Protein AF-0000000072236341 (afdb_homodimer)

Solvent-accessible surface area (backbone atoms only — not comparable to full-atom values): 30887 Å² total; per-residue (Å²): 135,83,79,75,77,76,74,76,76,75,78,76,75,73,70,77,78,76,74,76,72,68,84,63,83,74,66,78,81,62,62,102,47,48,46,74,42,46,31,63,42,63,33,53,44,39,70,60,30,56,38,59,38,39,36,31,70,76,65,67,45,66,78,63,79,70,94,68,71,64,33,56,58,50,54,51,49,36,50,51,56,62,46,38,55,35,46,34,72,78,59,36,79,82,37,74,91,78,29,30,30,29,46,69,62,53,93,81,54,59,44,71,46,31,23,38,73,40,77,35,80,94,69,73,31,30,40,28,42,40,47,70,47,65,48,37,23,49,25,78,86,68,33,26,29,41,38,39,78,43,72,39,74,67,66,79,69,46,39,74,61,46,42,56,24,51,50,42,50,45,49,18,34,58,38,46,26,84,84,56,57,82,66,67,42,55,66,79,44,36,32,34,42,33,38,29,76,73,42,51,46,71,51,41,82,40,71,82,47,103,52,79,42,33,31,34,38,31,26,45,43,45,79,42,73,39,83,89,54,64,67,62,50,54,53,48,51,48,52,52,49,56,58,64,67,44,94,62,68,65,75,87,54,93,81,51,84,33,50,64,63,43,42,40,42,73,71,62,56,103,137,82,84,75,77,75,79,72,79,74,76,76,74,74,68,76,80,72,74,75,73,66,85,62,82,75,67,78,81,61,63,102,46,48,46,74,41,47,32,63,44,64,32,54,42,40,70,61,30,57,38,59,38,39,36,31,71,77,65,68,47,66,78,63,78,72,94,66,72,64,33,56,57,51,53,51,48,35,50,51,56,61,46,38,55,36,46,34,75,77,61,38,82,85,37,73,88,78,25,29,32,29,48,69,63,53,94,81,54,60,44,70,44,30,23,39,74,40,77,37,79,94,69,74,32,30,40,25,41,40,47,68,47,64,49,36,23,49,26,77,86,70,32,27,28,41,36,39,79,43,73,38,74,66,65,78,69,47,41,72,59,46,41,57,25,52,51,43,49,46,47,15,33,58,39,45,26,85,84,56,56,82,68,67,42,55,67,79,40,37,32,34,42,35,37,29,77,73,42,51,49,72,50,40,81,43,69,79,49,105,52,80,42,34,30,32,37,32,26,44,41,45,77,43,73,40,82,89,50,64,69,62,49,54,53,46,50,47,52,52,49,58,59,62,67,44,92,60,68,63,77,88,54,94,80,50,84,32,50,63,62,44,42,39,42,73,71,64,55,100

Nearest PDB structures (foldseek):
  4ic1-assembly1_D  TM=5.953E-01  e=6.067E-07  Saccharolobus solfataricus P2
  6ppr-assembly1_A  TM=4.881E-01  e=1.709E-05  Mycolicibacterium smegmatis
  7lwa-assembly1_A  TM=4.726E-01  e=1.436E-03  Homo sapiens
  6dkn-assembly2_B  TM=4.130E-01  e=5.821E-02  Arabidopsis thaliana
  5k4d-assembly2_B  TM=3.750E-01  e=3.582E-02  Nasonia vitripennis

pLDDT: mean 82.99, std 21.02, range [19.8, 98.12]

InterPro domains:
  IPR011335 Restriction endonuclease type II-like [SSF52980] (123-180)
  IPR011604 PD-(D/E)XK endonuclease-like domain superfamily [G3DSA:3.90.320.10] (22-265)

Secondary structure (DSSP, 8-state):
-------------------------------TTEEEE-HHHHHHHHHH-HHHHHHHHHH--PPP-----HHHHHHHHHHHHHHTT-BGGGT-TT-GGG-EEEPPP-TT--EEEEBPPEEETTTTEEEEEEEEE-EEEEETTS-EEEEEEEE-SSGGGHHHHHHHHHHHHHHHHHSB-GGG-S----EEEEEEEEEEEEEEEEEGGGGGTTPPEEEEEEEEEEEEE----HHHHHHHHHHHHHHHTSSSPPPPPTT---HHHHHHHHTT--/-------------------------------TTEEEE-HHHHHHHHHH-HHHHHHHHHH--PPP-PPPPTHHHHHHHHHHHHHTT-BGGGT-TT-GGG-EEEPPP-TT--EEEEBPPEEETTTTEEEEEEEEE-EEEEETTS-EEEEEEEE-SSGGGHHHHHHHHHHHHHHHHHSB-GGG-S----EEEEEEEEEEEEEEEEEGGGGGTTPPEEEEEEEEEEEEE----HHHHHHHHHHHHHHHTSSSPPPPPTT---HHHHHHHHTT--

Sequence (540 aa):
MEKSHHSGEGTSTQQPNSTLSVGTNNRMIYSDNTFSIAPSDLTFLWEECPRCFYLKVHRKSYRPRLPFPSVFGAIDQQMKQFFSGKRTDEFWQHFPNNGGRFATLPRSSAIWIESRPLKMAKYDAWIVLRGKIDSYLQMDDGTLGLVDFKTSQIGNRLAPIYSRQLHAYAWSLENPLETTGPLIGIVSNMGLITFHPQSFQVDASSFLSQKPLEASFGGRLEYLPIPREDDRFLDFLEQVVGLLKQEQAPVIDYQTQCPFCQYLIQQGKVMEKSHHSGEGTSTQQPNSTLSVGTNNRMIYSDNTFSIAPSDLTFLWEECPRCFYLKVHRKSYRPRLPFPSVFGAIDQQMKQFFSGKRTDEFWQHFPNNGGRFATLPRSSAIWIESRPLKMAKYDAWIVLRGKIDSYLQMDDGTLGLVDFKTSQIGNRLAPIYSRQLHAYAWSLENPLETTGPLIGIVSNMGLITFHPQSFQVDASSFLSQKPLEASFGGRLEYLPIPREDDRFLDFLEQVVGLLKQEQAPVIDYQTQCPFCQYLIQQGKV

Structure (mmCIF, N/CA/C/O backbone):
data_AF-0000000072236341-model_v1
#
loop_
_entity.id
_entity.type
_entity.pdbx_description
1 polymer 'PD-(D/E)XK endonuclease-like domain-containing protein'
#
loop_
_atom_site.group_PDB
_atom_site.id
_atom_site.type_symbol
_atom_site.label_atom_id
_atom_site.label_alt_id
_atom_site.label_comp_id
_atom_site.label_asym_id
_atom_site.label_entity_id
_atom_site.label_seq_id
_atom_site.pdbx_PDB_ins_code
_atom_site.Cartn_x
_atom_site.Cartn_y
_atom_site.Cartn_z
_atom_site.occupancy
_atom_site.B_iso_or_equiv
_atom_site.auth_seq_id
_atom_site.auth_comp_id
_atom_site.auth_asym_id
_atom_site.auth_atom_id
_atom_site.pdbx_PDB_model_num
ATOM 1 N N . MET A 1 1 ? -21.891 -8.539 -89.75 1 24.34 1 MET A N 1
ATOM 2 C CA . MET A 1 1 ? -20.797 -8.586 -88.812 1 24.34 1 MET A CA 1
ATOM 3 C C . MET A 1 1 ? -21.312 -8.336 -87.375 1 24.34 1 MET A C 1
ATOM 5 O O . MET A 1 1 ? -21.984 -7.32 -87.125 1 24.34 1 MET A O 1
ATOM 9 N N . GLU A 1 2 ? -21.578 -9.43 -86.562 1 19.8 2 GLU A N 1
ATOM 10 C CA . GLU A 1 2 ? -22.359 -9.812 -85.375 1 19.8 2 GLU A CA 1
ATOM 11 C C . GLU A 1 2 ? -21.766 -9.203 -84.125 1 19.8 2 GLU A C 1
ATOM 13 O O . GLU A 1 2 ? -20.641 -9.539 -83.75 1 19.8 2 GLU A O 1
ATOM 18 N N . LYS A 1 3 ? -21.953 -7.852 -84 1 28.02 3 LYS A N 1
ATOM 19 C CA . LYS A 1 3 ? -21.406 -7.047 -82.875 1 28.02 3 LYS A CA 1
ATOM 20 C C . LYS A 1 3 ? -21.766 -7.637 -81.562 1 28.02 3 LYS A C 1
ATOM 22 O O . LYS A 1 3 ? -22.938 -7.719 -81.188 1 28.02 3 LYS A O 1
ATOM 27 N N . SER A 1 4 ? -21 -8.727 -81.125 1 23.44 4 SER A N 1
ATOM 28 C CA . SER A 1 4 ? -21.172 -9.484 -79.875 1 23.44 4 SER A CA 1
ATOM 29 C C . SER A 1 4 ? -21.172 -8.562 -78.625 1 23.44 4 SER A C 1
ATOM 31 O O . SER A 1 4 ? -20.328 -7.656 -78.562 1 23.44 4 SER A O 1
ATOM 33 N N . HIS A 1 5 ? -22.312 -8.258 -78.125 1 28.08 5 HIS A N 1
ATOM 34 C CA . HIS A 1 5 ? -22.719 -7.539 -76.938 1 28.08 5 HIS A CA 1
ATOM 35 C C . HIS A 1 5 ? -22.078 -8.133 -75.688 1 28.08 5 HIS A C 1
ATOM 37 O O . HIS A 1 5 ? -22.391 -9.258 -75.312 1 28.08 5 HIS A O 1
ATOM 43 N N . HIS A 1 6 ? -20.734 -8.055 -75.562 1 27.53 6 HIS A N 1
ATOM 44 C CA . HIS A 1 6 ? -20.094 -8.594 -74.375 1 27.53 6 HIS A CA 1
ATOM 45 C C . HIS A 1 6 ? -20.656 -7.953 -73.125 1 27.53 6 HIS A C 1
ATOM 47 O O . HIS A 1 6 ? -20.656 -6.727 -73 1 27.53 6 HIS A O 1
ATOM 53 N N . SER A 1 7 ? -21.797 -8.445 -72.688 1 28.27 7 SER A N 1
ATOM 54 C CA . SER A 1 7 ? -22.453 -8.109 -71.375 1 28.27 7 SER A CA 1
ATOM 55 C C . SER A 1 7 ? -21.469 -8.164 -70.25 1 28.27 7 SER A C 1
ATOM 57 O O . SER A 1 7 ? -20.844 -9.203 -70 1 28.27 7 SER A O 1
ATOM 59 N N . GLY A 1 8 ? -20.625 -7.137 -70.125 1 27.5 8 GLY A N 1
ATOM 60 C CA . GLY A 1 8 ? -19.672 -6.988 -69 1 27.5 8 GLY A CA 1
ATOM 61 C C . GLY A 1 8 ? -20.297 -7.191 -67.625 1 27.5 8 GLY A C 1
ATOM 62 O O . GLY A 1 8 ? -21.219 -6.469 -67.25 1 27.5 8 GLY A O 1
ATOM 63 N N . GLU A 1 9 ? -20.516 -8.508 -67.25 1 29.11 9 GLU A N 1
ATOM 64 C CA . GLU A 1 9 ? -20.984 -8.875 -65.938 1 29.11 9 GLU A CA 1
ATOM 65 C C . GLU A 1 9 ? -20.219 -8.133 -64.875 1 29.11 9 GLU A C 1
ATOM 67 O O . GLU A 1 9 ? -18.984 -8.172 -64.812 1 29.11 9 GLU A O 1
ATOM 72 N N . GLY A 1 10 ? -20.688 -6.918 -64.5 1 28.11 10 GLY A N 1
ATOM 73 C CA . GLY A 1 10 ? -20.219 -6.109 -63.375 1 28.11 10 GLY A CA 1
ATOM 74 C C . GLY A 1 10 ? -20.078 -6.895 -62.094 1 28.11 10 GLY A C 1
ATOM 75 O O . GLY A 1 10 ? -21.047 -7.453 -61.594 1 28.11 10 GLY A O 1
ATOM 76 N N . THR A 1 11 ? -18.922 -7.676 -61.938 1 29.39 11 THR A N 1
ATOM 77 C CA . THR A 1 11 ? -18.625 -8.398 -60.688 1 29.39 11 THR A CA 1
ATOM 78 C C . THR A 1 11 ? -18.734 -7.48 -59.469 1 29.39 11 THR A C 1
ATOM 80 O O . THR A 1 11 ? -18.031 -6.473 -59.406 1 29.39 11 THR A O 1
ATOM 83 N N . SER A 1 12 ? -19.984 -7.234 -58.969 1 28.02 12 SER A N 1
ATOM 84 C CA . SER A 1 12 ? -20.219 -6.547 -57.719 1 28.02 12 SER A CA 1
ATOM 85 C C . SER A 1 12 ? -19.312 -7.094 -56.625 1 28.02 12 SER A C 1
ATOM 87 O O . SER A 1 12 ? -19.359 -8.289 -56.312 1 28.02 12 SER A O 1
ATOM 89 N N . THR A 1 13 ? -18.062 -6.562 -56.531 1 27.72 13 THR A N 1
ATOM 90 C CA . THR A 1 13 ? -17.172 -6.883 -55.438 1 27.72 13 THR A CA 1
ATOM 91 C C . THR A 1 13 ? -17.859 -6.648 -54.094 1 27.72 13 THR A C 1
ATOM 93 O O . THR A 1 13 ? -18.188 -5.512 -53.75 1 27.72 13 THR A O 1
ATOM 96 N N . GLN A 1 14 ? -18.781 -7.57 -53.688 1 26.2 14 GLN A N 1
ATOM 97 C CA . GLN A 1 14 ? -19.328 -7.512 -52.344 1 26.2 14 GLN A CA 1
ATOM 98 C C . GLN A 1 14 ? -18.219 -7.316 -51.312 1 26.2 14 GLN A C 1
ATOM 100 O O . GLN A 1 14 ? -17.234 -8.078 -51.281 1 26.2 14 GLN A O 1
ATOM 105 N N . GLN A 1 15 ? -17.938 -6.023 -50.969 1 26.81 15 GLN A N 1
ATOM 106 C CA . GLN A 1 15 ? -17 -5.742 -49.906 1 26.81 15 GLN A CA 1
ATOM 107 C C . GLN A 1 15 ? -17.344 -6.539 -48.656 1 26.81 15 GLN A C 1
ATOM 109 O O . GLN A 1 15 ? -18.5 -6.574 -48.219 1 26.81 15 GLN A O 1
ATOM 114 N N . PRO A 1 16 ? -16.5 -7.602 -48.344 1 28.3 16 PRO A N 1
ATOM 115 C CA . PRO A 1 16 ? -16.828 -8.344 -47.125 1 28.3 16 PRO A CA 1
ATOM 116 C C . PRO A 1 16 ? -17.062 -7.434 -45.906 1 28.3 16 PRO A C 1
ATOM 118 O O . PRO A 1 16 ? -16.516 -6.332 -45.844 1 28.3 16 PRO A O 1
ATOM 121 N N . ASN A 1 17 ? -18.344 -7.336 -45.5 1 26.34 17 ASN A N 1
ATOM 122 C CA . ASN A 1 17 ? -18.719 -6.73 -44.219 1 26.34 17 ASN A CA 1
ATOM 123 C C . ASN A 1 17 ? -17.734 -7.098 -43.094 1 26.34 17 ASN A C 1
ATOM 125 O O . ASN A 1 17 ? -17.578 -8.273 -42.75 1 26.34 17 ASN A O 1
ATOM 129 N N . SER A 1 18 ? -16.594 -6.379 -43.062 1 26.17 18 SER A N 1
ATOM 130 C CA . SER A 1 18 ? -15.656 -6.539 -41.969 1 26.17 18 SER A CA 1
ATOM 131 C C . SER A 1 18 ? -16.375 -6.418 -40.625 1 26.17 18 SER A C 1
ATOM 133 O O . SER A 1 18 ? -16.953 -5.371 -40.312 1 26.17 18 SER A O 1
ATOM 135 N N . THR A 1 19 ? -17 -7.555 -40.219 1 27.48 19 THR A N 1
ATOM 136 C CA . THR A 1 19 ? -17.5 -7.656 -38.844 1 27.48 19 THR A CA 1
ATOM 137 C C . THR A 1 19 ? -16.5 -7.062 -37.875 1 27.48 19 THR A C 1
ATOM 139 O O . THR A 1 19 ? -15.328 -7.441 -37.875 1 27.48 19 THR A O 1
ATOM 142 N N . LEU A 1 20 ? -16.656 -5.867 -37.5 1 27.25 20 LEU A N 1
ATOM 143 C CA . LEU A 1 20 ? -15.953 -5.211 -36.406 1 27.25 20 LEU A CA 1
ATOM 144 C C . LEU A 1 20 ? -15.914 -6.113 -35.156 1 27.25 20 LEU A C 1
ATOM 146 O O . LEU A 1 20 ? -16.953 -6.43 -34.594 1 27.25 20 LEU A O 1
ATOM 150 N N . SER A 1 21 ? -15.016 -7.082 -35.188 1 25.78 21 SER A N 1
ATOM 151 C CA . SER A 1 21 ? -14.789 -7.84 -33.969 1 25.78 21 SER A CA 1
ATOM 152 C C . SER A 1 21 ? -14.531 -6.914 -32.781 1 25.78 21 SER A C 1
ATOM 154 O O . SER A 1 21 ? -13.523 -6.207 -32.75 1 25.78 21 SER A O 1
ATOM 156 N N . VAL A 1 22 ? -15.531 -6.203 -32.375 1 29.36 22 VAL A N 1
ATOM 157 C CA . VAL A 1 22 ? -15.367 -5.621 -31.047 1 29.36 22 VAL A CA 1
ATOM 158 C C . VAL A 1 22 ? -14.641 -6.605 -30.141 1 29.36 22 VAL A C 1
ATOM 160 O O . VAL A 1 22 ? -15.023 -7.773 -30.031 1 29.36 22 VAL A O 1
ATOM 163 N N . GLY A 1 23 ? -13.406 -6.465 -29.844 1 31.19 23 GLY A N 1
ATOM 164 C CA . GLY A 1 23 ? -12.516 -7.227 -28.984 1 31.19 23 GLY A CA 1
ATOM 165 C C . GLY A 1 23 ? -13.203 -7.746 -27.734 1 31.19 23 GLY A C 1
ATOM 166 O O . GLY A 1 23 ? -13.336 -7.023 -26.75 1 31.19 23 GLY A O 1
ATOM 167 N N . THR A 1 24 ? -14.367 -8.461 -27.766 1 33.31 24 THR A N 1
ATOM 168 C CA . THR A 1 24 ? -15.055 -9.172 -26.688 1 33.31 24 THR A CA 1
ATOM 169 C C . THR A 1 24 ? -14.062 -9.977 -25.859 1 33.31 24 THR A C 1
ATOM 171 O O . THR A 1 24 ? -13.203 -10.664 -26.391 1 33.31 24 THR A O 1
ATOM 174 N N . ASN A 1 25 ? -13.648 -9.484 -24.688 1 36.94 25 ASN A N 1
ATOM 175 C CA . ASN A 1 25 ? -12.984 -10.367 -23.734 1 36.94 25 ASN A CA 1
ATOM 176 C C . ASN A 1 25 ? -13.555 -11.781 -23.781 1 36.94 25 ASN A C 1
ATOM 178 O O . ASN A 1 25 ? -14.719 -11.992 -23.422 1 36.94 25 ASN A O 1
ATOM 182 N N . ASN A 1 26 ? -13.453 -12.484 -24.844 1 36.59 26 ASN A N 1
ATOM 183 C CA . ASN A 1 26 ? -13.852 -13.867 -25.062 1 36.59 26 ASN A CA 1
ATOM 184 C C . ASN A 1 26 ? -13.633 -14.719 -23.812 1 36.59 26 ASN A C 1
ATOM 186 O O . ASN A 1 26 ? -12.594 -15.352 -23.656 1 36.59 26 ASN A O 1
ATOM 190 N N . ARG A 1 27 ? -14 -14.219 -22.625 1 45.09 27 ARG A N 1
ATOM 191 C CA . ARG A 1 27 ? -14 -15.172 -21.516 1 45.09 27 ARG A CA 1
ATOM 192 C C . ARG A 1 27 ? -14.742 -16.453 -21.891 1 45.09 27 ARG A C 1
ATOM 194 O O . ARG A 1 27 ? -15.859 -16.391 -22.406 1 45.09 27 ARG A O 1
ATOM 201 N N . MET A 1 28 ? -14 -17.531 -22.094 1 47.41 28 MET A N 1
ATOM 202 C CA . MET A 1 28 ? -14.609 -18.844 -22.359 1 47.41 28 MET A CA 1
ATOM 203 C C . MET A 1 28 ? -15.727 -19.125 -21.359 1 47.41 28 MET A C 1
ATOM 205 O O . MET A 1 28 ? -15.555 -18.922 -20.156 1 47.41 28 MET A O 1
ATOM 209 N N . ILE A 1 29 ? -16.906 -19.031 -21.766 1 48.12 29 ILE A N 1
ATOM 210 C CA . ILE A 1 29 ? -18.062 -19.453 -20.969 1 48.12 29 ILE A CA 1
ATOM 211 C C . ILE A 1 29 ? -17.938 -20.938 -20.641 1 48.12 29 ILE A C 1
ATOM 213 O O . ILE A 1 29 ? -17.875 -21.781 -21.547 1 48.12 29 ILE A O 1
ATOM 217 N N . TYR A 1 30 ? -17.297 -21.125 -19.531 1 56.59 30 TYR A N 1
ATOM 218 C CA . TYR A 1 30 ? -17.219 -22.5 -19.062 1 56.59 30 TYR A CA 1
ATOM 219 C C . TYR A 1 30 ? -18.594 -22.984 -18.594 1 56.59 30 TYR A C 1
ATOM 221 O O . TYR A 1 30 ? -19.469 -22.172 -18.312 1 56.59 30 TYR A O 1
ATOM 229 N N . SER A 1 31 ? -18.828 -24.328 -18.703 1 62.31 31 SER A N 1
ATOM 230 C CA . SER A 1 31 ? -20.031 -25 -18.203 1 62.31 31 SER A CA 1
ATOM 231 C C . SER A 1 31 ? -20.328 -24.609 -16.766 1 62.31 31 SER A C 1
ATOM 233 O O . SER A 1 31 ? -19.469 -24.047 -16.078 1 62.31 31 SER A O 1
ATOM 235 N N . ASP A 1 32 ? -21.594 -24.688 -16.281 1 68.69 32 ASP A N 1
ATOM 236 C CA . ASP A 1 32 ? -22.156 -24.359 -14.977 1 68.69 32 ASP A CA 1
ATOM 237 C C . ASP A 1 32 ? -21.328 -24.953 -13.852 1 68.69 32 ASP A C 1
ATOM 239 O O . ASP A 1 32 ? -21.406 -24.516 -12.703 1 68.69 32 ASP A O 1
ATOM 243 N N . ASN A 1 33 ? -20.281 -25.797 -14.227 1 87.69 33 ASN A N 1
ATOM 244 C CA . ASN A 1 33 ? -19.531 -26.438 -13.148 1 87.69 33 ASN A CA 1
ATOM 245 C C . ASN A 1 33 ? -18.047 -26.094 -13.227 1 87.69 33 ASN A C 1
ATOM 247 O O . ASN A 1 33 ? -17.188 -26.875 -12.797 1 87.69 33 ASN A O 1
ATOM 251 N N . THR A 1 34 ? -17.719 -24.953 -13.828 1 94.25 34 THR A N 1
ATOM 252 C CA . THR A 1 34 ? -16.328 -24.531 -13.898 1 94.25 34 THR A CA 1
ATOM 253 C C . THR A 1 34 ? -16.125 -23.219 -13.141 1 94.25 34 THR A C 1
ATOM 255 O O . THR A 1 34 ? -16.844 -22.25 -13.359 1 94.25 34 THR A O 1
ATOM 258 N N . PHE A 1 35 ? -15.195 -23.219 -12.227 1 96.44 35 PHE A N 1
ATOM 259 C CA . PHE A 1 35 ? -14.867 -22.016 -11.453 1 96.44 35 PHE A CA 1
ATOM 260 C C . PHE A 1 35 ? -13.578 -21.391 -11.961 1 96.44 35 PHE A C 1
ATOM 262 O O . PHE A 1 35 ? -12.555 -22.062 -12.07 1 96.44 35 PHE A O 1
ATOM 269 N N . SER A 1 36 ? -13.578 -20.141 -12.305 1 95.75 36 SER A N 1
ATOM 270 C CA . SER A 1 36 ? -12.383 -19.375 -12.648 1 95.75 36 SER A CA 1
ATOM 271 C C . SER A 1 36 ? -11.82 -18.656 -11.438 1 95.75 36 SER A C 1
ATOM 273 O O . SER A 1 36 ? -12.516 -17.859 -10.797 1 95.75 36 SER A O 1
ATOM 275 N N . ILE A 1 37 ? -10.602 -18.938 -11.148 1 97.38 37 ILE A N 1
ATOM 276 C CA . ILE A 1 37 ? -10.039 -18.406 -9.906 1 97.38 37 ILE A CA 1
ATOM 277 C C . ILE A 1 37 ? -8.719 -17.703 -10.195 1 97.38 37 ILE A C 1
ATOM 279 O O . ILE A 1 37 ? -7.887 -18.219 -10.953 1 97.38 37 ILE A O 1
ATOM 283 N N . ALA A 1 38 ? -8.562 -16.516 -9.633 1 97.5 38 ALA A N 1
ATOM 284 C CA . ALA A 1 38 ? -7.277 -15.82 -9.672 1 97.5 38 ALA A CA 1
ATOM 285 C C . ALA A 1 38 ? -6.297 -16.422 -8.664 1 97.5 38 ALA A C 1
ATOM 287 O O . ALA A 1 38 ? -6.637 -16.609 -7.5 1 97.5 38 ALA A O 1
ATOM 288 N N . PRO A 1 39 ? -5.082 -16.656 -9.094 1 97.62 39 PRO A N 1
ATOM 289 C CA . PRO A 1 39 ? -4.086 -17.266 -8.203 1 97.62 39 PRO A CA 1
ATOM 290 C C . PRO A 1 39 ? -3.887 -16.469 -6.914 1 97.62 39 PRO A C 1
ATOM 292 O O . PRO A 1 39 ? -3.766 -17.047 -5.832 1 97.62 39 PRO A O 1
ATOM 295 N N . SER A 1 40 ? -3.887 -15.156 -6.977 1 96.31 40 SER A N 1
ATOM 296 C CA . SER A 1 40 ? -3.703 -14.336 -5.781 1 96.31 40 SER A CA 1
ATOM 297 C C . SER A 1 40 ? -4.84 -14.547 -4.789 1 96.31 40 SER A C 1
ATOM 299 O O . SER A 1 40 ? -4.645 -14.438 -3.578 1 96.31 40 SER A O 1
ATOM 301 N N . ASP A 1 41 ? -6.055 -14.844 -5.242 1 97.19 41 ASP A N 1
ATOM 302 C CA . ASP A 1 41 ? -7.207 -15.062 -4.375 1 97.19 41 ASP A CA 1
ATOM 303 C C . ASP A 1 41 ? -7.023 -16.328 -3.523 1 97.19 41 ASP A C 1
ATOM 305 O O . ASP A 1 41 ? -7.508 -16.391 -2.393 1 97.19 41 ASP A O 1
ATOM 309 N N . LEU A 1 42 ? -6.332 -17.328 -4.07 1 97.56 42 LEU A N 1
ATOM 310 C CA . LEU A 1 42 ? -6.062 -18.562 -3.344 1 97.56 42 LEU A CA 1
ATOM 311 C C . LEU A 1 42 ? -5.137 -18.312 -2.16 1 97.56 42 LEU A C 1
ATOM 313 O O . LEU A 1 42 ? -5.156 -19.062 -1.18 1 97.56 42 LEU A O 1
ATOM 317 N N . THR A 1 43 ? -4.383 -17.234 -2.281 1 94.62 43 THR A N 1
ATOM 318 C CA . THR A 1 43 ? -3.406 -16.891 -1.252 1 94.62 43 THR A CA 1
ATOM 319 C C . THR A 1 43 ? -4.012 -15.93 -0.23 1 94.62 43 THR A C 1
ATOM 321 O O . THR A 1 43 ? -4.074 -16.25 0.96 1 94.62 43 THR A O 1
ATOM 324 N N . PHE A 1 44 ? -4.598 -14.875 -0.668 1 92.75 44 PHE A N 1
ATOM 325 C CA . PHE A 1 44 ? -4.914 -13.789 0.257 1 92.75 44 PHE A CA 1
ATOM 326 C C . PHE A 1 44 ? -6.383 -13.844 0.672 1 92.75 44 PHE A C 1
ATOM 328 O O . PHE A 1 44 ? -6.695 -13.891 1.863 1 92.75 44 PHE A O 1
ATOM 335 N N . LEU A 1 45 ? -7.262 -13.906 -0.281 1 95.38 45 LEU A N 1
ATOM 336 C CA . LEU A 1 45 ? -8.688 -13.852 0.038 1 95.38 45 LEU A CA 1
ATOM 337 C C . LEU A 1 45 ? -9.133 -15.133 0.742 1 95.38 45 LEU A C 1
ATOM 339 O O . LEU A 1 45 ? -9.812 -15.07 1.771 1 95.38 45 LEU A O 1
ATOM 343 N N . TRP A 1 46 ? -8.734 -16.312 0.206 1 96.31 46 TRP A N 1
ATOM 344 C CA . TRP A 1 46 ? -9.094 -17.594 0.795 1 96.31 46 TRP A CA 1
ATOM 345 C C . TRP A 1 46 ? -8.617 -17.688 2.24 1 96.31 46 TRP A C 1
ATOM 347 O O . TRP A 1 46 ? -9.375 -18.062 3.131 1 96.31 46 TRP A O 1
ATOM 357 N N . GLU A 1 47 ? -7.363 -17.281 2.469 1 93.88 47 GLU A N 1
ATOM 358 C CA . GLU A 1 47 ? -6.777 -17.406 3.799 1 93.88 47 GLU A CA 1
ATOM 359 C C . GLU A 1 47 ? -7.492 -16.5 4.801 1 93.88 47 GLU A C 1
ATOM 361 O O . GLU A 1 47 ? -7.707 -16.891 5.949 1 93.88 47 GLU A O 1
ATOM 366 N N . GLU A 1 48 ? -7.898 -15.375 4.363 1 94.19 48 GLU A N 1
ATOM 367 C CA . GLU A 1 48 ? -8.492 -14.398 5.273 1 94.19 48 GLU A CA 1
ATOM 368 C C . GLU A 1 48 ? -9.961 -14.719 5.539 1 94.19 48 GLU A C 1
ATOM 370 O O . GLU A 1 48 ? -10.43 -14.625 6.676 1 94.19 48 GLU A O 1
ATOM 375 N N . CYS A 1 49 ? -10.695 -15.117 4.469 1 96.69 49 CYS A N 1
ATOM 376 C CA . CYS A 1 49 ? -12.125 -15.312 4.676 1 96.69 49 CYS A CA 1
ATOM 377 C C . CYS A 1 49 ? -12.727 -16.172 3.566 1 96.69 49 CYS A C 1
ATOM 379 O O . CYS A 1 49 ? -13.094 -15.648 2.508 1 96.69 49 CYS A O 1
ATOM 381 N N . PRO A 1 50 ? -13.023 -17.406 3.844 1 97 50 PRO A N 1
ATOM 382 C CA . PRO A 1 50 ? -13.641 -18.297 2.855 1 97 50 PRO A CA 1
ATOM 383 C C . PRO A 1 50 ? -15.008 -17.812 2.396 1 97 50 PRO A C 1
ATOM 385 O O . PRO A 1 50 ? -15.398 -18.047 1.251 1 97 50 PRO A O 1
ATOM 388 N N . ARG A 1 51 ? -15.703 -17.109 3.27 1 96.69 51 ARG A N 1
ATOM 389 C CA . ARG A 1 51 ? -17 -16.578 2.875 1 96.69 51 ARG A CA 1
ATOM 390 C C . ARG A 1 51 ? -16.859 -15.523 1.788 1 96.69 51 ARG A C 1
ATOM 392 O O . ARG A 1 51 ? -17.531 -15.586 0.76 1 96.69 51 ARG A O 1
ATOM 399 N N . CYS A 1 52 ? -16.016 -14.562 2.055 1 96.31 52 CYS A N 1
ATOM 400 C CA . CYS A 1 52 ? -15.797 -13.508 1.065 1 96.31 52 CYS A CA 1
ATOM 401 C C . CYS A 1 52 ? -15.289 -14.094 -0.247 1 96.31 52 CYS A C 1
ATOM 403 O O . CYS A 1 52 ? -15.633 -13.602 -1.324 1 96.31 52 CYS A O 1
ATOM 405 N N . PHE A 1 53 ? -14.461 -15.156 -0.138 1 97.75 53 PHE A N 1
ATOM 406 C CA . PHE A 1 53 ? -13.984 -15.867 -1.318 1 97.75 53 PHE A CA 1
ATOM 407 C C . PHE A 1 53 ? -15.141 -16.469 -2.105 1 97.75 53 PHE A C 1
ATOM 409 O O . PHE A 1 53 ? -15.25 -16.25 -3.316 1 97.75 53 PHE A O 1
ATOM 416 N N . TYR A 1 54 ? -16 -17.109 -1.443 1 97.19 54 TYR A N 1
ATOM 417 C CA . TYR A 1 54 ? -17.188 -17.703 -2.039 1 97.19 54 TYR A CA 1
ATOM 418 C C . TYR A 1 54 ? -18.031 -16.641 -2.752 1 97.19 54 TYR A C 1
ATOM 420 O O . TYR A 1 54 ? -18.422 -16.828 -3.902 1 97.19 54 TYR A O 1
ATOM 428 N N . LEU A 1 55 ? -18.25 -15.539 -2.082 1 95.75 55 LEU A N 1
ATOM 429 C CA . LEU A 1 55 ? -19.094 -14.477 -2.617 1 95.75 55 LEU A CA 1
ATOM 430 C C . LEU A 1 55 ? -18.469 -13.852 -3.857 1 95.75 55 LEU A C 1
ATOM 432 O O . LEU A 1 55 ? -19.172 -13.5 -4.805 1 95.75 55 LEU A O 1
ATOM 436 N N . LYS A 1 56 ? -17.172 -13.688 -3.855 1 95.94 56 LYS A N 1
ATOM 437 C CA . LYS A 1 56 ? -16.5 -13.133 -5.023 1 95.94 56 LYS A CA 1
ATOM 438 C C . LYS A 1 56 ? -16.672 -14.039 -6.242 1 95.94 56 LYS A C 1
ATOM 440 O O . LYS A 1 56 ? -17 -13.562 -7.332 1 95.94 56 LYS A O 1
ATOM 445 N N . VAL A 1 57 ? -16.469 -15.297 -6.023 1 95.94 57 VAL A N 1
ATOM 446 C CA . VAL A 1 57 ? -16.469 -16.25 -7.133 1 95.94 57 VAL A CA 1
ATOM 447 C C . VAL A 1 57 ? -17.906 -16.422 -7.652 1 95.94 57 VAL A C 1
ATOM 449 O O . VAL A 1 57 ? -18.125 -16.422 -8.867 1 95.94 57 VAL A O 1
ATOM 452 N N . HIS A 1 58 ? -18.938 -16.469 -6.758 1 94.44 58 HIS A N 1
ATOM 453 C CA . HIS A 1 58 ? -20.297 -16.797 -7.156 1 94.44 58 HIS A CA 1
ATOM 454 C C . HIS A 1 58 ? -21.078 -15.547 -7.535 1 94.44 58 HIS A C 1
ATOM 456 O O . HIS A 1 58 ? -21.891 -15.57 -8.461 1 94.44 58 HIS A O 1
ATOM 462 N N . ARG A 1 59 ? -20.797 -14.422 -6.797 1 91.94 59 ARG A N 1
ATOM 463 C CA . ARG A 1 59 ? -21.688 -13.273 -6.934 1 91.94 59 ARG A CA 1
ATOM 464 C C . ARG A 1 59 ? -20.922 -12.062 -7.461 1 91.94 59 ARG A C 1
ATOM 466 O O . ARG A 1 59 ? -21.5 -10.969 -7.582 1 91.94 59 ARG A O 1
ATOM 473 N N . LYS A 1 60 ? -19.656 -12.219 -7.691 1 91.75 60 LYS A N 1
ATOM 474 C CA . LYS A 1 60 ? -18.828 -11.102 -8.117 1 91.75 60 LYS A CA 1
ATOM 475 C C . LYS A 1 60 ? -18.922 -9.938 -7.125 1 91.75 60 LYS A C 1
ATOM 477 O O . LYS A 1 60 ? -18.984 -8.773 -7.531 1 91.75 60 LYS A O 1
ATOM 482 N N . SER A 1 61 ? -19.141 -10.406 -5.863 1 90.94 61 SER A N 1
ATOM 483 C CA . SER A 1 61 ? -19.109 -9.422 -4.785 1 90.94 61 SER A CA 1
ATOM 484 C C . SER A 1 61 ? -17.688 -9.164 -4.301 1 90.94 61 SER A C 1
ATOM 486 O O . SER A 1 61 ? -17.125 -9.977 -3.568 1 90.94 61 SER A O 1
ATOM 488 N N . TYR A 1 62 ? -17.203 -8.07 -4.664 1 92.69 62 TYR A N 1
ATOM 489 C CA . TYR A 1 62 ? -15.812 -7.746 -4.359 1 92.69 62 TYR A CA 1
ATOM 490 C C . TYR A 1 62 ? -15.719 -6.902 -3.092 1 92.69 62 TYR A C 1
ATOM 492 O O . TYR A 1 62 ? -16.547 -6.02 -2.861 1 92.69 62 TYR A O 1
ATOM 500 N N . ARG A 1 63 ? -14.742 -7.266 -2.26 1 93.12 63 ARG A N 1
ATOM 501 C CA . ARG A 1 63 ? -14.383 -6.348 -1.185 1 93.12 63 ARG A CA 1
ATOM 502 C C . ARG A 1 63 ? -13.961 -4.992 -1.742 1 93.12 63 ARG A C 1
ATOM 504 O O . ARG A 1 63 ? -13.383 -4.914 -2.83 1 93.12 63 ARG A O 1
ATOM 511 N N . PRO A 1 64 ? -14.297 -3.92 -0.94 1 91.81 64 PRO A N 1
ATOM 512 C CA . PRO A 1 64 ? -13.828 -2.604 -1.382 1 91.81 64 PRO A CA 1
ATOM 513 C C . PRO A 1 64 ? -12.305 -2.529 -1.513 1 91.81 64 PRO A C 1
ATOM 515 O O . PRO A 1 64 ? -11.586 -3.104 -0.692 1 91.81 64 PRO A O 1
ATOM 518 N N . ARG A 1 65 ? -11.93 -1.894 -2.6 1 81.94 65 ARG A N 1
ATOM 519 C CA . ARG A 1 65 ? -10.5 -1.676 -2.814 1 81.94 65 ARG A CA 1
ATOM 520 C C . ARG A 1 65 ? -10.07 -0.32 -2.268 1 81.94 65 ARG A C 1
ATOM 522 O O . ARG A 1 65 ? -10.711 0.698 -2.537 1 81.94 65 ARG A O 1
ATOM 529 N N . LEU A 1 66 ? -9.219 -0.341 -1.275 1 77.62 66 LEU A N 1
ATOM 530 C CA . LEU A 1 66 ? -8.664 0.917 -0.789 1 77.62 66 LEU A CA 1
ATOM 531 C C . LEU A 1 66 ? -7.582 1.434 -1.731 1 77.62 66 LEU A C 1
ATOM 533 O O . LEU A 1 66 ? -6.922 0.648 -2.414 1 77.62 66 LEU A O 1
ATOM 537 N N . PRO A 1 67 ? -7.539 2.779 -1.82 1 74.94 67 PRO A N 1
ATOM 538 C CA . PRO A 1 67 ? -6.449 3.32 -2.639 1 74.94 67 PRO A CA 1
ATOM 539 C C . PRO A 1 67 ? -5.086 2.758 -2.252 1 74.94 67 PRO A C 1
ATOM 541 O O . PRO A 1 67 ? -4.801 2.578 -1.065 1 74.94 67 PRO A O 1
ATOM 544 N N . PHE A 1 68 ? -4.402 2.176 -3.23 1 78.5 68 PHE A N 1
ATOM 545 C CA . PHE A 1 68 ? -3.041 1.67 -3.092 1 78.5 68 PHE A CA 1
ATOM 546 C C . PHE A 1 68 ? -2.047 2.594 -3.787 1 78.5 68 PHE A C 1
ATOM 548 O O . PHE A 1 68 ? -2.271 3.012 -4.926 1 78.5 68 PHE A O 1
ATOM 555 N N . PRO A 1 69 ? -1.003 3 -3.018 1 81.38 69 PRO A N 1
ATOM 556 C CA . PRO A 1 69 ? -0.065 3.945 -3.627 1 81.38 69 PRO A CA 1
ATOM 557 C C . PRO A 1 69 ? 0.523 3.43 -4.938 1 81.38 69 PRO A C 1
ATOM 559 O O . PRO A 1 69 ? 1.074 2.328 -4.984 1 81.38 69 PRO A O 1
ATOM 562 N N . SER A 1 70 ? 0.434 4.195 -5.969 1 84.81 70 SER A N 1
ATOM 563 C CA . SER A 1 70 ? 0.864 3.803 -7.309 1 84.81 70 SER A CA 1
ATOM 564 C C . SER A 1 70 ? 2.371 3.572 -7.359 1 84.81 70 SER A C 1
ATOM 566 O O . SER A 1 70 ? 2.871 2.898 -8.266 1 84.81 70 SER A O 1
ATOM 568 N N . VAL A 1 71 ? 3.049 4.098 -6.422 1 88.56 71 VAL A N 1
ATOM 569 C CA . VAL A 1 71 ? 4.504 3.982 -6.406 1 88.56 71 VAL A CA 1
ATOM 570 C C . VAL A 1 71 ? 4.906 2.514 -6.309 1 88.56 71 VAL A C 1
ATOM 572 O O . VAL A 1 71 ? 5.961 2.117 -6.812 1 88.56 71 VAL A O 1
ATOM 575 N N . PHE A 1 72 ? 4.098 1.71 -5.742 1 84.88 72 PHE A N 1
ATOM 576 C CA . PHE A 1 72 ? 4.414 0.291 -5.645 1 84.88 72 PHE A CA 1
ATOM 577 C C . PHE A 1 72 ? 4.406 -0.363 -7.02 1 84.88 72 PHE A C 1
ATOM 579 O O . PHE A 1 72 ? 5.242 -1.226 -7.309 1 84.88 72 PHE A O 1
ATOM 586 N N . GLY A 1 73 ? 3.426 0.062 -7.754 1 86.88 73 GLY A N 1
ATOM 587 C CA . GLY A 1 73 ? 3.426 -0.4 -9.133 1 86.88 73 GLY A CA 1
ATOM 588 C C . GLY A 1 73 ? 4.66 0.023 -9.906 1 86.88 73 GLY A C 1
ATOM 589 O O . GLY A 1 73 ? 5.207 -0.756 -10.688 1 86.88 73 GLY A O 1
ATOM 590 N N . ALA A 1 74 ? 5.109 1.209 -9.602 1 87.94 74 ALA A N 1
ATOM 591 C CA . ALA A 1 74 ? 6.301 1.72 -10.273 1 87.94 74 ALA A CA 1
ATOM 592 C C . ALA A 1 74 ? 7.547 0.95 -9.852 1 87.94 74 ALA A C 1
ATOM 594 O O . ALA A 1 74 ? 8.383 0.603 -10.688 1 87.94 74 ALA A O 1
ATOM 595 N N . ILE A 1 75 ? 7.629 0.743 -8.57 1 90.25 75 ILE A N 1
ATOM 596 C CA . ILE A 1 75 ? 8.742 -0.023 -8.031 1 90.25 75 ILE A CA 1
ATOM 597 C C . ILE A 1 75 ? 8.75 -1.427 -8.625 1 90.25 75 ILE A C 1
ATOM 599 O O . ILE A 1 75 ? 9.789 -1.909 -9.086 1 90.25 75 ILE A O 1
ATOM 603 N N . ASP A 1 76 ? 7.637 -1.99 -8.664 1 91.88 76 ASP A N 1
ATOM 604 C CA . ASP A 1 76 ? 7.484 -3.32 -9.25 1 91.88 76 ASP A CA 1
ATOM 605 C C . ASP A 1 76 ? 7.887 -3.32 -10.719 1 91.88 76 ASP A C 1
ATOM 607 O O . ASP A 1 76 ? 8.641 -4.188 -11.164 1 91.88 76 ASP A O 1
ATOM 611 N N . GLN A 1 77 ? 7.445 -2.408 -11.43 1 92.19 77 GLN A N 1
ATOM 612 C CA . GLN A 1 77 ? 7.734 -2.309 -12.859 1 92.19 77 GLN A CA 1
ATOM 613 C C . GLN A 1 77 ? 9.227 -2.127 -13.102 1 92.19 77 GLN A C 1
ATOM 615 O O . GLN A 1 77 ? 9.789 -2.723 -14.023 1 92.19 77 GLN A O 1
ATOM 620 N N . GLN A 1 78 ? 9.852 -1.328 -12.336 1 92.69 78 GLN A N 1
ATOM 621 C CA . GLN A 1 78 ? 11.273 -1.08 -12.5 1 92.69 78 GLN A CA 1
ATOM 622 C C . GLN A 1 78 ? 12.086 -2.348 -12.25 1 92.69 78 GLN A C 1
ATOM 624 O O . GLN A 1 78 ? 13.047 -2.631 -12.969 1 92.69 78 GLN A O 1
ATOM 629 N N . MET A 1 79 ? 11.688 -3.039 -11.273 1 94.12 79 MET A N 1
ATOM 630 C CA . MET A 1 79 ? 12.367 -4.301 -11.008 1 94.12 79 MET A CA 1
ATOM 631 C C . MET A 1 79 ? 12.195 -5.27 -12.172 1 94.12 79 MET A C 1
ATOM 633 O O . MET A 1 79 ? 13.172 -5.848 -12.656 1 94.12 79 MET A O 1
ATOM 637 N N . LYS A 1 80 ? 10.984 -5.438 -12.609 1 95.19 80 LYS A N 1
ATOM 638 C CA . LYS A 1 80 ? 10.695 -6.324 -13.734 1 95.19 80 LYS A CA 1
ATOM 639 C C . LYS A 1 80 ? 11.516 -5.938 -14.961 1 95.19 80 LYS A C 1
ATOM 641 O O . LYS A 1 80 ? 12.102 -6.801 -15.617 1 95.19 80 LYS A O 1
ATOM 646 N N . GLN A 1 81 ? 11.586 -4.695 -15.195 1 93.19 81 GLN A N 1
ATOM 647 C CA . GLN A 1 81 ? 12.281 -4.203 -16.375 1 93.19 81 GLN A CA 1
ATOM 648 C C . GLN A 1 81 ? 13.781 -4.465 -16.281 1 93.19 81 GLN A C 1
ATOM 650 O O . GLN A 1 81 ? 14.43 -4.781 -17.281 1 93.19 81 GLN A O 1
ATOM 655 N N . PHE A 1 82 ? 14.312 -4.328 -15.172 1 94.56 82 PHE A N 1
ATOM 656 C CA . PHE A 1 82 ? 15.734 -4.602 -14.992 1 94.56 82 PHE A CA 1
ATOM 657 C C . PHE A 1 82 ? 16.062 -6.027 -15.414 1 94.56 82 PHE A C 1
ATOM 659 O O . PHE A 1 82 ? 17.062 -6.266 -16.094 1 94.56 82 PHE A O 1
ATOM 666 N N . PHE A 1 83 ? 15.281 -6.945 -15.008 1 94.62 83 PHE A N 1
ATOM 667 C CA . PHE A 1 83 ? 15.578 -8.359 -15.203 1 94.62 83 PHE A CA 1
ATOM 668 C C . PHE A 1 83 ? 15.172 -8.805 -16.609 1 94.62 83 PHE A C 1
ATOM 670 O O . PHE A 1 83 ? 15.641 -9.836 -17.094 1 94.62 83 PHE A O 1
ATOM 677 N N . SER A 1 84 ? 14.375 -8.086 -17.25 1 95.69 84 SER A N 1
ATOM 678 C CA . SER A 1 84 ? 13.812 -8.461 -18.547 1 95.69 84 SER A CA 1
ATOM 679 C C . SER A 1 84 ? 14.922 -8.734 -19.562 1 95.69 84 SER A C 1
ATOM 681 O O . SER A 1 84 ? 15.734 -7.859 -19.859 1 95.69 84 SER A O 1
ATOM 683 N N . GLY A 1 85 ? 14.945 -9.984 -20.047 1 95.25 85 GLY A N 1
ATOM 684 C CA . GLY A 1 85 ? 15.852 -10.391 -21.125 1 95.25 85 GLY A CA 1
ATOM 685 C C . GLY A 1 85 ? 17.25 -10.68 -20.641 1 95.25 85 GLY A C 1
ATOM 686 O O . GLY A 1 85 ? 18.109 -11.117 -21.406 1 95.25 85 GLY A O 1
ATOM 687 N N . LYS A 1 86 ? 17.578 -10.547 -19.406 1 94.56 86 LYS A N 1
ATOM 688 C CA . LYS A 1 86 ? 18.938 -10.719 -18.891 1 94.56 86 LYS A CA 1
ATOM 689 C C . LYS A 1 86 ? 19.172 -12.172 -18.484 1 94.56 86 LYS A C 1
ATOM 691 O O . LYS A 1 86 ? 18.234 -12.883 -18.125 1 94.56 86 LYS A O 1
ATOM 696 N N . ARG A 1 87 ? 20.453 -12.516 -18.547 1 94.88 87 ARG A N 1
ATOM 697 C CA . ARG A 1 87 ? 20.875 -13.789 -17.969 1 94.88 87 ARG A CA 1
ATOM 698 C C . ARG A 1 87 ? 21.312 -13.617 -16.516 1 94.88 87 ARG A C 1
ATOM 700 O O . ARG A 1 87 ? 21.891 -12.594 -16.156 1 94.88 87 ARG A O 1
ATOM 707 N N . THR A 1 88 ? 20.984 -14.617 -15.719 1 91.81 88 THR A N 1
ATOM 708 C CA . THR A 1 88 ? 21.328 -14.547 -14.305 1 91.81 88 THR A CA 1
ATOM 709 C C . THR A 1 88 ? 22.844 -14.391 -14.125 1 91.81 88 THR A C 1
ATOM 711 O O . THR A 1 88 ? 23.297 -13.688 -13.219 1 91.81 88 THR A O 1
ATOM 714 N N . ASP A 1 89 ? 23.641 -14.969 -14.93 1 88.56 89 ASP A N 1
ATOM 715 C CA . ASP A 1 89 ? 25.094 -14.953 -14.75 1 88.56 89 ASP A CA 1
ATOM 716 C C . ASP A 1 89 ? 25.672 -13.562 -15.039 1 88.56 89 ASP A C 1
ATOM 718 O O . ASP A 1 89 ? 26.828 -13.289 -14.734 1 88.56 89 ASP A O 1
ATOM 722 N N . GLU A 1 90 ? 24.859 -12.672 -15.594 1 88.25 90 GLU A N 1
ATOM 723 C CA . GLU A 1 90 ? 25.281 -11.305 -15.852 1 88.25 90 GLU A CA 1
ATOM 724 C C . GLU A 1 90 ? 25.406 -10.5 -14.562 1 88.25 90 GLU A C 1
ATOM 726 O O . GLU A 1 90 ? 26.172 -9.531 -14.492 1 88.25 90 GLU A O 1
ATOM 731 N N . PHE A 1 91 ? 24.703 -10.93 -13.531 1 85.31 91 PHE A N 1
ATOM 732 C CA . PHE A 1 91 ? 24.688 -10.094 -12.344 1 85.31 91 PHE A CA 1
ATOM 733 C C . PHE A 1 91 ? 24.516 -10.93 -11.086 1 85.31 91 PHE A C 1
ATOM 735 O O . PHE A 1 91 ? 24.672 -10.438 -9.969 1 85.31 91 PHE A O 1
ATOM 742 N N . TRP A 1 92 ? 24.188 -12.18 -11.273 1 86.56 92 TRP A N 1
ATOM 743 C CA . TRP A 1 92 ? 23.953 -13.094 -10.164 1 86.56 92 TRP A CA 1
ATOM 744 C C . TRP A 1 92 ? 24.719 -14.391 -10.352 1 86.56 92 TRP A C 1
ATOM 746 O O . TRP A 1 92 ? 24.156 -15.391 -10.797 1 86.56 92 TRP A O 1
ATOM 756 N N . GLN A 1 93 ? 25.906 -14.531 -10.016 1 76.19 93 GLN A N 1
ATOM 757 C CA . GLN A 1 93 ? 26.797 -15.633 -10.336 1 76.19 93 GLN A CA 1
ATOM 758 C C . GLN A 1 93 ? 26.297 -16.953 -9.742 1 76.19 93 GLN A C 1
ATOM 760 O O . GLN A 1 93 ? 26.391 -18 -10.367 1 76.19 93 GLN A O 1
ATOM 765 N N . HIS A 1 94 ? 25.781 -16.938 -8.547 1 78 94 HIS A N 1
ATOM 766 C CA . HIS A 1 94 ? 25.328 -18.172 -7.922 1 78 94 HIS A CA 1
ATOM 767 C C . HIS A 1 94 ? 23.812 -18.156 -7.719 1 78 94 HIS A C 1
ATOM 769 O O . HIS A 1 94 ? 23.328 -18.359 -6.602 1 78 94 HIS A O 1
ATOM 775 N N . PHE A 1 95 ? 23.219 -17.938 -8.961 1 82.06 95 PHE A N 1
ATOM 776 C CA . PHE A 1 95 ? 21.766 -18.047 -8.867 1 82.06 95 PHE A CA 1
ATOM 777 C C . PHE A 1 95 ? 21.344 -19.484 -8.586 1 82.06 95 PHE A C 1
ATOM 779 O O . PHE A 1 95 ? 21.938 -20.422 -9.125 1 82.06 95 PHE A O 1
ATOM 786 N N . PRO A 1 96 ? 20.406 -19.594 -7.816 1 73.12 96 PRO A N 1
ATOM 787 C CA . PRO A 1 96 ? 19.969 -20.969 -7.512 1 73.12 96 PRO A CA 1
ATOM 788 C C . PRO A 1 96 ? 19.609 -21.766 -8.766 1 73.12 96 PRO A C 1
ATOM 790 O O . PRO A 1 96 ? 19.094 -21.188 -9.734 1 73.12 96 PRO A O 1
ATOM 793 N N . ASN A 1 97 ? 19.938 -23.094 -8.758 1 73.81 97 ASN A N 1
ATOM 794 C CA . ASN A 1 97 ? 19.672 -24.078 -9.812 1 73.81 97 ASN A CA 1
ATOM 795 C C . ASN A 1 97 ? 20.281 -23.641 -11.141 1 73.81 97 ASN A C 1
ATOM 797 O O . ASN A 1 97 ? 19.672 -23.828 -12.195 1 73.81 97 ASN A O 1
ATOM 801 N N . ASN A 1 98 ? 21.344 -23 -11.195 1 77 98 ASN A N 1
ATOM 802 C CA . ASN A 1 98 ? 22.219 -22.688 -12.312 1 77 98 ASN A CA 1
ATOM 803 C C . ASN A 1 98 ? 21.672 -21.547 -13.156 1 77 98 ASN A C 1
ATOM 805 O O . ASN A 1 98 ? 22.312 -21.094 -14.109 1 77 98 ASN A O 1
ATOM 809 N N . GLY A 1 99 ? 20.531 -21.141 -12.914 1 88 99 GLY A N 1
ATOM 810 C CA . GLY A 1 99 ? 19.984 -19.922 -13.492 1 88 99 GLY A CA 1
ATOM 811 C C . GLY A 1 99 ? 19.609 -20.078 -14.953 1 88 99 GLY A C 1
ATOM 812 O O . GLY A 1 99 ? 19.219 -21.156 -15.391 1 88 99 GLY A O 1
ATOM 813 N N . GLY A 1 100 ? 19.469 -19.094 -15.664 1 93.75 100 GLY A N 1
ATOM 814 C CA . GLY A 1 100 ? 19.047 -18.969 -17.047 1 93.75 100 GLY A CA 1
ATOM 815 C C . GLY A 1 100 ? 18.781 -17.547 -17.469 1 93.75 100 GLY A C 1
ATOM 816 O O . GLY A 1 100 ? 19.484 -16.625 -17.047 1 93.75 100 GLY A O 1
ATOM 817 N N . ARG A 1 101 ? 17.875 -17.453 -18.453 1 95.56 101 ARG A N 1
ATOM 818 C CA . ARG A 1 101 ? 17.547 -16.141 -18.984 1 95.56 101 ARG A CA 1
ATOM 819 C C . ARG A 1 101 ? 16.125 -15.742 -18.641 1 95.56 101 ARG A C 1
ATOM 821 O O . ARG A 1 101 ? 15.188 -16.516 -18.859 1 95.56 101 ARG A O 1
ATOM 828 N N . PHE A 1 102 ? 16.031 -14.539 -18.078 1 95.06 102 PHE A N 1
ATOM 829 C CA . PHE A 1 102 ? 14.695 -14.016 -17.812 1 95.06 102 PHE A CA 1
ATOM 830 C C . PHE A 1 102 ? 13.938 -13.75 -19.109 1 95.06 102 PHE A C 1
ATOM 832 O O . PHE A 1 102 ? 14.531 -13.305 -20.094 1 95.06 102 PHE A O 1
ATOM 839 N N . ALA A 1 103 ? 12.648 -13.992 -19.031 1 91.88 103 ALA A N 1
ATOM 840 C CA . ALA A 1 103 ? 11.781 -13.672 -20.156 1 91.88 103 ALA A CA 1
ATOM 841 C C . ALA A 1 103 ? 11.875 -12.195 -20.531 1 91.88 103 ALA A C 1
ATOM 843 O O . ALA A 1 103 ? 11.961 -11.336 -19.641 1 91.88 103 ALA A O 1
ATOM 844 N N . THR A 1 104 ? 11.852 -11.945 -21.828 1 89.19 104 THR A N 1
ATOM 845 C CA . THR A 1 104 ? 11.719 -10.562 -22.281 1 89.19 104 THR A CA 1
ATOM 846 C C . THR A 1 104 ? 10.273 -10.086 -22.156 1 89.19 104 THR A C 1
ATOM 848 O O . THR A 1 104 ? 9.367 -10.672 -22.75 1 89.19 104 THR A O 1
ATOM 851 N N . LEU A 1 105 ? 10.102 -9.086 -21.391 1 86.56 105 LEU A N 1
ATOM 852 C CA . LEU A 1 105 ? 8.758 -8.609 -21.078 1 86.56 105 LEU A CA 1
ATOM 853 C C . LEU A 1 105 ? 8.242 -7.699 -22.188 1 86.56 105 LEU A C 1
ATOM 855 O O . LEU A 1 105 ? 9.008 -6.922 -22.766 1 86.56 105 LEU A O 1
ATOM 859 N N . PRO A 1 106 ? 6.957 -7.887 -22.391 1 79.94 106 PRO A N 1
ATOM 860 C CA . PRO A 1 106 ? 6.336 -6.914 -23.297 1 79.94 106 PRO A CA 1
ATOM 861 C C . PRO A 1 106 ? 6.242 -5.516 -22.688 1 79.94 106 PRO A C 1
ATOM 863 O O . PRO A 1 106 ? 6.656 -5.309 -21.547 1 79.94 106 PRO A O 1
ATOM 866 N N . ARG A 1 107 ? 5.773 -4.656 -23.453 1 71.5 107 ARG A N 1
ATOM 867 C CA . ARG A 1 107 ? 5.637 -3.275 -23.016 1 71.5 107 ARG A CA 1
ATOM 868 C C . ARG A 1 107 ? 4.738 -3.186 -21.781 1 71.5 107 ARG A C 1
ATOM 870 O O . ARG A 1 107 ? 4.984 -2.375 -20.891 1 71.5 107 ARG A O 1
ATOM 877 N N . SER A 1 108 ? 3.746 -4.043 -21.766 1 71.69 108 SER A N 1
ATOM 878 C CA . SER A 1 108 ? 2.787 -4.043 -20.656 1 71.69 108 SER A CA 1
ATOM 879 C C . SER A 1 108 ? 3.4 -4.633 -19.391 1 71.69 108 SER A C 1
ATOM 881 O O . SER A 1 108 ? 2.838 -4.496 -18.312 1 71.69 108 SER A O 1
ATOM 883 N N . SER A 1 109 ? 4.461 -5.203 -19.562 1 71 109 SER A N 1
ATOM 884 C CA . SER A 1 109 ? 5.184 -5.879 -18.484 1 71 109 SER A CA 1
ATOM 885 C C . SER A 1 109 ? 4.32 -6.949 -17.828 1 71 109 SER A C 1
ATOM 887 O O . SER A 1 109 ? 4.496 -7.258 -16.641 1 71 109 SER A O 1
ATOM 889 N N . ALA A 1 110 ? 3.359 -7.355 -18.531 1 76.5 110 ALA A N 1
ATOM 890 C CA . ALA A 1 110 ? 2.451 -8.359 -18 1 76.5 110 ALA A CA 1
ATOM 891 C C . ALA A 1 110 ? 2.436 -9.617 -18.859 1 76.5 110 ALA A C 1
ATOM 893 O O . ALA A 1 110 ? 2.414 -9.523 -20.094 1 76.5 110 ALA A O 1
ATOM 894 N N . ILE A 1 111 ? 2.598 -10.734 -18.219 1 87.06 111 ILE A N 1
ATOM 895 C CA . ILE A 1 111 ? 2.449 -12.023 -18.875 1 87.06 111 ILE A CA 1
ATOM 896 C C . ILE A 1 111 ? 1.199 -12.734 -18.359 1 87.06 111 ILE A C 1
ATOM 898 O O . ILE A 1 111 ? 1.187 -13.242 -17.234 1 87.06 111 ILE A O 1
ATOM 902 N N . TRP A 1 112 ? 0.193 -12.789 -19.234 1 90.44 112 TRP A N 1
ATOM 903 C CA . TRP A 1 112 ? -1.057 -13.43 -18.844 1 90.44 112 TRP A CA 1
ATOM 904 C C . TRP A 1 112 ? -0.994 -14.938 -19.094 1 90.44 112 TRP A C 1
ATOM 906 O O . TRP A 1 112 ? -0.546 -15.367 -20.156 1 90.44 112 TRP A O 1
ATOM 916 N N . ILE A 1 113 ? -1.421 -15.688 -18.078 1 91.12 113 ILE A N 1
ATOM 917 C CA . ILE A 1 113 ? -1.467 -17.141 -18.234 1 91.12 113 ILE A CA 1
ATOM 918 C C . ILE A 1 113 ? -2.83 -17.656 -17.781 1 91.12 113 ILE A C 1
ATOM 920 O O . ILE A 1 113 ? -3.475 -17.062 -16.922 1 91.12 113 ILE A O 1
ATOM 924 N N . GLU A 1 114 ? -3.246 -18.734 -18.438 1 93.31 114 GLU A N 1
ATOM 925 C CA . GLU A 1 114 ? -4.504 -19.406 -18.125 1 93.31 114 GLU A CA 1
ATOM 926 C C . GLU A 1 114 ? -4.371 -20.922 -18.281 1 93.31 114 GLU A C 1
ATOM 928 O O . GLU A 1 114 ? -3.818 -21.406 -19.266 1 93.31 114 GLU A O 1
ATOM 933 N N . SER A 1 115 ? -4.848 -21.578 -17.266 1 94.31 115 SER A N 1
ATOM 934 C CA . SER A 1 115 ? -4.766 -23.031 -17.328 1 94.31 115 SER A CA 1
ATOM 935 C C . SER A 1 115 ? -5.926 -23.625 -18.125 1 94.31 115 SER A C 1
ATOM 937 O O . SER A 1 115 ? -6.969 -22.984 -18.266 1 94.31 115 SER A O 1
ATOM 939 N N . ARG A 1 116 ? -5.672 -24.828 -18.641 1 92.44 116 ARG A N 1
ATOM 940 C CA . ARG A 1 116 ? -6.82 -25.625 -19.047 1 92.44 116 ARG A CA 1
ATOM 941 C C . ARG A 1 116 ? -7.652 -26.031 -17.828 1 92.44 116 ARG A C 1
ATOM 943 O O . ARG A 1 116 ? -7.148 -26.047 -16.703 1 92.44 116 ARG A O 1
ATOM 950 N N . PRO A 1 117 ? -8.906 -26.312 -18.078 1 93.62 117 PRO A N 1
ATOM 951 C CA . PRO A 1 117 ? -9.719 -26.734 -16.922 1 93.62 117 PRO A CA 1
ATOM 952 C C . PRO A 1 117 ? -9.156 -27.984 -16.25 1 93.62 117 PRO A C 1
ATOM 954 O O . PRO A 1 117 ? -8.781 -28.953 -16.922 1 93.62 117 PRO A O 1
ATOM 957 N N . LEU A 1 118 ? -9.016 -27.875 -14.992 1 92.5 118 LEU A N 1
ATOM 958 C CA . LEU A 1 118 ? -8.602 -28.984 -14.156 1 92.5 118 LEU A CA 1
ATOM 959 C C . LEU A 1 118 ? -9.812 -29.672 -13.516 1 92.5 118 LEU A C 1
ATOM 961 O O . LEU A 1 118 ? -10.594 -29.016 -12.812 1 92.5 118 LEU A O 1
ATOM 965 N N . LYS A 1 119 ? -9.906 -30.859 -13.773 1 92.19 119 LYS A N 1
ATOM 966 C CA . LYS A 1 119 ? -11.031 -31.609 -13.195 1 92.19 119 LYS A CA 1
ATOM 967 C C . LYS A 1 119 ? -10.773 -31.938 -11.727 1 92.19 119 LYS A C 1
ATOM 969 O O . LYS A 1 119 ? -9.695 -32.406 -11.375 1 92.19 119 LYS A O 1
ATOM 974 N N . MET A 1 120 ? -11.703 -31.562 -10.914 1 91.94 120 MET A N 1
ATOM 975 C CA . MET A 1 120 ? -11.703 -31.969 -9.516 1 91.94 120 MET A CA 1
ATOM 976 C C . MET A 1 120 ? -12.594 -33.188 -9.305 1 91.94 120 MET A C 1
ATOM 978 O O . MET A 1 120 ? -13.82 -33.062 -9.219 1 91.94 120 MET A O 1
ATOM 982 N N . ALA A 1 121 ? -12.016 -34.25 -9.148 1 87.12 121 ALA A N 1
ATOM 983 C CA . ALA A 1 121 ? -12.703 -35.531 -9.234 1 87.12 121 ALA A CA 1
ATOM 984 C C . ALA A 1 121 ? -13.758 -35.688 -8.133 1 87.12 121 ALA A C 1
ATOM 986 O O . ALA A 1 121 ? -14.859 -36.156 -8.375 1 87.12 121 ALA A O 1
ATOM 987 N N . LYS A 1 122 ? -13.477 -35.219 -6.988 1 90.75 122 LYS A N 1
ATOM 988 C CA . LYS A 1 122 ? -14.359 -35.406 -5.836 1 90.75 122 LYS A CA 1
ATOM 989 C C . LYS A 1 122 ? -15.68 -34.656 -6.039 1 90.75 122 LYS A C 1
ATOM 991 O O . LYS A 1 122 ? -16.703 -35.031 -5.453 1 90.75 122 LYS A O 1
ATOM 996 N N . TYR A 1 123 ? -15.773 -33.625 -6.855 1 90.12 123 TYR A N 1
ATOM 997 C CA . TYR A 1 123 ? -16.953 -32.75 -6.914 1 90.12 123 TYR A CA 1
ATOM 998 C C . TYR A 1 123 ? -17.484 -32.656 -8.336 1 90.12 123 TYR A C 1
ATOM 1000 O O . TYR A 1 123 ? -18.5 -32 -8.586 1 90.12 123 TYR A O 1
ATOM 1008 N N . ASP A 1 124 ? -17 -33.344 -9.211 1 89.94 124 ASP A N 1
ATOM 1009 C CA . ASP A 1 124 ? -17.406 -33.219 -10.609 1 89.94 124 ASP A CA 1
ATOM 1010 C C . ASP A 1 124 ? -17.438 -31.766 -11.047 1 89.94 124 ASP A C 1
ATOM 1012 O O . ASP A 1 124 ? -18.453 -31.281 -11.547 1 89.94 124 ASP A O 1
ATOM 1016 N N . ALA A 1 125 ? -16.531 -31.047 -10.805 1 95.06 125 ALA A N 1
ATOM 1017 C CA . ALA A 1 125 ? -16.359 -29.641 -11.148 1 95.06 125 ALA A CA 1
ATOM 1018 C C . ALA A 1 125 ? -14.961 -29.391 -11.711 1 95.06 125 ALA A C 1
ATOM 1020 O O . ALA A 1 125 ? -14.094 -30.266 -11.664 1 95.06 125 ALA A O 1
ATOM 1021 N N . TRP A 1 126 ? -14.852 -28.266 -12.312 1 95.12 126 TRP A N 1
ATOM 1022 C CA . TRP A 1 126 ? -13.578 -27.875 -12.914 1 95.12 126 TRP A CA 1
ATOM 1023 C C . TRP A 1 126 ? -13.109 -26.531 -12.375 1 95.12 126 TRP A C 1
ATOM 1025 O O . TRP A 1 126 ? -13.93 -25.703 -11.977 1 95.12 126 TRP A O 1
ATOM 1035 N N . ILE A 1 127 ? -11.82 -26.406 -12.383 1 96.19 127 ILE A N 1
ATOM 1036 C CA . ILE A 1 127 ? -11.234 -25.125 -11.992 1 96.19 127 ILE A CA 1
ATOM 1037 C C . ILE A 1 127 ? -10.32 -24.609 -13.102 1 96.19 127 ILE A C 1
ATOM 1039 O O . ILE A 1 127 ? -9.578 -25.391 -13.711 1 96.19 127 ILE A O 1
ATOM 1043 N N . VAL A 1 128 ? -10.438 -23.391 -13.406 1 96.25 128 VAL A N 1
ATOM 1044 C CA . VAL A 1 128 ? -9.523 -22.688 -14.305 1 96.25 128 VAL A CA 1
ATOM 1045 C C . VAL A 1 128 ? -8.766 -21.609 -13.523 1 96.25 128 VAL A C 1
ATOM 1047 O O . VAL A 1 128 ? -9.367 -20.844 -12.781 1 96.25 128 VAL A O 1
ATOM 1050 N N . LEU A 1 129 ? -7.492 -21.656 -13.68 1 96.5 129 LEU A N 1
ATOM 1051 C CA . LEU A 1 129 ? -6.625 -20.656 -13.047 1 96.5 129 LEU A CA 1
ATOM 1052 C C . LEU A 1 129 ? -6.133 -19.641 -14.07 1 96.5 129 LEU A C 1
ATOM 1054 O O . LEU A 1 129 ? -5.602 -20.016 -15.117 1 96.5 129 LEU A O 1
ATOM 1058 N N . ARG A 1 130 ? -6.363 -18.375 -13.781 1 94.56 130 ARG A N 1
ATOM 1059 C CA . ARG A 1 130 ? -5.973 -17.297 -14.68 1 94.56 130 ARG A CA 1
ATOM 1060 C C . ARG A 1 130 ? -5.355 -16.141 -13.914 1 94.56 130 ARG A C 1
ATOM 1062 O O . ARG A 1 130 ? -5.871 -15.734 -12.867 1 94.56 130 ARG A O 1
ATOM 1069 N N . GLY A 1 131 ? -4.262 -15.664 -14.438 1 94.19 131 GLY A N 1
ATOM 1070 C CA . GLY A 1 131 ? -3.625 -14.523 -13.797 1 94.19 131 GLY A CA 1
ATOM 1071 C C . GLY A 1 131 ? -2.41 -14.016 -14.555 1 94.19 131 GLY A C 1
ATOM 1072 O O . GLY A 1 131 ? -2.141 -14.461 -15.672 1 94.19 131 GLY A O 1
ATOM 1073 N N . LYS A 1 132 ? -1.796 -13.039 -14.023 1 93.5 132 LYS A N 1
ATOM 1074 C CA . LYS A 1 132 ? -0.599 -12.422 -14.586 1 93.5 132 LYS A CA 1
ATOM 1075 C C . LYS A 1 132 ? 0.633 -12.742 -13.742 1 93.5 132 LYS A C 1
ATOM 1077 O O . LYS A 1 132 ? 0.644 -12.5 -12.539 1 93.5 132 LYS A O 1
ATOM 1082 N N . ILE A 1 133 ? 1.621 -13.344 -14.406 1 94.31 133 ILE A N 1
ATOM 1083 C CA . ILE A 1 133 ? 2.855 -13.594 -13.672 1 94.31 133 ILE A CA 1
ATOM 1084 C C . ILE A 1 133 ? 3.826 -12.43 -13.891 1 94.31 133 ILE A C 1
ATOM 1086 O O . ILE A 1 133 ? 3.723 -11.703 -14.883 1 94.31 133 ILE A O 1
ATOM 1090 N N . ASP A 1 134 ? 4.738 -12.266 -12.977 1 95.12 134 ASP A N 1
ATOM 1091 C CA . ASP A 1 134 ? 5.73 -11.203 -13.102 1 95.12 134 ASP A CA 1
ATOM 1092 C C . ASP A 1 134 ? 6.773 -11.547 -14.156 1 95.12 134 ASP A C 1
ATOM 1094 O O . ASP A 1 134 ? 7.105 -10.711 -15.008 1 95.12 134 ASP A O 1
ATOM 1098 N N . SER A 1 135 ? 7.383 -12.742 -14 1 94.62 135 SER A N 1
ATOM 1099 C CA . SER A 1 135 ? 8.414 -13.172 -14.93 1 94.62 135 SER A CA 1
ATOM 1100 C C . SER A 1 135 ? 8.703 -14.664 -14.789 1 94.62 135 SER A C 1
ATOM 1102 O O . SER A 1 135 ? 8.102 -15.336 -13.938 1 94.62 135 SER A O 1
ATOM 1104 N N . TYR A 1 136 ? 9.461 -15.195 -15.719 1 94.19 136 TYR A N 1
ATOM 1105 C CA . TYR A 1 136 ? 10.023 -16.531 -15.648 1 94.19 136 TYR A CA 1
ATOM 1106 C C . TYR A 1 136 ? 11.406 -16.578 -16.297 1 94.19 136 TYR A C 1
ATOM 1108 O O . TYR A 1 136 ? 11.773 -15.68 -17.047 1 94.19 136 TYR A O 1
ATOM 1116 N N . LEU A 1 137 ? 12.148 -17.578 -15.867 1 94.12 137 LEU A N 1
ATOM 1117 C CA . LEU A 1 137 ? 13.453 -17.859 -16.453 1 94.12 137 LEU A CA 1
ATOM 1118 C C . LEU A 1 137 ? 13.375 -19.047 -17.406 1 94.12 137 LEU A C 1
ATOM 1120 O O . LEU A 1 137 ? 12.75 -20.062 -17.094 1 94.12 137 LEU A O 1
ATOM 1124 N N . GLN A 1 138 ? 13.953 -18.828 -18.578 1 93.81 138 GLN A N 1
ATOM 1125 C CA . GLN A 1 138 ? 14.359 -20 -19.344 1 93.81 138 GLN A CA 1
ATOM 1126 C C . GLN A 1 138 ? 15.664 -20.594 -18.812 1 93.81 138 GLN A C 1
ATOM 1128 O O . GLN A 1 138 ? 16.75 -20.078 -19.094 1 93.81 138 GLN A O 1
ATOM 1133 N N . MET A 1 139 ? 15.445 -21.672 -18.156 1 92.38 139 MET A N 1
ATOM 1134 C CA . MET A 1 139 ? 16.609 -22.281 -17.5 1 92.38 139 MET A CA 1
ATOM 1135 C C . MET A 1 139 ? 17.531 -22.922 -18.516 1 92.38 139 MET A C 1
ATOM 1137 O O . MET A 1 139 ? 17.078 -23.359 -19.578 1 92.38 139 MET A O 1
ATOM 1141 N N . ASP A 1 140 ? 18.812 -23.047 -18.109 1 91.88 140 ASP A N 1
ATOM 1142 C CA . ASP A 1 140 ? 19.797 -23.625 -19.016 1 91.88 140 ASP A CA 1
ATOM 1143 C C . ASP A 1 140 ? 19.5 -25.109 -19.266 1 91.88 140 ASP A C 1
ATOM 1145 O O . ASP A 1 140 ? 19.922 -25.672 -20.281 1 91.88 140 ASP A O 1
ATOM 1149 N N . ASP A 1 141 ? 18.797 -25.734 -18.422 1 90.19 141 ASP A N 1
ATOM 1150 C CA . ASP A 1 141 ? 18.469 -27.156 -18.578 1 90.19 141 ASP A CA 1
ATOM 1151 C C . ASP A 1 141 ? 17.188 -27.328 -19.391 1 90.19 141 ASP A C 1
ATOM 1153 O O . ASP A 1 141 ? 16.672 -28.453 -19.531 1 90.19 141 ASP A O 1
ATOM 1157 N N . GLY A 1 142 ? 16.594 -26.266 -19.875 1 90.62 142 GLY A N 1
ATOM 1158 C CA . GLY A 1 142 ? 15.438 -26.328 -20.75 1 90.62 142 GLY A CA 1
ATOM 1159 C C . GLY A 1 142 ? 14.125 -26.172 -20.016 1 90.62 142 GLY A C 1
ATOM 1160 O O . GLY A 1 142 ? 13.07 -26.047 -20.641 1 90.62 142 GLY A O 1
ATOM 1161 N N . THR A 1 143 ? 14.156 -26.125 -18.734 1 93.38 143 THR A N 1
ATOM 1162 C CA . THR A 1 143 ? 12.938 -25.969 -17.953 1 93.38 143 THR A CA 1
ATOM 1163 C C . THR A 1 143 ? 12.648 -24.5 -17.688 1 93.38 143 THR A C 1
ATOM 1165 O O . THR A 1 143 ? 13.328 -23.625 -18.234 1 93.38 143 THR A O 1
ATOM 1168 N N . LEU A 1 144 ? 11.594 -24.266 -16.938 1 93.88 144 LEU A N 1
ATOM 1169 C CA . LEU A 1 144 ? 11.227 -22.891 -16.578 1 93.88 144 LEU A CA 1
ATOM 1170 C C . LEU A 1 144 ? 11.461 -22.656 -15.086 1 93.88 144 LEU A C 1
ATOM 1172 O O . LEU A 1 144 ? 11.234 -23.547 -14.266 1 93.88 144 LEU A O 1
ATOM 1176 N N . GLY A 1 145 ? 11.922 -21.453 -14.82 1 95 145 GLY A N 1
ATOM 1177 C CA . GLY A 1 145 ? 11.938 -20.938 -13.461 1 95 145 GLY A CA 1
ATOM 1178 C C . GLY A 1 145 ? 10.953 -19.812 -13.242 1 95 145 GLY A C 1
ATOM 1179 O O . GLY A 1 145 ? 11.117 -18.719 -13.805 1 95 145 GLY A O 1
ATOM 1180 N N . LEU A 1 146 ? 9.984 -20.062 -12.43 1 95.44 146 LEU A N 1
ATOM 1181 C CA . LEU A 1 146 ? 8.969 -19.062 -12.148 1 95.44 146 LEU A CA 1
ATOM 1182 C C . LEU A 1 146 ? 9.453 -18.094 -11.07 1 95.44 146 LEU A C 1
ATOM 1184 O O . LEU A 1 146 ? 9.977 -18.516 -10.039 1 95.44 146 LEU A O 1
ATOM 1188 N N . VAL A 1 147 ? 9.266 -16.766 -11.344 1 95.12 147 VAL A N 1
ATOM 1189 C CA . VAL A 1 147 ? 9.758 -15.781 -10.391 1 95.12 147 VAL A CA 1
ATOM 1190 C C . VAL A 1 147 ? 8.695 -14.703 -10.18 1 95.12 147 VAL A C 1
ATOM 1192 O O . VAL A 1 147 ? 8.055 -14.25 -11.125 1 95.12 147 VAL A O 1
ATOM 1195 N N . ASP A 1 148 ? 8.484 -14.344 -8.977 1 96 148 ASP A N 1
ATOM 1196 C CA . ASP A 1 148 ? 7.707 -13.18 -8.562 1 96 148 ASP A CA 1
ATOM 1197 C C . ASP A 1 148 ? 8.578 -12.172 -7.816 1 96 148 ASP A C 1
ATOM 1199 O O . ASP A 1 148 ? 9.406 -12.555 -6.984 1 96 148 ASP A O 1
ATOM 1203 N N . PHE A 1 149 ? 8.344 -10.914 -8.07 1 95.25 149 PHE A N 1
ATOM 1204 C CA . PHE A 1 149 ? 9.148 -9.867 -7.449 1 95.25 149 PHE A CA 1
ATOM 1205 C C . PHE A 1 149 ? 8.414 -9.273 -6.254 1 95.25 149 PHE A C 1
ATOM 1207 O O . PHE A 1 149 ? 7.219 -8.984 -6.328 1 95.25 149 PHE A O 1
ATOM 1214 N N . LYS A 1 150 ? 9.18 -9.156 -5.156 1 94.94 150 LYS A N 1
ATOM 1215 C CA . LYS A 1 150 ? 8.625 -8.555 -3.943 1 94.94 150 LYS A CA 1
ATOM 1216 C C . LYS A 1 150 ? 9.586 -7.523 -3.355 1 94.94 150 LYS A C 1
ATOM 1218 O O . LYS A 1 150 ? 10.805 -7.711 -3.385 1 94.94 150 LYS A O 1
ATOM 1223 N N . THR A 1 151 ? 9.047 -6.445 -2.875 1 92.81 151 THR A N 1
ATOM 1224 C CA . THR A 1 151 ? 9.719 -5.52 -1.971 1 92.81 151 THR A CA 1
ATOM 1225 C C . THR A 1 151 ? 9.18 -5.656 -0.551 1 92.81 151 THR A C 1
ATOM 1227 O O . THR A 1 151 ? 7.992 -5.414 -0.306 1 92.81 151 THR A O 1
ATOM 1230 N N . SER A 1 152 ? 10.07 -6.141 0.33 1 90.56 152 SER A N 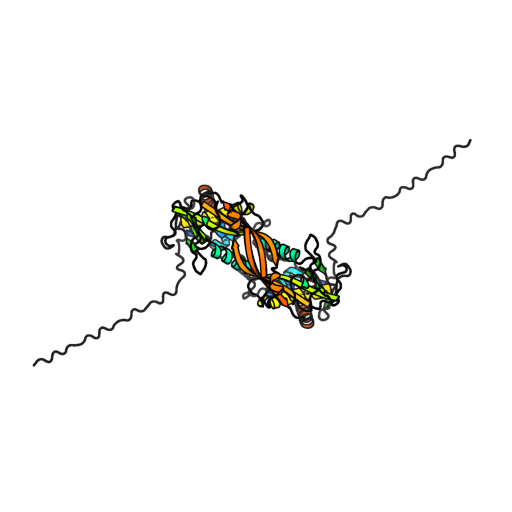1
ATOM 1231 C CA . SER A 1 152 ? 9.539 -6.516 1.634 1 90.56 152 SER A CA 1
ATOM 1232 C C . SER A 1 152 ? 10.602 -6.422 2.719 1 90.56 152 SER A C 1
ATOM 1234 O O . SER A 1 152 ? 11.797 -6.402 2.422 1 90.56 152 SER A O 1
ATOM 1236 N N . GLN A 1 153 ? 10.023 -6.32 3.982 1 85.88 153 GLN A N 1
ATOM 1237 C CA . GLN A 1 153 ? 10.898 -6.309 5.148 1 85.88 153 GLN A CA 1
ATOM 1238 C C . GLN A 1 153 ? 10.891 -7.66 5.855 1 85.88 153 GLN A C 1
ATOM 1240 O O . GLN A 1 153 ? 11.703 -7.902 6.754 1 85.88 153 GLN A O 1
ATOM 1245 N N . ILE A 1 154 ? 10.07 -8.57 5.562 1 77.56 154 ILE A N 1
ATOM 1246 C CA . ILE A 1 154 ? 9.859 -9.734 6.41 1 77.56 154 ILE A CA 1
ATOM 1247 C C . ILE A 1 154 ? 10.672 -10.914 5.883 1 77.56 154 ILE A C 1
ATOM 1249 O O . ILE A 1 154 ? 10.695 -11.984 6.488 1 77.56 154 ILE A O 1
ATOM 1253 N N . GLY A 1 155 ? 11.438 -10.812 4.914 1 78.38 155 GLY A N 1
ATOM 1254 C CA . GLY A 1 155 ? 12.422 -11.781 4.445 1 78.38 155 GLY A CA 1
ATOM 1255 C C . GLY A 1 155 ? 11.82 -13.141 4.145 1 78.38 155 GLY A C 1
ATOM 1256 O O . GLY A 1 155 ? 10.852 -13.242 3.391 1 78.38 155 GLY A O 1
ATOM 1257 N N . ASN A 1 156 ? 12.242 -14.133 4.945 1 77.44 156 ASN A N 1
ATOM 1258 C CA . ASN A 1 156 ? 11.961 -15.539 4.691 1 77.44 156 ASN A CA 1
ATOM 1259 C C . ASN A 1 156 ? 10.508 -15.891 5.004 1 77.44 156 ASN A C 1
ATOM 1261 O O . ASN A 1 156 ? 10 -16.906 4.539 1 77.44 156 ASN A O 1
ATOM 1265 N N . ARG A 1 157 ? 9.797 -15.102 5.664 1 85 157 ARG A N 1
ATOM 1266 C CA . ARG A 1 157 ? 8.414 -15.375 6.027 1 85 157 ARG A CA 1
ATOM 1267 C C . ARG A 1 157 ? 7.484 -15.164 4.836 1 85 157 ARG A C 1
ATOM 1269 O O . ARG A 1 157 ? 6.312 -15.547 4.879 1 85 157 ARG A O 1
ATOM 1276 N N . LEU A 1 158 ? 8.07 -14.75 3.768 1 87.31 158 LEU A N 1
ATOM 1277 C CA . LEU A 1 158 ? 7.273 -14.438 2.586 1 87.31 158 LEU A CA 1
ATOM 1278 C C . LEU A 1 158 ? 6.934 -15.703 1.802 1 87.31 158 LEU A C 1
ATOM 1280 O O . LEU A 1 158 ? 5.836 -15.82 1.255 1 87.31 158 LEU A O 1
ATOM 1284 N N . ALA A 1 159 ? 7.871 -16.594 1.814 1 87.94 159 ALA A N 1
ATOM 1285 C CA . ALA A 1 159 ? 7.773 -17.734 0.907 1 87.94 159 ALA A CA 1
ATOM 1286 C C . ALA A 1 159 ? 6.5 -18.531 1.168 1 87.94 159 ALA A C 1
ATOM 1288 O O . ALA A 1 159 ? 5.711 -18.781 0.252 1 87.94 159 ALA A O 1
ATOM 1289 N N . PRO A 1 160 ? 6.238 -18.891 2.414 1 89.06 160 PRO A N 1
ATOM 1290 C CA . PRO A 1 160 ? 5.016 -19.656 2.662 1 89.06 160 PRO A CA 1
ATOM 1291 C C . PRO A 1 160 ? 3.75 -18.891 2.279 1 89.06 160 PRO A C 1
ATOM 1293 O O . PRO A 1 160 ? 2.764 -19.484 1.849 1 89.06 160 PRO A O 1
ATOM 1296 N N . ILE A 1 161 ? 3.768 -17.625 2.383 1 89.94 161 ILE A N 1
ATOM 1297 C CA . ILE A 1 161 ? 2.609 -16.781 2.102 1 89.94 161 ILE A CA 1
ATOM 1298 C C . ILE A 1 161 ? 2.248 -16.891 0.622 1 89.94 161 ILE A C 1
ATOM 1300 O O . ILE A 1 161 ? 1.069 -16.969 0.268 1 89.94 161 ILE A O 1
ATOM 1304 N N . TYR A 1 162 ? 3.25 -17.016 -0.214 1 95.88 162 TYR A N 1
ATOM 1305 C CA . TYR A 1 162 ? 3.002 -16.906 -1.647 1 95.88 162 TYR A CA 1
ATOM 1306 C C . TYR A 1 162 ? 3.043 -18.281 -2.311 1 95.88 162 TYR A C 1
ATOM 1308 O O . TYR A 1 162 ? 2.965 -18.391 -3.535 1 95.88 162 TYR A O 1
ATOM 1316 N N . SER A 1 163 ? 3.115 -19.344 -1.568 1 97.31 163 SER A N 1
ATOM 1317 C CA . SER A 1 163 ? 3.254 -20.688 -2.094 1 97.31 163 SER A CA 1
ATOM 1318 C C . SER A 1 163 ? 2.066 -21.062 -2.977 1 97.31 163 SER A C 1
ATOM 1320 O O . SER A 1 163 ? 2.246 -21.531 -4.105 1 97.31 163 SER A O 1
ATOM 1322 N N . ARG A 1 164 ? 0.871 -20.859 -2.555 1 97.62 164 ARG A N 1
ATOM 1323 C CA . ARG A 1 164 ? -0.322 -21.25 -3.299 1 97.62 164 ARG A CA 1
ATOM 1324 C C . ARG A 1 164 ? -0.413 -20.5 -4.625 1 97.62 164 ARG A C 1
ATOM 1326 O O . ARG A 1 164 ? -0.762 -21.078 -5.652 1 97.62 164 ARG A O 1
ATOM 1333 N N . GLN A 1 165 ? -0.098 -19.234 -4.559 1 97.94 165 GLN A N 1
ATOM 1334 C CA . GLN A 1 165 ? -0.138 -18.438 -5.773 1 97.94 165 GLN A CA 1
ATOM 1335 C C . GLN A 1 165 ? 0.85 -18.953 -6.816 1 97.94 165 GLN A C 1
ATOM 1337 O O . GLN A 1 165 ? 0.488 -19.156 -7.977 1 97.94 165 GLN A O 1
ATOM 1342 N N . LEU A 1 166 ? 2.057 -19.234 -6.363 1 98 166 LEU A N 1
ATOM 1343 C CA . LEU A 1 166 ? 3.076 -19.672 -7.305 1 98 166 LEU A CA 1
ATOM 1344 C C . LEU A 1 166 ? 2.775 -21.078 -7.805 1 98 166 LEU A C 1
ATOM 1346 O O . LEU A 1 166 ? 3.072 -21.422 -8.953 1 98 166 LEU A O 1
ATOM 1350 N N . HIS A 1 167 ? 2.205 -21.953 -6.957 1 98.06 167 HIS A N 1
ATOM 1351 C CA . HIS A 1 167 ? 1.785 -23.266 -7.422 1 98.06 167 HIS A CA 1
ATOM 1352 C C . HIS A 1 167 ? 0.707 -23.156 -8.492 1 98.06 167 HIS A C 1
ATOM 1354 O O . HIS A 1 167 ? 0.72 -23.906 -9.477 1 98.06 167 HIS A O 1
ATOM 1360 N N . ALA A 1 168 ? -0.209 -22.219 -8.312 1 97.94 168 ALA A N 1
ATOM 1361 C CA . ALA A 1 168 ? -1.257 -21.984 -9.305 1 97.94 168 ALA A CA 1
ATOM 1362 C C . ALA A 1 168 ? -0.663 -21.547 -10.633 1 97.94 168 ALA A C 1
ATOM 1364 O O . ALA A 1 168 ? -1.075 -22.016 -11.695 1 97.94 168 ALA A O 1
ATOM 1365 N N . TYR A 1 169 ? 0.293 -20.672 -10.594 1 96.62 169 TYR A N 1
ATOM 1366 C CA . TYR A 1 169 ? 0.96 -20.203 -11.805 1 96.62 169 TYR A CA 1
ATOM 1367 C C . TYR A 1 169 ? 1.721 -21.344 -12.477 1 96.62 169 TYR A C 1
ATOM 1369 O O . TYR A 1 169 ? 1.657 -21.516 -13.695 1 96.62 169 TYR A O 1
ATOM 1377 N N . ALA A 1 170 ? 2.434 -22.062 -11.633 1 96.44 170 ALA A N 1
ATOM 1378 C CA . ALA A 1 170 ? 3.184 -23.203 -12.172 1 96.44 170 ALA A CA 1
ATOM 1379 C C . ALA A 1 170 ? 2.26 -24.172 -12.898 1 96.44 170 ALA A C 1
ATOM 1381 O O . ALA A 1 170 ? 2.562 -24.625 -14.008 1 96.44 170 ALA A O 1
ATOM 1382 N N . TRP A 1 171 ? 1.172 -24.469 -12.266 1 95.19 171 TRP A N 1
ATOM 1383 C CA . TRP A 1 171 ? 0.194 -25.359 -12.891 1 95.19 171 TRP A CA 1
ATOM 1384 C C . TRP A 1 171 ? -0.279 -24.781 -14.227 1 95.19 171 TRP A C 1
ATOM 1386 O O . TRP A 1 171 ? -0.367 -25.516 -15.219 1 95.19 171 TRP A O 1
ATOM 1396 N N . SER A 1 172 ? -0.581 -23.547 -14.242 1 94.44 172 SER A N 1
ATOM 1397 C CA . SER A 1 172 ? -1.078 -22.906 -15.453 1 94.44 172 SER A CA 1
ATOM 1398 C C . SER A 1 172 ? -0.034 -22.938 -16.562 1 94.44 172 SER A C 1
ATOM 1400 O O . SER A 1 172 ? -0.374 -23.109 -17.734 1 94.44 172 SER A O 1
ATOM 1402 N N . LEU A 1 173 ? 1.188 -22.781 -16.219 1 93.12 173 LEU A N 1
ATOM 1403 C CA . LEU A 1 173 ? 2.275 -22.812 -17.188 1 93.12 173 LEU A CA 1
ATOM 1404 C C . LEU A 1 173 ? 2.467 -24.219 -17.75 1 93.12 173 LEU A C 1
ATOM 1406 O O . LEU A 1 173 ? 2.762 -24.391 -18.922 1 93.12 173 LEU A O 1
ATOM 1410 N N . GLU A 1 174 ? 2.268 -25.156 -16.922 1 93.88 174 GLU A N 1
ATOM 1411 C CA . GLU A 1 174 ? 2.496 -26.547 -17.297 1 93.88 174 GLU A CA 1
ATOM 1412 C C . GLU A 1 174 ? 1.278 -27.125 -18.016 1 93.88 174 GLU A C 1
ATOM 1414 O O . GLU A 1 174 ? 1.391 -28.125 -18.734 1 93.88 174 GLU A O 1
ATOM 1419 N N . ASN A 1 175 ? 0.112 -26.562 -17.75 1 91.81 175 ASN A N 1
ATOM 1420 C CA . ASN A 1 175 ? -1.146 -26.984 -18.359 1 91.81 175 ASN A CA 1
ATOM 1421 C C . ASN A 1 175 ? -1.907 -25.812 -18.969 1 91.81 175 ASN A C 1
ATOM 1423 O O . ASN A 1 175 ? -3.047 -25.547 -18.578 1 91.81 175 ASN A O 1
ATOM 1427 N N . PRO A 1 176 ? -1.317 -25.203 -19.984 1 91.5 176 PRO A N 1
ATOM 1428 C CA . PRO A 1 176 ? -1.911 -23.984 -20.531 1 91.5 176 PRO A CA 1
ATOM 1429 C C . PRO A 1 176 ? -3.137 -24.266 -21.406 1 91.5 176 PRO A C 1
ATOM 1431 O O . PRO A 1 176 ? -3.244 -25.344 -22 1 91.5 176 PRO A O 1
ATOM 1434 N N . LEU A 1 177 ? -3.938 -23.234 -21.312 1 87.12 177 LEU A N 1
ATOM 1435 C CA . LEU A 1 177 ? -4.984 -23.234 -22.328 1 87.12 177 LEU A CA 1
ATOM 1436 C C . LEU A 1 177 ? -4.395 -23.078 -23.734 1 87.12 177 LEU A C 1
ATOM 1438 O O . LEU A 1 177 ? -3.432 -22.328 -23.922 1 87.12 177 LEU A O 1
ATOM 1442 N N . GLU A 1 178 ? -4.738 -23.906 -24.609 1 72.88 178 GLU A N 1
ATOM 1443 C CA . GLU A 1 178 ? -4.168 -23.984 -25.953 1 72.88 178 GLU A CA 1
ATOM 1444 C C . GLU A 1 178 ? -3.969 -22.609 -26.547 1 72.88 178 GLU A C 1
ATOM 1446 O O . GLU A 1 178 ? -3.006 -22.375 -27.281 1 72.88 178 GLU A O 1
ATOM 1451 N N . THR A 1 179 ? -4.766 -21.641 -26.125 1 62.19 179 THR A N 1
ATOM 1452 C CA . THR A 1 179 ? -4.684 -20.312 -26.734 1 62.19 179 THR A CA 1
ATOM 1453 C C . THR A 1 179 ? -3.598 -19.469 -26.062 1 62.19 179 THR A C 1
ATOM 1455 O O . THR A 1 179 ? -3.246 -18.406 -26.562 1 62.19 179 THR A O 1
ATOM 1458 N N . THR A 1 180 ? -2.994 -19.844 -24.906 1 59.91 180 THR A N 1
ATOM 1459 C CA . THR A 1 180 ? -2.113 -19 -24.094 1 59.91 180 THR A CA 1
ATOM 1460 C C . THR A 1 180 ? -0.708 -18.969 -24.703 1 59.91 180 THR A C 1
ATOM 1462 O O . THR A 1 180 ? 0.07 -18.062 -24.406 1 59.91 180 THR A O 1
ATOM 1465 N N . GLY A 1 181 ? -0.539 -19.406 -25.875 1 56.81 181 GLY A N 1
ATOM 1466 C CA . GLY A 1 181 ? 0.755 -19.297 -26.531 1 56.81 181 GLY A CA 1
ATOM 1467 C C . GLY A 1 181 ? 1.771 -20.297 -26.016 1 56.81 181 GLY A C 1
ATOM 1468 O O . GLY A 1 181 ? 1.438 -21.156 -25.203 1 56.81 181 GLY A O 1
ATOM 1469 N N . PRO A 1 182 ? 3.068 -20.078 -26.453 1 55.28 182 PRO A N 1
ATOM 1470 C CA . PRO A 1 182 ? 4.16 -21.047 -26.422 1 55.28 182 PRO A CA 1
ATOM 1471 C C . PRO A 1 182 ? 4.727 -21.234 -25.016 1 55.28 182 PRO A C 1
ATOM 1473 O O . PRO A 1 182 ? 5.719 -21.953 -24.844 1 55.28 182 PRO A O 1
ATOM 1476 N N . LEU A 1 183 ? 4.098 -20.5 -24.047 1 61.31 183 LEU A N 1
ATOM 1477 C CA . LEU A 1 183 ? 4.836 -20.703 -22.812 1 61.31 183 LEU A CA 1
ATOM 1478 C C . LEU A 1 183 ? 4.543 -22.094 -22.219 1 61.31 183 LEU A C 1
ATOM 1480 O O . LEU A 1 183 ? 3.643 -22.234 -21.391 1 61.31 183 LEU A O 1
ATOM 1484 N N . ILE A 1 184 ? 4.914 -23.125 -22.984 1 65.12 184 ILE A N 1
ATOM 1485 C CA . ILE A 1 184 ? 4.746 -24.469 -22.422 1 65.12 184 ILE A CA 1
ATOM 1486 C C . ILE A 1 184 ? 6.098 -25 -21.953 1 65.12 184 ILE A C 1
ATOM 1488 O O . ILE A 1 184 ? 7.086 -24.938 -22.688 1 65.12 184 ILE A O 1
ATOM 1492 N N . GLY A 1 185 ? 6.129 -25.219 -20.625 1 83.75 185 GLY A N 1
ATOM 1493 C CA . GLY A 1 185 ? 7.324 -25.859 -20.125 1 83.75 185 GLY A CA 1
ATOM 1494 C C . GLY A 1 185 ? 7.168 -26.359 -18.688 1 83.75 185 GLY A C 1
ATOM 1495 O O . GLY A 1 185 ? 6.195 -26.016 -18.016 1 83.75 185 GLY A O 1
ATOM 1496 N N . ILE A 1 186 ? 8.094 -27.266 -18.391 1 92.5 186 ILE A N 1
ATOM 1497 C CA . ILE A 1 186 ? 8.148 -27.781 -17.031 1 92.5 186 ILE A CA 1
ATOM 1498 C C . ILE A 1 186 ? 8.766 -26.75 -16.109 1 92.5 186 ILE A C 1
ATOM 1500 O O . ILE A 1 186 ? 9.852 -26.234 -16.375 1 92.5 186 ILE A O 1
ATOM 1504 N N . VAL A 1 187 ? 8.023 -26.438 -15.062 1 95.56 187 VAL A N 1
ATOM 1505 C CA . VAL A 1 187 ? 8.555 -25.516 -14.055 1 95.56 187 VAL A CA 1
ATOM 1506 C C . VAL A 1 187 ? 9.398 -26.297 -13.039 1 95.56 187 VAL A C 1
ATOM 1508 O O . VAL A 1 187 ? 8.852 -27.016 -12.203 1 95.56 187 VAL A O 1
ATOM 1511 N N . SER A 1 188 ? 10.656 -26.156 -13.094 1 93.38 188 SER A N 1
ATOM 1512 C CA . SER A 1 188 ? 11.555 -26.922 -12.234 1 93.38 188 SER A CA 1
ATOM 1513 C C . SER A 1 188 ? 11.859 -26.188 -10.945 1 93.38 188 SER A C 1
ATOM 1515 O O . SER A 1 188 ? 12.305 -26.781 -9.961 1 93.38 188 SER A O 1
ATOM 1517 N N . ASN A 1 189 ? 11.656 -24.859 -11.008 1 92.81 189 ASN A N 1
ATOM 1518 C CA . ASN A 1 189 ? 11.898 -24.016 -9.836 1 92.81 189 ASN A CA 1
ATOM 1519 C C . ASN A 1 189 ? 10.961 -22.812 -9.805 1 92.81 189 ASN A C 1
ATOM 1521 O O . ASN A 1 189 ? 10.516 -22.344 -10.852 1 92.81 189 ASN A O 1
ATOM 1525 N N . MET A 1 190 ? 10.672 -22.438 -8.594 1 95.94 190 MET A N 1
ATOM 1526 C CA . MET A 1 190 ? 9.867 -21.234 -8.398 1 95.94 190 MET A CA 1
ATOM 1527 C C . MET A 1 190 ? 10.266 -20.516 -7.113 1 95.94 190 MET A C 1
ATOM 1529 O O . MET A 1 190 ? 10.742 -21.141 -6.168 1 95.94 190 MET A O 1
ATOM 1533 N N . GLY A 1 191 ? 10.164 -19.219 -7.148 1 96 191 GLY A N 1
ATOM 1534 C CA . GLY A 1 191 ? 10.555 -18.453 -5.969 1 96 191 GLY A CA 1
ATOM 1535 C C . GLY A 1 191 ? 10.305 -16.969 -6.113 1 96 191 GLY A C 1
ATOM 1536 O O . GLY A 1 191 ? 9.695 -16.531 -7.094 1 96 191 GLY A O 1
ATOM 1537 N N . LEU A 1 192 ? 10.68 -16.281 -5.078 1 96.19 192 LEU A N 1
ATOM 1538 C CA . LEU A 1 192 ? 10.562 -14.828 -5.012 1 96.19 192 LEU A CA 1
ATOM 1539 C C . LEU A 1 192 ? 11.938 -14.164 -5.113 1 96.19 192 LEU A C 1
ATOM 1541 O O . LEU A 1 192 ? 12.906 -14.633 -4.508 1 96.19 192 LEU A O 1
ATOM 1545 N N . ILE A 1 193 ? 12.016 -13.211 -5.945 1 94.69 193 ILE A N 1
ATOM 1546 C CA . ILE A 1 193 ? 13.125 -12.258 -5.836 1 94.69 193 ILE A CA 1
ATOM 1547 C C . ILE A 1 193 ? 12.695 -11.07 -4.98 1 94.69 193 ILE A C 1
ATOM 1549 O O . ILE A 1 193 ? 11.82 -10.297 -5.371 1 94.69 193 ILE A O 1
ATOM 1553 N N . THR A 1 194 ? 13.352 -10.938 -3.836 1 94.62 194 THR A N 1
ATOM 1554 C CA . THR A 1 194 ? 12.891 -9.969 -2.85 1 94.62 194 THR A CA 1
ATOM 1555 C C . THR A 1 194 ? 13.938 -8.875 -2.631 1 94.62 194 THR A C 1
ATOM 1557 O O . THR A 1 194 ? 15.117 -9.172 -2.428 1 94.62 194 THR A O 1
ATOM 1560 N N . PHE A 1 195 ? 13.469 -7.668 -2.748 1 94.62 195 PHE A N 1
ATOM 1561 C CA . PHE A 1 195 ? 14.281 -6.512 -2.381 1 94.62 195 PHE A CA 1
ATOM 1562 C C . PHE A 1 195 ? 13.938 -6.039 -0.973 1 94.62 195 PHE A C 1
ATOM 1564 O O . PHE A 1 195 ? 12.773 -5.812 -0.656 1 94.62 195 PHE A O 1
ATOM 1571 N N . HIS A 1 196 ? 14.977 -5.922 -0.105 1 93.75 196 HIS A N 1
ATOM 1572 C CA . HIS A 1 196 ? 14.836 -5.449 1.268 1 93.75 196 HIS A CA 1
ATOM 1573 C C . HIS A 1 196 ? 15.523 -4.098 1.46 1 93.75 196 HIS A C 1
ATOM 1575 O O . HIS A 1 196 ? 16.719 -4.043 1.73 1 93.75 196 HIS A O 1
ATOM 1581 N N . PRO A 1 197 ? 14.703 -3.055 1.364 1 92.75 197 PRO A N 1
ATOM 1582 C CA . PRO A 1 197 ? 15.344 -1.752 1.563 1 92.75 197 PRO A CA 1
ATOM 1583 C C . PRO A 1 197 ? 15.938 -1.595 2.961 1 92.75 197 PRO A C 1
ATOM 1585 O O . PRO A 1 197 ? 15.281 -1.913 3.955 1 92.75 197 PRO A O 1
ATOM 1588 N N . GLN A 1 198 ? 17.156 -1.052 3.029 1 92.31 198 GLN A N 1
ATOM 1589 C CA . GLN A 1 198 ? 17.859 -0.977 4.309 1 92.31 198 GLN A CA 1
ATOM 1590 C C . GLN A 1 198 ? 18.469 0.404 4.52 1 92.31 198 GLN A C 1
ATOM 1592 O O . GLN A 1 198 ? 18.875 0.743 5.633 1 92.31 198 GLN A O 1
ATOM 1597 N N . SER A 1 199 ? 18.516 1.207 3.51 1 93.81 199 SER A N 1
ATOM 1598 C CA . SER A 1 199 ? 19.156 2.514 3.641 1 93.81 199 SER A CA 1
ATOM 1599 C C . SER A 1 199 ? 18.547 3.521 2.666 1 93.81 199 SER A C 1
ATOM 1601 O O . SER A 1 199 ? 18.016 3.143 1.619 1 93.81 199 SER A O 1
ATOM 1603 N N . PHE A 1 200 ? 18.594 4.746 3.098 1 95.94 200 PHE A N 1
ATOM 1604 C CA . PHE A 1 200 ? 18.25 5.891 2.258 1 95.94 200 PHE A CA 1
ATOM 1605 C C . PHE A 1 200 ? 19.406 6.879 2.203 1 95.94 200 PHE A C 1
ATOM 1607 O O . PHE A 1 200 ? 19.984 7.215 3.232 1 95.94 200 PHE A O 1
ATOM 1614 N N . GLN A 1 201 ? 19.766 7.293 0.976 1 94.56 201 GLN A N 1
ATOM 1615 C CA . GLN A 1 201 ? 20.875 8.227 0.807 1 94.56 201 GLN A CA 1
ATOM 1616 C C . GLN A 1 201 ? 20.531 9.32 -0.189 1 94.56 201 GLN A C 1
ATOM 1618 O O . GLN A 1 201 ? 19.828 9.078 -1.176 1 94.56 201 GLN A O 1
ATOM 1623 N N . VAL A 1 202 ? 20.953 10.484 0.122 1 93.88 202 VAL A N 1
ATOM 1624 C CA . VAL A 1 202 ? 20.812 11.609 -0.794 1 93.88 202 VAL A CA 1
ATOM 1625 C C . VAL A 1 202 ? 22.156 11.922 -1.445 1 93.88 202 VAL A C 1
ATOM 1627 O O . VAL A 1 202 ? 23.188 12 -0.763 1 93.88 202 VAL A O 1
ATOM 1630 N N . ASP A 1 203 ? 22.109 11.953 -2.771 1 87 203 ASP A N 1
ATOM 1631 C CA . ASP A 1 203 ? 23.312 12.32 -3.512 1 87 203 ASP A CA 1
ATOM 1632 C C . ASP A 1 203 ? 23.516 13.836 -3.529 1 87 203 ASP A C 1
ATOM 1634 O O . ASP A 1 203 ? 22.875 14.539 -4.316 1 87 203 ASP A O 1
ATOM 1638 N N . ALA A 1 204 ? 24.406 14.328 -2.68 1 73.81 204 ALA A N 1
ATOM 1639 C CA . ALA A 1 204 ? 24.641 15.758 -2.51 1 73.81 204 ALA A CA 1
ATOM 1640 C C . ALA A 1 204 ? 25.562 16.297 -3.596 1 73.81 204 ALA A C 1
ATOM 1642 O O . ALA A 1 204 ? 25.812 17.5 -3.676 1 73.81 204 ALA A O 1
ATOM 1643 N N . SER A 1 205 ? 26.25 15.383 -4.234 1 64.75 205 SER A N 1
ATOM 1644 C CA . SER A 1 205 ? 27.219 15.859 -5.219 1 64.75 205 SER A CA 1
ATOM 1645 C C . SER A 1 205 ? 26.562 16.797 -6.227 1 64.75 205 SER A C 1
ATOM 1647 O O . SER A 1 205 ? 27.25 17.516 -6.953 1 64.75 205 SER A O 1
ATOM 1649 N N . SER A 1 206 ? 25.219 16.797 -6.188 1 54.72 206 SER A N 1
ATOM 1650 C CA . SER A 1 206 ? 24.562 17.641 -7.172 1 54.72 206 SER A CA 1
ATOM 1651 C C . SER A 1 206 ? 24.656 19.109 -6.785 1 54.72 206 SER A C 1
ATOM 1653 O O . SER A 1 206 ? 24.062 19.969 -7.445 1 54.72 206 SER A O 1
ATOM 1655 N N . PHE A 1 207 ? 25.375 19.438 -5.68 1 52.31 207 PHE A N 1
ATOM 1656 C CA . PHE A 1 207 ? 25.484 20.812 -5.227 1 52.31 207 PHE A CA 1
ATOM 1657 C C . PHE A 1 207 ? 25.906 21.734 -6.367 1 52.31 207 PHE A C 1
ATOM 1659 O O . PHE A 1 207 ? 25.562 22.906 -6.383 1 52.31 207 PHE A O 1
ATOM 1666 N N . LEU A 1 208 ? 26.75 21.172 -7.059 1 50.97 208 LEU A N 1
ATOM 1667 C CA . LEU A 1 208 ? 27.406 22.141 -7.938 1 50.97 208 LEU A CA 1
ATOM 1668 C C . LEU A 1 208 ? 26.484 22.531 -9.094 1 50.97 208 LEU A C 1
ATOM 1670 O O . LEU A 1 208 ? 26.672 23.578 -9.711 1 50.97 208 LEU A O 1
ATOM 1674 N N . SER A 1 209 ? 25.594 21.609 -9.617 1 52.59 209 SER A N 1
ATOM 1675 C CA . SER A 1 209 ? 24.875 21.906 -10.852 1 52.59 209 SER A CA 1
ATOM 1676 C C . SER A 1 209 ? 23.375 22 -10.609 1 52.59 209 SER A C 1
ATOM 1678 O O . SER A 1 209 ? 22.875 21.469 -9.617 1 52.59 209 SER A O 1
ATOM 1680 N N . GLN A 1 210 ? 22.688 23.156 -11.016 1 58.03 210 GLN A N 1
ATOM 1681 C CA . GLN A 1 210 ? 21.25 23.406 -11.164 1 58.03 210 GLN A CA 1
ATOM 1682 C C . GLN A 1 210 ? 20.484 22.094 -11.383 1 58.03 210 GLN A C 1
ATOM 1684 O O . GLN A 1 210 ? 19.484 22.078 -12.102 1 58.03 210 GLN A O 1
ATOM 1689 N N . LYS A 1 211 ? 21.062 20.938 -10.945 1 65.69 211 LYS A N 1
ATOM 1690 C CA . LYS A 1 211 ? 20.422 19.656 -11.195 1 65.69 211 LYS A CA 1
ATOM 1691 C C . LYS A 1 211 ? 19.484 19.266 -10.055 1 65.69 211 LYS A C 1
ATOM 1693 O O . LYS A 1 211 ? 19.703 19.656 -8.906 1 65.69 211 LYS A O 1
ATOM 1698 N N . PRO A 1 212 ? 18.453 18.578 -10.438 1 78 212 PRO A N 1
ATOM 1699 C CA . PRO A 1 212 ? 17.531 18.078 -9.414 1 78 212 PRO A CA 1
ATOM 1700 C C . PRO A 1 212 ? 18.203 17.141 -8.414 1 78 212 PRO A C 1
ATOM 1702 O O . PRO A 1 212 ? 19.109 16.391 -8.773 1 78 212 PRO A O 1
ATOM 1705 N N . LEU A 1 213 ? 17.938 17.312 -7.152 1 89.69 213 LEU A N 1
ATOM 1706 C CA . LEU A 1 213 ? 18.469 16.469 -6.094 1 89.69 213 LEU A CA 1
ATOM 1707 C C . LEU A 1 213 ? 18.047 15.008 -6.289 1 89.69 213 LEU A C 1
ATOM 1709 O O . LEU A 1 213 ? 16.891 14.742 -6.605 1 89.69 213 LEU A O 1
ATOM 1713 N N . GLU A 1 214 ? 19 14.055 -6.18 1 93.25 214 GLU A N 1
ATOM 1714 C CA . GLU A 1 214 ? 18.734 12.625 -6.336 1 93.25 214 GLU A CA 1
ATOM 1715 C C . GLU A 1 214 ? 18.953 11.875 -5.023 1 93.25 214 GLU A C 1
ATOM 1717 O O . GLU A 1 214 ? 19.719 12.312 -4.172 1 93.25 214 GLU A O 1
ATOM 1722 N N . ALA A 1 215 ? 18.203 10.867 -4.875 1 95.5 215 ALA A N 1
ATOM 1723 C CA . ALA A 1 215 ? 18.312 9.992 -3.715 1 95.5 215 ALA A CA 1
ATOM 1724 C C . ALA A 1 215 ? 18.125 8.531 -4.113 1 95.5 215 ALA A C 1
ATOM 1726 O O . ALA A 1 215 ? 17.812 8.227 -5.266 1 95.5 215 ALA A O 1
ATOM 1727 N N . SER A 1 216 ? 18.453 7.605 -3.189 1 95.94 216 SER A N 1
ATOM 1728 C CA . SER A 1 216 ? 18.297 6.184 -3.482 1 95.94 216 SER A CA 1
ATOM 1729 C C . SER A 1 216 ? 17.984 5.391 -2.219 1 95.94 216 SER A C 1
ATOM 1731 O O . SER A 1 216 ? 18.453 5.727 -1.132 1 95.94 216 SER A O 1
ATOM 1733 N N . PHE A 1 217 ? 17.141 4.434 -2.396 1 95.56 217 PHE A N 1
ATOM 1734 C CA . PHE A 1 217 ? 17 3.367 -1.411 1 95.56 217 PHE A CA 1
ATOM 1735 C C . PHE A 1 217 ? 17.875 2.172 -1.78 1 95.56 217 PHE A C 1
ATOM 1737 O O . PHE A 1 217 ? 17.766 1.628 -2.881 1 95.56 217 PHE A O 1
ATOM 1744 N N . GLY A 1 218 ? 18.781 1.786 -0.866 1 95.19 218 GLY A N 1
ATOM 1745 C CA . GLY A 1 218 ? 19.609 0.608 -1.053 1 95.19 218 GLY A CA 1
ATOM 1746 C C . GLY A 1 218 ? 19.266 -0.519 -0.096 1 95.19 218 GLY A C 1
ATOM 1747 O O . GLY A 1 218 ? 18.75 -0.279 0.997 1 95.19 218 GLY A O 1
ATOM 1748 N N . GLY A 1 219 ? 19.531 -1.708 -0.547 1 94.38 219 GLY A N 1
ATOM 1749 C CA . GLY A 1 219 ? 19.281 -2.85 0.316 1 94.38 219 GLY A CA 1
ATOM 1750 C C . GLY A 1 219 ? 19.703 -4.168 -0.292 1 94.38 219 GLY A C 1
ATOM 1751 O O . GLY A 1 219 ? 20.422 -4.191 -1.296 1 94.38 219 GLY A O 1
ATOM 1752 N N . ARG A 1 220 ? 19.266 -5.172 0.391 1 92.56 220 ARG A N 1
ATOM 1753 C CA . ARG A 1 220 ? 19.656 -6.52 -0.018 1 92.56 220 ARG A CA 1
ATOM 1754 C C . ARG A 1 220 ? 18.672 -7.086 -1.037 1 92.56 220 ARG A C 1
ATOM 1756 O O . ARG A 1 220 ? 17.469 -6.84 -0.942 1 92.56 220 ARG A O 1
ATOM 1763 N N . LEU A 1 221 ? 19.203 -7.828 -2.01 1 93.06 221 LEU A N 1
ATOM 1764 C CA . LEU A 1 221 ? 18.438 -8.594 -2.982 1 93.06 221 LEU A CA 1
ATOM 1765 C C . LEU A 1 221 ? 18.656 -10.094 -2.793 1 93.06 221 LEU A C 1
ATOM 1767 O O . LEU A 1 221 ? 19.797 -10.562 -2.799 1 93.06 221 LEU A O 1
ATOM 1771 N N . GLU A 1 222 ? 17.5 -10.773 -2.65 1 91.44 222 GLU A N 1
ATOM 1772 C CA . GLU A 1 222 ? 17.609 -12.195 -2.348 1 91.44 222 GLU A CA 1
ATOM 1773 C C . GLU A 1 222 ? 16.609 -13.016 -3.15 1 91.44 222 GLU A C 1
ATOM 1775 O O . GLU A 1 222 ? 15.555 -12.508 -3.541 1 91.44 222 GLU A O 1
ATOM 1780 N N . TYR A 1 223 ? 17.047 -14.242 -3.438 1 92.88 223 TYR A N 1
ATOM 1781 C CA . TYR A 1 223 ? 16.125 -15.227 -3.982 1 92.88 223 TYR A CA 1
ATOM 1782 C C . TYR A 1 223 ? 15.609 -16.156 -2.889 1 92.88 223 TYR A C 1
ATOM 1784 O O . TYR A 1 223 ? 16.391 -16.766 -2.17 1 92.88 223 TYR A O 1
ATOM 1792 N N . LEU A 1 224 ? 14.32 -16.188 -2.725 1 93.5 224 LEU A N 1
ATOM 1793 C CA . LEU A 1 224 ? 13.656 -17.094 -1.783 1 93.5 224 LEU A CA 1
ATOM 1794 C C . LEU A 1 224 ? 12.961 -18.234 -2.518 1 93.5 224 LEU A C 1
ATOM 1796 O O . LEU A 1 224 ? 11.891 -18.031 -3.105 1 93.5 224 LEU A O 1
ATOM 1800 N N . PRO A 1 225 ? 13.547 -19.422 -2.459 1 94.25 225 PRO A N 1
ATOM 1801 C CA . PRO A 1 225 ? 12.914 -20.547 -3.158 1 94.25 225 PRO A CA 1
ATOM 1802 C C . PRO A 1 225 ? 11.625 -21.016 -2.49 1 94.25 225 PRO A C 1
ATOM 1804 O O . PRO A 1 225 ? 11.516 -20.969 -1.263 1 94.25 225 PRO A O 1
ATOM 1807 N N . ILE A 1 226 ? 10.711 -21.344 -3.273 1 96 226 ILE A N 1
ATOM 1808 C CA . ILE A 1 226 ? 9.484 -21.984 -2.812 1 96 226 ILE A CA 1
ATOM 1809 C C . ILE A 1 226 ? 9.438 -23.438 -3.316 1 96 226 ILE A C 1
ATOM 1811 O O . ILE A 1 226 ? 9.375 -23.672 -4.523 1 96 226 ILE A O 1
ATOM 1815 N N . PRO A 1 227 ? 9.43 -24.375 -2.385 1 95.38 227 PRO A N 1
ATOM 1816 C CA . PRO A 1 227 ? 9.43 -25.781 -2.805 1 95.38 227 PRO A CA 1
ATOM 1817 C C . PRO A 1 227 ? 8.141 -26.172 -3.52 1 95.38 227 PRO A C 1
ATOM 1819 O O . PRO A 1 227 ? 7.059 -25.719 -3.156 1 95.38 227 PRO A O 1
ATOM 1822 N N . ARG A 1 228 ? 8.359 -27.078 -4.492 1 95.5 228 ARG A N 1
ATOM 1823 C CA . ARG A 1 228 ? 7.207 -27.656 -5.184 1 95.5 228 ARG A CA 1
ATOM 1824 C C . ARG A 1 228 ? 6.484 -28.656 -4.297 1 95.5 228 ARG A C 1
ATOM 1826 O O . ARG A 1 228 ? 7.082 -29.625 -3.832 1 95.5 228 ARG A O 1
ATOM 1833 N N . GLU A 1 229 ? 5.305 -28.328 -3.984 1 96.75 229 GLU A N 1
ATOM 1834 C CA . GLU A 1 229 ? 4.418 -29.234 -3.246 1 96.75 229 GLU A CA 1
ATOM 1835 C C . GLU A 1 229 ? 3.107 -29.453 -3.994 1 96.75 229 GLU A C 1
ATOM 1837 O O . GLU A 1 229 ? 2.031 -29.156 -3.469 1 96.75 229 GLU A O 1
ATOM 1842 N N . ASP A 1 230 ? 3.23 -30.109 -5.098 1 96.06 230 ASP A N 1
ATOM 1843 C CA . ASP A 1 230 ? 2.137 -30.188 -6.062 1 96.06 230 ASP A CA 1
ATOM 1844 C C . ASP A 1 230 ? 0.958 -30.984 -5.5 1 96.06 230 ASP A C 1
ATOM 1846 O O . ASP A 1 230 ? -0.198 -30.578 -5.668 1 96.06 230 ASP A O 1
ATOM 1850 N N . ASP A 1 231 ? 1.226 -32.062 -4.852 1 96.5 231 ASP A N 1
ATOM 1851 C CA . ASP A 1 231 ? 0.143 -32.875 -4.309 1 96.5 231 ASP A CA 1
ATOM 1852 C C . ASP A 1 231 ? -0.645 -32.094 -3.252 1 96.5 231 ASP A C 1
ATOM 1854 O O . ASP A 1 231 ? -1.877 -32.156 -3.238 1 96.5 231 ASP A O 1
ATOM 1858 N N . ARG A 1 232 ? 0.075 -31.438 -2.408 1 96.81 232 ARG A N 1
ATOM 1859 C CA . ARG A 1 232 ? -0.574 -30.625 -1.379 1 96.81 232 ARG A CA 1
ATOM 1860 C C . ARG A 1 232 ? -1.42 -29.516 -2.002 1 96.81 232 ARG A C 1
ATOM 1862 O O . ARG A 1 232 ? -2.506 -29.203 -1.508 1 96.81 232 ARG A O 1
ATOM 1869 N N . PHE A 1 233 ? -0.942 -28.953 -3.047 1 97.31 233 PHE A N 1
ATOM 1870 C CA . PHE A 1 233 ? -1.667 -27.891 -3.73 1 97.31 233 PHE A CA 1
ATOM 1871 C C . PHE A 1 233 ? -2.947 -28.422 -4.359 1 97.31 233 PHE A C 1
ATOM 1873 O O . PHE A 1 233 ? -4 -27.781 -4.277 1 97.31 233 PHE A O 1
ATOM 1880 N N . LEU A 1 234 ? -2.883 -29.594 -4.996 1 95.81 234 LEU A N 1
ATOM 1881 C CA . LEU A 1 234 ? -4.066 -30.203 -5.605 1 95.81 234 LEU A CA 1
ATOM 1882 C C . LEU A 1 234 ? -5.105 -30.547 -4.543 1 95.81 234 LEU A C 1
ATOM 1884 O O . LEU A 1 234 ? -6.305 -30.359 -4.762 1 95.81 234 LEU A O 1
ATOM 1888 N N . ASP A 1 235 ? -4.645 -31 -3.402 1 96.44 235 ASP A N 1
ATOM 1889 C CA . ASP A 1 235 ? -5.551 -31.25 -2.285 1 96.44 235 ASP A CA 1
ATOM 1890 C C . ASP A 1 235 ? -6.242 -29.969 -1.841 1 96.44 235 ASP A C 1
ATOM 1892 O O . ASP A 1 235 ? -7.441 -29.969 -1.546 1 96.44 235 ASP A O 1
ATOM 1896 N N . PHE A 1 236 ? -5.465 -28.969 -1.821 1 97.5 236 PHE A N 1
ATOM 1897 C CA . PHE A 1 236 ? -6 -27.656 -1.453 1 97.5 236 PHE A CA 1
ATOM 1898 C C . PHE A 1 236 ? -7.066 -27.219 -2.443 1 97.5 236 PHE A C 1
ATOM 1900 O O . PHE A 1 236 ? -8.117 -26.703 -2.045 1 97.5 236 PHE A O 1
ATOM 1907 N N . LEU A 1 237 ? -6.832 -27.406 -3.723 1 97.44 237 LEU A N 1
ATOM 1908 C CA . LEU A 1 237 ? -7.812 -27.031 -4.73 1 97.44 237 LEU A CA 1
ATOM 1909 C C . LEU A 1 237 ? -9.109 -27.797 -4.547 1 97.44 237 LEU A C 1
ATOM 1911 O O . LEU A 1 237 ? -10.195 -27.266 -4.797 1 97.44 237 LEU A O 1
ATOM 1915 N N . GLU A 1 238 ? -8.984 -29 -4.102 1 96.75 238 GLU A N 1
ATOM 1916 C CA . GLU A 1 238 ? -10.188 -29.781 -3.814 1 96.75 238 GLU A CA 1
ATOM 1917 C C . GLU A 1 238 ? -11 -29.141 -2.689 1 96.75 238 GLU A C 1
ATOM 1919 O O . GLU A 1 238 ? -12.234 -29.109 -2.744 1 96.75 238 GLU A O 1
ATOM 1924 N N . GLN A 1 239 ? -10.289 -28.641 -1.705 1 96.94 239 GLN A N 1
ATOM 1925 C CA . GLN A 1 239 ? -10.969 -27.922 -0.625 1 96.94 239 GLN A CA 1
ATOM 1926 C C . GLN A 1 239 ? -11.664 -26.672 -1.143 1 96.94 239 GLN A C 1
ATOM 1928 O O . GLN A 1 239 ? -12.781 -26.359 -0.726 1 96.94 239 GLN A O 1
ATOM 1933 N N . VAL A 1 240 ? -10.984 -25.984 -1.999 1 97.88 240 VAL A N 1
ATOM 1934 C CA . VAL A 1 240 ? -11.539 -24.781 -2.59 1 97.88 240 VAL A CA 1
ATOM 1935 C C . VAL A 1 240 ? -12.844 -25.094 -3.318 1 97.88 240 VAL A C 1
ATOM 1937 O O . VAL A 1 240 ? -13.859 -24.438 -3.104 1 97.88 240 VAL A O 1
ATOM 1940 N N . VAL A 1 241 ? -12.812 -26.125 -4.148 1 96.94 241 VAL A N 1
ATOM 1941 C CA . VAL A 1 241 ? -13.984 -26.516 -4.918 1 96.94 241 VAL A CA 1
ATOM 1942 C C . VAL A 1 241 ? -15.078 -27.016 -3.977 1 96.94 241 VAL A C 1
ATOM 1944 O O . VAL A 1 241 ? -16.266 -26.766 -4.203 1 96.94 241 VAL A O 1
ATOM 1947 N N . GLY A 1 242 ? -14.68 -27.719 -2.951 1 96.56 242 GLY A N 1
ATOM 1948 C CA . GLY A 1 242 ? -15.648 -28.125 -1.944 1 96.56 242 GLY A CA 1
ATOM 1949 C C . GLY A 1 242 ? -16.438 -26.969 -1.36 1 96.56 242 GLY A C 1
ATOM 1950 O O . GLY A 1 242 ? -17.656 -27.078 -1.178 1 96.56 242 GLY A O 1
ATOM 1951 N N . LEU A 1 243 ? -15.758 -25.906 -1.062 1 97.31 243 LEU A N 1
ATOM 1952 C CA . LEU A 1 243 ? -16.438 -24.719 -0.57 1 97.31 243 LEU A CA 1
ATOM 1953 C C . LEU A 1 243 ? -17.359 -24.141 -1.631 1 97.31 243 LEU A C 1
ATOM 1955 O O . LEU A 1 243 ? -18.516 -23.828 -1.34 1 97.31 243 LEU A O 1
ATOM 1959 N N . LEU A 1 244 ? -16.891 -24.078 -2.916 1 96.81 244 LEU A N 1
ATOM 1960 C CA . LEU A 1 244 ? -17.609 -23.406 -3.988 1 96.81 244 LEU A CA 1
ATOM 1961 C C . LEU A 1 244 ? -18.828 -24.219 -4.43 1 96.81 244 LEU A C 1
ATOM 1963 O O . LEU A 1 244 ? -19.734 -23.688 -5.062 1 96.81 244 LEU A O 1
ATOM 1967 N N . LYS A 1 245 ? -18.812 -25.469 -4.105 1 96.12 245 LYS A N 1
ATOM 1968 C CA . LYS A 1 245 ? -19.938 -26.328 -4.492 1 96.12 245 LYS A CA 1
ATOM 1969 C C . LYS A 1 245 ? -21.062 -26.25 -3.48 1 96.12 245 LYS A C 1
ATOM 1971 O O . LYS A 1 245 ? -22.172 -26.75 -3.732 1 96.12 245 LYS A O 1
ATOM 1976 N N . GLN A 1 246 ? -20.828 -25.609 -2.377 1 95.38 246 GLN A N 1
ATOM 1977 C CA . GLN A 1 246 ? -21.922 -25.406 -1.427 1 95.3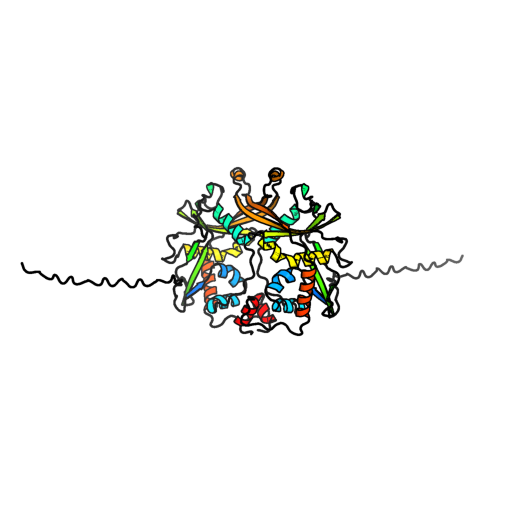8 246 GLN A CA 1
ATOM 1978 C C . GLN A 1 246 ? -23.031 -24.547 -2.029 1 95.38 246 GLN A C 1
ATOM 1980 O O . GLN A 1 246 ? -22.75 -23.656 -2.846 1 95.38 246 GLN A O 1
ATOM 1985 N N . GLU A 1 247 ? -24.188 -24.75 -1.562 1 94.88 247 GLU A N 1
ATOM 1986 C CA . GLU A 1 247 ? -25.344 -24.047 -2.113 1 94.88 247 GLU A CA 1
ATOM 1987 C C . GLU A 1 247 ? -25.375 -22.594 -1.661 1 94.88 247 GLU A C 1
ATOM 1989 O O . GLU A 1 247 ? -25.844 -21.719 -2.391 1 94.88 247 GLU A O 1
ATOM 1994 N N . GLN A 1 248 ? -24.891 -22.453 -0.441 1 95.5 248 GLN A N 1
ATOM 1995 C CA . GLN A 1 248 ? -24.906 -21.109 0.129 1 95.5 248 GLN A CA 1
ATOM 1996 C C . GLN A 1 248 ? -23.531 -20.734 0.672 1 95.5 248 GLN A C 1
ATOM 1998 O O . GLN A 1 248 ? -22.734 -21.609 1.007 1 95.5 248 GLN A O 1
ATOM 2003 N N . ALA A 1 249 ? -23.344 -19.391 0.73 1 95.38 249 ALA A N 1
ATOM 2004 C CA . ALA A 1 249 ? -22.109 -18.906 1.343 1 95.38 249 ALA A CA 1
ATOM 2005 C C . ALA A 1 249 ? -22.062 -19.25 2.828 1 95.38 249 ALA A C 1
ATOM 2007 O O . ALA A 1 249 ? -23.094 -19.297 3.494 1 95.38 249 ALA A O 1
ATOM 2008 N N . PRO A 1 250 ? -20.891 -19.469 3.359 1 95.5 250 PRO A N 1
ATOM 2009 C CA . PRO A 1 250 ? -20.797 -19.625 4.816 1 95.5 250 PRO A CA 1
ATOM 2010 C C . PRO A 1 250 ? -21.438 -18.453 5.562 1 95.5 250 PRO A C 1
ATOM 2012 O O . PRO A 1 250 ? -21.312 -17.297 5.125 1 95.5 250 PRO A O 1
ATOM 2015 N N . VAL A 1 251 ? -22.078 -18.75 6.617 1 94 251 VAL A N 1
ATOM 2016 C CA . VAL A 1 251 ? -22.719 -17.719 7.43 1 94 251 VAL A CA 1
ATOM 2017 C C . VAL A 1 251 ? -21.641 -16.922 8.172 1 94 251 VAL A C 1
ATOM 2019 O O . VAL A 1 251 ? -20.562 -17.438 8.469 1 94 251 VAL A O 1
ATOM 2022 N N . ILE A 1 252 ? -21.984 -15.648 8.344 1 93.25 252 ILE A N 1
ATOM 2023 C CA . ILE A 1 252 ? -21.047 -14.836 9.102 1 93.25 252 ILE A CA 1
ATOM 2024 C C . ILE A 1 252 ? -21.094 -15.234 10.578 1 93.25 252 ILE A C 1
ATOM 2026 O O . ILE A 1 252 ? -22.141 -15.172 11.219 1 93.25 252 ILE A O 1
ATOM 2030 N N . ASP A 1 253 ? -19.938 -15.633 10.984 1 90.75 253 ASP A N 1
ATOM 2031 C CA . ASP A 1 253 ? -19.734 -15.859 12.414 1 90.75 253 ASP A CA 1
ATOM 2032 C C . ASP A 1 253 ? -19.484 -14.539 13.148 1 90.75 253 ASP A C 1
ATOM 2034 O O . ASP A 1 253 ? -18.625 -13.758 12.758 1 90.75 253 ASP A O 1
ATOM 2038 N N . TYR A 1 254 ? -20.141 -14.367 14.273 1 90.12 254 TYR A N 1
ATOM 2039 C CA . TYR A 1 254 ? -20 -13.125 15.016 1 90.12 254 TYR A CA 1
ATOM 2040 C C . TYR A 1 254 ? -18.578 -12.969 15.547 1 90.12 254 TYR A C 1
ATOM 2042 O O . TYR A 1 254 ? -18.125 -11.859 15.836 1 90.12 254 TYR A O 1
ATOM 2050 N N . GLN A 1 255 ? -17.891 -14.039 15.594 1 92.81 255 GLN A N 1
ATOM 2051 C CA . GLN A 1 255 ? -16.516 -14 16.078 1 92.81 255 GLN A CA 1
ATOM 2052 C C . GLN A 1 255 ? -15.531 -13.961 14.922 1 92.81 255 GLN A C 1
ATOM 2054 O O . GLN A 1 255 ? -14.328 -14.18 15.117 1 92.81 255 GLN A O 1
ATOM 2059 N N . THR A 1 256 ? -16.078 -13.594 13.773 1 94.75 256 THR A N 1
ATOM 2060 C CA . THR A 1 256 ? -15.227 -13.578 12.594 1 94.75 256 THR A CA 1
ATOM 2061 C C . THR A 1 256 ? -14.047 -12.625 12.789 1 94.75 256 THR A C 1
ATOM 2063 O O . THR A 1 256 ? -14.18 -11.594 13.453 1 94.75 256 THR A O 1
ATOM 2066 N N . GLN A 1 257 ? -12.945 -12.992 12.18 1 93.5 257 GLN A N 1
ATOM 2067 C CA . GLN A 1 257 ? -11.773 -12.125 12.195 1 93.5 257 GLN A CA 1
ATOM 2068 C C . GLN A 1 257 ? -11.648 -11.352 10.883 1 93.5 257 GLN A C 1
ATOM 2070 O O . GLN A 1 257 ? -10.742 -10.531 10.727 1 93.5 257 GLN A O 1
ATOM 2075 N N . CYS A 1 258 ? -12.508 -11.656 9.93 1 95.19 258 CYS A N 1
ATOM 2076 C CA . CYS A 1 258 ? -12.523 -10.922 8.664 1 95.19 258 CYS A CA 1
ATOM 2077 C C . CYS A 1 258 ? -13.008 -9.492 8.875 1 95.19 258 CYS A C 1
ATOM 2079 O O . CYS A 1 258 ? -14.148 -9.273 9.289 1 95.19 258 CYS A O 1
ATOM 2081 N N . PRO A 1 259 ? -12.18 -8.523 8.531 1 93.62 259 PRO A N 1
ATOM 2082 C CA . PRO A 1 259 ? -12.578 -7.137 8.773 1 93.62 259 PRO A CA 1
ATOM 2083 C C . PRO A 1 259 ? -13.82 -6.73 7.977 1 93.62 259 PRO A C 1
ATOM 2085 O O . PRO A 1 259 ? -14.602 -5.891 8.43 1 93.62 259 PRO A O 1
ATOM 2088 N N . PHE A 1 260 ? -14.039 -7.359 6.902 1 93.75 260 PHE A N 1
ATOM 2089 C CA . PHE A 1 260 ? -15.172 -6.988 6.07 1 93.75 260 PHE A CA 1
ATOM 2090 C C . PHE A 1 260 ? -16.469 -7.598 6.605 1 93.75 260 PHE A C 1
ATOM 2092 O O . PHE A 1 260 ? -17.516 -6.945 6.605 1 93.75 260 PHE A O 1
ATOM 2099 N N . CYS A 1 261 ? -16.375 -8.812 7.062 1 94.31 261 CYS A N 1
ATOM 2100 C CA . CYS A 1 261 ? -17.547 -9.406 7.707 1 94.31 261 CYS A CA 1
ATOM 2101 C C . CYS A 1 261 ? -17.875 -8.703 9.016 1 94.31 261 CYS A C 1
ATOM 2103 O O . CYS A 1 261 ? -19.047 -8.492 9.336 1 94.31 261 CYS A O 1
ATOM 2105 N N . GLN A 1 262 ? -16.859 -8.297 9.758 1 92.62 262 GLN A N 1
ATOM 2106 C CA . GLN A 1 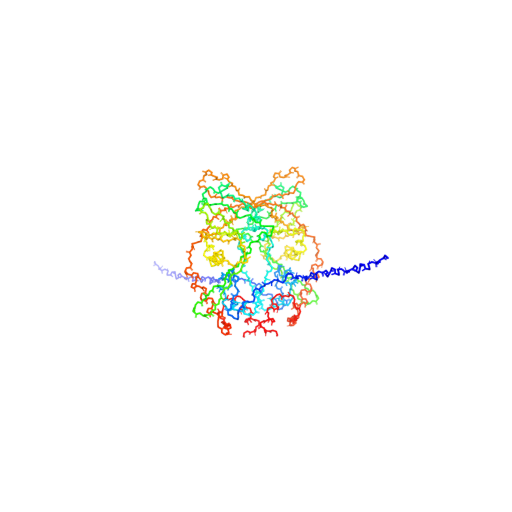262 ? -17.062 -7.516 10.969 1 92.62 262 GLN A CA 1
ATOM 2107 C C . GLN A 1 262 ? -17.75 -6.188 10.656 1 92.62 262 GLN A C 1
ATOM 2109 O O . GLN A 1 262 ? -18.625 -5.742 11.398 1 92.62 262 GLN A O 1
ATOM 2114 N N . TYR A 1 263 ? -17.25 -5.605 9.57 1 92.69 263 TYR A N 1
ATOM 2115 C CA . TYR A 1 263 ? -17.828 -4.336 9.141 1 92.69 263 TYR A CA 1
ATOM 2116 C C . TYR A 1 263 ? -19.312 -4.484 8.828 1 92.69 263 TYR A C 1
ATOM 2118 O O . TYR A 1 263 ? -20.109 -3.625 9.203 1 92.69 263 TYR A O 1
ATOM 2126 N N . LEU A 1 264 ? -19.703 -5.562 8.25 1 91.31 264 LEU A N 1
ATOM 2127 C CA . LEU A 1 264 ? -21.094 -5.828 7.941 1 91.31 264 LEU A CA 1
ATOM 2128 C C . LEU A 1 264 ? -21.906 -6.016 9.219 1 91.31 264 LEU A C 1
ATOM 2130 O O . LEU A 1 264 ? -23.031 -5.527 9.32 1 91.31 264 LEU A O 1
ATOM 2134 N N . ILE A 1 265 ? -21.328 -6.668 10.188 1 91 265 ILE A N 1
ATOM 2135 C CA . ILE A 1 265 ? -22 -6.855 11.469 1 91 265 ILE A CA 1
ATOM 2136 C C . ILE A 1 265 ? -22.219 -5.504 12.141 1 91 265 ILE A C 1
ATOM 2138 O O . ILE A 1 265 ? -23.328 -5.207 12.602 1 91 265 ILE A O 1
ATOM 2142 N N . GLN A 1 266 ? -21.141 -4.711 12.148 1 88.06 266 GLN A N 1
ATOM 2143 C CA . GLN A 1 266 ? -21.188 -3.418 12.82 1 88.06 266 GLN A CA 1
ATOM 2144 C C . GLN A 1 266 ? -22.234 -2.504 12.18 1 88.06 266 GLN A C 1
ATOM 2146 O O . GLN A 1 266 ? -22.859 -1.693 12.867 1 88.06 266 GLN A O 1
ATOM 2151 N N . GLN A 1 267 ? -22.422 -2.633 10.906 1 85.5 267 GLN A N 1
ATOM 2152 C CA . GLN A 1 267 ? -23.328 -1.756 10.18 1 85.5 267 GLN A CA 1
ATOM 2153 C C . GLN A 1 267 ? -24.766 -2.299 10.219 1 85.5 267 GLN A C 1
ATOM 2155 O O . GLN A 1 267 ? -25.672 -1.72 9.617 1 85.5 267 GLN A O 1
ATOM 2160 N N . GLY A 1 268 ? -25.047 -3.225 11.164 1 74.56 268 GLY A N 1
ATOM 2161 C CA . GLY A 1 268 ? -26.375 -3.742 11.438 1 74.56 268 GLY A CA 1
ATOM 2162 C C . GLY A 1 268 ? -26.812 -4.805 10.445 1 74.56 268 GLY A C 1
ATOM 2163 O O . GLY A 1 268 ? -28 -5.133 10.367 1 74.56 268 GLY A O 1
ATOM 2164 N N . LYS A 1 269 ? -26.031 -5.059 9.477 1 55.97 269 LYS A N 1
ATOM 2165 C CA . LYS A 1 269 ? -26.531 -6.023 8.5 1 55.97 269 LYS A CA 1
ATOM 2166 C C . LYS A 1 269 ? -26.531 -7.438 9.078 1 55.97 269 LYS A C 1
ATOM 2168 O O . LYS A 1 269 ? -27.109 -8.352 8.492 1 55.97 269 LYS A O 1
ATOM 2173 N N . VAL A 1 270 ? -25.688 -7.883 10.234 1 44.16 270 VAL A N 1
ATOM 2174 C CA . VAL A 1 270 ? -26 -9.289 10.461 1 44.16 270 VAL A CA 1
ATOM 2175 C C . VAL A 1 270 ? -27.156 -9.406 11.453 1 44.16 270 VAL A C 1
ATOM 2177 O O . VAL A 1 270 ? -27.328 -8.547 12.32 1 44.16 270 VAL A O 1
ATOM 2180 N N . MET B 1 1 ? 17.875 4.605 89.875 1 25.83 1 MET B N 1
ATOM 2181 C CA . MET B 1 1 ? 18.266 4.246 88.562 1 25.83 1 MET B CA 1
ATOM 2182 C C . MET B 1 1 ? 17.047 3.877 87.688 1 25.83 1 MET B C 1
ATOM 2184 O O . MET B 1 1 ? 16.578 2.734 87.75 1 25.83 1 MET B O 1
ATOM 2188 N N . GLU B 1 2 ? 16.031 4.758 87.688 1 20.97 2 GLU B N 1
ATOM 2189 C CA . GLU B 1 2 ? 14.648 4.703 87.188 1 20.97 2 GLU B CA 1
ATOM 2190 C C . GLU B 1 2 ? 14.594 4.582 85.688 1 20.97 2 GLU B C 1
ATOM 2192 O O . GLU B 1 2 ? 15.211 5.379 84.938 1 20.97 2 GLU B O 1
ATOM 2197 N N . LYS B 1 3 ? 14.336 3.283 85.188 1 27.28 3 LYS B N 1
ATOM 2198 C CA . LYS B 1 3 ? 14.242 2.73 83.812 1 27.28 3 LYS B CA 1
ATOM 2199 C C . LYS B 1 3 ? 13.141 3.422 83.062 1 27.28 3 LYS B C 1
ATOM 2201 O O . LYS B 1 3 ? 11.953 3.295 83.375 1 27.28 3 LYS B O 1
ATOM 2206 N N . SER B 1 4 ? 13.336 4.723 82.688 1 24.52 4 SER B N 1
ATOM 2207 C CA . SER B 1 4 ? 12.344 5.512 81.938 1 24.52 4 SER B CA 1
ATOM 2208 C C . SER B 1 4 ? 11.969 4.844 80.625 1 24.52 4 SER B C 1
ATOM 2210 O O . SER B 1 4 ? 12.844 4.508 79.812 1 24.52 4 SER B O 1
ATOM 2212 N N . HIS B 1 5 ? 10.938 4.039 80.688 1 29.45 5 HIS B N 1
ATOM 2213 C CA . HIS B 1 5 ? 10.297 3.334 79.562 1 29.45 5 HIS B CA 1
ATOM 2214 C C . HIS B 1 5 ? 9.852 4.305 78.5 1 29.45 5 HIS B C 1
ATOM 2216 O O . HIS B 1 5 ? 8.977 5.141 78.75 1 29.45 5 HIS B O 1
ATOM 2222 N N . HIS B 1 6 ? 10.773 4.879 77.75 1 27.8 6 HIS B N 1
ATOM 2223 C CA . HIS B 1 6 ? 10.445 5.742 76.625 1 27.8 6 HIS B CA 1
ATOM 2224 C C . HIS B 1 6 ? 9.57 5.012 75.562 1 27.8 6 HIS B C 1
ATOM 2226 O O . HIS B 1 6 ? 9.93 3.938 75.125 1 27.8 6 HIS B O 1
ATOM 2232 N N . SER B 1 7 ? 8.25 4.988 75.875 1 29.67 7 SER B N 1
ATOM 2233 C CA . SER B 1 7 ? 7.234 4.465 74.938 1 29.67 7 SER B CA 1
ATOM 2234 C C . SER B 1 7 ? 7.383 5.055 73.562 1 29.67 7 SER B C 1
ATOM 2236 O O . SER B 1 7 ? 7.312 6.273 73.375 1 29.67 7 SER B O 1
ATOM 2238 N N . GLY B 1 8 ? 8.336 4.57 72.75 1 27.19 8 GLY B N 1
ATOM 2239 C CA . GLY B 1 8 ? 8.594 4.945 71.375 1 27.19 8 GLY B CA 1
ATOM 2240 C C . GLY B 1 8 ? 7.363 4.855 70.5 1 27.19 8 GLY B C 1
ATOM 2241 O O . GLY B 1 8 ? 6.766 3.787 70.375 1 27.19 8 GLY B O 1
ATOM 2242 N N . GLU B 1 9 ? 6.488 5.918 70.625 1 29.7 9 GLU B N 1
ATOM 2243 C CA . GLU B 1 9 ? 5.34 6.031 69.75 1 29.7 9 GLU B CA 1
ATOM 2244 C C . GLU B 1 9 ? 5.742 5.746 68.25 1 29.7 9 GLU B C 1
ATOM 2246 O O . GLU B 1 9 ? 6.66 6.371 67.75 1 29.7 9 GLU B O 1
ATOM 2251 N N . GLY B 1 10 ? 5.695 4.469 67.875 1 28.11 10 GLY B N 1
ATOM 2252 C CA . GLY B 1 10 ? 5.898 3.975 66.5 1 28.11 10 GLY B CA 1
ATOM 2253 C C . GLY B 1 10 ? 5.059 4.703 65.5 1 28.11 10 GLY B C 1
ATOM 2254 O O . GLY B 1 10 ? 3.828 4.668 65.562 1 28.11 10 GLY B O 1
ATOM 2255 N N . THR B 1 11 ? 5.457 5.965 65.062 1 29.59 11 THR B N 1
ATOM 2256 C CA . THR B 1 11 ? 4.785 6.695 64 1 29.59 11 THR B CA 1
ATOM 2257 C C . THR B 1 11 ? 4.613 5.809 62.781 1 29.59 11 THR B C 1
ATOM 2259 O O . THR B 1 11 ? 5.598 5.293 62.219 1 29.59 11 THR B O 1
ATOM 2262 N N . SER B 1 12 ? 3.553 4.973 62.75 1 28.33 12 SER B N 1
ATOM 2263 C CA . SER B 1 12 ? 3.166 4.211 61.562 1 28.33 12 SER B CA 1
ATOM 2264 C C . SER B 1 12 ? 3.172 5.09 60.312 1 28.33 12 SER B C 1
ATOM 2266 O O . SER B 1 12 ? 2.467 6.098 60.25 1 28.33 12 SER B O 1
ATOM 2268 N N . THR B 1 13 ? 4.367 5.242 59.656 1 27.19 13 THR B N 1
ATOM 2269 C CA . THR B 1 13 ? 4.477 5.887 58.375 1 27.19 13 THR B CA 1
ATOM 2270 C C . THR B 1 13 ? 3.477 5.289 57.375 1 27.19 13 THR B C 1
ATOM 2272 O O . THR B 1 13 ? 3.592 4.117 57 1 27.19 13 THR B O 1
ATOM 2275 N N . GLN B 1 14 ? 2.16 5.641 57.531 1 25.81 14 GLN B N 1
ATOM 2276 C CA . GLN B 1 14 ? 1.224 5.258 56.469 1 25.81 14 GLN B CA 1
ATOM 2277 C C . GLN B 1 14 ? 1.809 5.523 55.094 1 25.81 14 GLN B C 1
ATOM 2279 O O . GLN B 1 14 ? 2.256 6.637 54.812 1 25.81 14 GLN B O 1
ATOM 2284 N N . GLN B 1 15 ? 2.465 4.457 54.531 1 26.94 15 GLN B N 1
ATOM 2285 C CA . GLN B 1 15 ? 2.955 4.551 53.156 1 26.94 15 GLN B CA 1
ATOM 2286 C C . GLN B 1 15 ? 1.879 5.102 52.219 1 26.94 15 GLN B C 1
ATOM 2288 O O . GLN B 1 15 ? 0.725 4.668 52.281 1 26.94 15 GLN B O 1
ATOM 2293 N N . PRO B 1 16 ? 2.098 6.379 51.719 1 28.56 16 PRO B N 1
ATOM 2294 C CA . PRO B 1 16 ? 1.081 6.879 50.781 1 28.56 16 PRO B CA 1
ATOM 2295 C C . PRO B 1 16 ? 0.714 5.859 49.719 1 28.56 16 PRO B C 1
ATOM 2297 O O . PRO B 1 16 ? 1.533 5.008 49.375 1 28.56 16 PRO B O 1
ATOM 2300 N N . ASN B 1 17 ? -0.516 5.316 49.812 1 26.98 17 ASN B N 1
ATOM 2301 C CA . ASN B 1 17 ? -1.111 4.52 48.75 1 26.98 17 ASN B CA 1
ATOM 2302 C C . ASN B 1 17 ? -0.744 5.066 47.375 1 26.98 17 ASN B C 1
ATOM 2304 O O . ASN B 1 17 ? -1.102 6.195 47.031 1 26.98 17 ASN B O 1
ATOM 2308 N N . SER B 1 18 ? 0.478 4.73 46.906 1 26.05 18 SER B N 1
ATOM 2309 C CA . SER B 1 18 ? 0.851 5.039 45.531 1 26.05 18 SER B CA 1
ATOM 2310 C C . SER B 1 18 ? -0.233 4.598 44.562 1 26.05 18 SER B C 1
ATOM 2312 O O . SER B 1 18 ? -0.565 3.414 44.469 1 26.05 18 SER B O 1
ATOM 2314 N N . THR B 1 19 ? -1.255 5.48 44.406 1 27.28 19 THR B N 1
ATOM 2315 C CA . THR B 1 19 ? -2.201 5.301 43.312 1 27.28 19 THR B CA 1
ATOM 2316 C C . THR B 1 19 ? -1.48 4.867 42.031 1 27.28 19 THR B C 1
ATOM 2318 O O . THR B 1 19 ? -0.541 5.527 41.594 1 27.28 19 THR B O 1
ATOM 2321 N N . LEU B 1 20 ? -1.368 3.633 41.812 1 27.5 20 LEU B N 1
ATOM 2322 C CA . LEU B 1 20 ? -0.924 3.049 40.531 1 27.5 20 LEU B CA 1
ATOM 2323 C C . LEU B 1 20 ? -1.572 3.756 39.344 1 27.5 20 LEU B C 1
ATOM 2325 O O . LEU B 1 20 ? -2.795 3.713 39.188 1 27.5 20 LEU B O 1
ATOM 2329 N N . SER B 1 21 ? -1.052 4.906 39.031 1 26.27 21 SER B N 1
ATOM 2330 C CA . SER B 1 21 ? -1.5 5.527 37.781 1 26.27 21 SER B CA 1
ATOM 2331 C C . SER B 1 21 ? -1.396 4.555 36.625 1 26.27 21 SER B C 1
ATOM 2333 O O . SER B 1 21 ? -0.295 4.152 36.219 1 26.27 21 SER B O 1
ATOM 2335 N N . VAL B 1 22 ? -2.211 3.537 36.625 1 29.05 22 VAL B N 1
ATOM 2336 C CA . VAL B 1 22 ? -2.33 2.812 35.375 1 29.05 22 VAL B CA 1
ATOM 2337 C C . VAL B 1 22 ? -2.287 3.795 34.188 1 29.05 22 VAL B C 1
ATOM 2339 O O . VAL B 1 22 ? -2.984 4.812 34.219 1 29.05 22 VAL B O 1
ATOM 2342 N N . GLY B 1 23 ? -1.272 3.877 33.438 1 31.39 23 GLY B N 1
ATOM 2343 C CA . GLY B 1 23 ? -1.006 4.672 32.25 1 31.39 23 GLY B CA 1
ATOM 2344 C C . GLY B 1 23 ? -2.229 4.855 31.375 1 31.39 23 GLY B C 1
ATOM 2345 O O . GLY B 1 23 ? -2.482 4.051 30.469 1 31.39 23 GLY B O 1
ATOM 2346 N N . THR B 1 24 ? -3.477 5.141 31.875 1 33.09 24 THR B N 1
ATOM 2347 C CA . THR B 1 24 ? -4.703 5.473 31.156 1 33.09 24 THR B CA 1
ATOM 2348 C C . THR B 1 24 ? -4.43 6.488 30.047 1 33.09 24 THR B C 1
ATOM 2350 O O . THR B 1 24 ? -3.691 7.453 30.266 1 33.09 24 THR B O 1
ATOM 2353 N N . ASN B 1 25 ? -4.379 6.062 28.781 1 36.94 25 ASN B N 1
ATOM 2354 C CA . ASN B 1 25 ? -4.449 7.031 27.688 1 36.94 25 ASN B CA 1
ATOM 2355 C C . ASN B 1 25 ? -5.359 8.203 28.047 1 36.94 25 ASN B C 1
ATOM 2357 O O . ASN B 1 25 ? -6.562 8.031 28.219 1 36.94 25 ASN B O 1
ATOM 2361 N N . ASN B 1 26 ? -5.039 8.984 29.016 1 36.72 26 ASN B N 1
ATOM 2362 C CA . ASN B 1 26 ? -5.719 10.188 29.469 1 36.72 26 ASN B CA 1
ATOM 2363 C C . ASN B 1 26 ? -6.324 10.969 28.297 1 36.72 26 ASN B C 1
ATOM 2365 O O . ASN B 1 26 ? -5.695 11.883 27.766 1 36.72 26 ASN B O 1
ATOM 2369 N N . ARG B 1 27 ? -6.969 10.273 27.328 1 44.62 27 ARG B N 1
ATOM 2370 C CA . ARG B 1 27 ? -7.73 11.102 26.391 1 44.62 27 ARG B CA 1
ATOM 2371 C C . ARG B 1 27 ? -8.602 12.102 27.141 1 44.62 27 ARG B C 1
ATOM 2373 O O . ARG B 1 27 ? -9.32 11.742 28.078 1 44.62 27 ARG B O 1
ATOM 2380 N N . MET B 1 28 ? -8.211 13.375 27.094 1 47.06 28 MET B N 1
ATOM 2381 C CA . MET B 1 28 ? -9.031 14.438 27.672 1 47.06 28 MET B CA 1
ATOM 2382 C C . MET B 1 28 ? -10.492 14.266 27.281 1 47.06 28 MET B C 1
ATOM 2384 O O . MET B 1 28 ? -10.805 14.039 26.109 1 47.06 28 MET B O 1
ATOM 2388 N N . ILE B 1 29 ? -11.297 13.836 28.156 1 47.53 29 ILE B N 1
ATOM 2389 C CA . ILE B 1 29 ? -12.742 13.805 27.969 1 47.53 29 ILE B CA 1
ATOM 2390 C C . ILE B 1 29 ? -13.258 15.219 27.703 1 47.53 29 ILE B C 1
ATOM 2392 O O . ILE B 1 29 ? -13.094 16.109 28.547 1 47.53 29 ILE B O 1
ATOM 2396 N N . TYR B 1 30 ? -13.203 15.516 26.453 1 56.22 30 TYR B N 1
ATOM 2397 C CA . TYR B 1 30 ? -13.797 16.797 26.094 1 56.22 30 TYR B CA 1
ATOM 2398 C C . TYR B 1 30 ? -15.305 16.781 26.281 1 56.22 30 TYR B C 1
ATOM 2400 O O . TYR B 1 30 ? -15.914 15.703 26.344 1 56.22 30 TYR B O 1
ATOM 2408 N N . SER B 1 31 ? -15.898 17.969 26.594 1 61.84 31 SER B N 1
ATOM 2409 C CA . SER B 1 31 ? -17.344 18.188 26.703 1 61.84 31 SER B CA 1
ATOM 2410 C C . SER B 1 31 ? -18.078 17.609 25.516 1 61.84 31 SER B C 1
ATOM 2412 O O . SER B 1 31 ? -17.469 17.297 24.484 1 61.84 31 SER B O 1
ATOM 2414 N N . ASP B 1 32 ? -19.375 17.25 25.625 1 68.75 32 ASP B N 1
ATOM 2415 C CA . ASP B 1 32 ? -20.297 16.656 24.672 1 68.75 32 ASP B CA 1
ATOM 2416 C C . ASP B 1 32 ? -20.266 17.391 23.328 1 68.75 32 ASP B C 1
ATOM 2418 O O . ASP B 1 32 ? -20.719 16.859 22.312 1 68.75 32 ASP B O 1
ATOM 2422 N N . ASN B 1 33 ? -19.484 18.547 23.281 1 87.75 33 ASN B N 1
ATOM 2423 C CA . ASN B 1 33 ? -19.5 19.297 22.031 1 87.75 33 ASN B CA 1
ATOM 2424 C C . ASN B 1 33 ? -18.109 19.453 21.438 1 87.75 33 ASN B C 1
ATOM 2426 O O . ASN B 1 33 ? -17.828 20.438 20.75 1 87.75 33 ASN B O 1
ATOM 2430 N N . THR B 1 34 ? -17.219 18.531 21.781 1 94.12 34 THR B N 1
ATOM 2431 C CA . THR B 1 34 ? -15.867 18.594 21.219 1 94.12 34 THR B CA 1
ATOM 2432 C C . THR B 1 34 ? -15.586 17.375 20.344 1 94.12 34 THR B C 1
ATOM 2434 O O . THR B 1 34 ? -15.789 16.234 20.781 1 94.12 34 THR B O 1
ATOM 2437 N N . PHE B 1 35 ? -15.18 17.594 19.141 1 96.31 35 PHE B N 1
ATOM 2438 C CA . PHE B 1 35 ? -14.836 16.516 18.219 1 96.31 35 PHE B CA 1
ATOM 2439 C C . PHE B 1 35 ? -13.32 16.391 18.078 1 96.31 35 PHE B C 1
ATOM 2441 O O . PHE B 1 35 ? -12.633 17.359 17.797 1 96.31 35 PHE B O 1
ATOM 2448 N N . SER B 1 36 ? -12.781 15.234 18.297 1 95.69 36 SER B N 1
ATOM 2449 C CA . SER B 1 36 ? -11.375 14.93 18.047 1 95.69 36 SER B CA 1
ATOM 2450 C C . SER B 1 36 ? -11.172 14.336 16.656 1 95.69 36 SER B C 1
ATOM 2452 O O . SER B 1 36 ? -11.773 13.312 16.312 1 95.69 36 SER B O 1
ATOM 2454 N N . ILE B 1 37 ? -10.367 14.977 15.898 1 97.31 37 ILE B N 1
ATOM 2455 C CA . ILE B 1 37 ? -10.242 14.57 14.5 1 97.31 37 ILE B CA 1
ATOM 2456 C C . ILE B 1 37 ? -8.773 14.359 14.148 1 97.31 37 ILE B C 1
ATOM 2458 O O . ILE B 1 37 ? -7.918 15.164 14.516 1 97.31 37 ILE B O 1
ATOM 2462 N N . ALA B 1 38 ? -8.492 13.25 13.484 1 97.44 38 ALA B N 1
ATOM 2463 C CA . ALA B 1 38 ? -7.164 13.008 12.922 1 97.44 38 ALA B CA 1
ATOM 2464 C C . ALA B 1 38 ? -6.957 13.812 11.641 1 97.44 38 ALA B C 1
ATOM 2466 O O . ALA B 1 38 ? -7.801 13.789 10.742 1 97.44 38 ALA B O 1
ATOM 2467 N N . PRO B 1 39 ? -5.832 14.469 11.531 1 97.56 39 PRO B N 1
ATOM 2468 C CA . PRO B 1 39 ? -5.562 15.289 10.352 1 97.56 39 PRO B CA 1
ATOM 2469 C C . PRO B 1 39 ? -5.68 14.508 9.047 1 97.56 39 PRO B C 1
ATOM 2471 O O . PRO B 1 39 ? -6.227 15.016 8.062 1 97.56 39 PRO B O 1
ATOM 2474 N N . SER B 1 40 ? -5.234 13.281 9.008 1 96.25 40 SER B N 1
ATOM 2475 C CA . SER B 1 40 ? -5.32 12.477 7.789 1 96.25 40 SER B CA 1
ATOM 2476 C C . SER B 1 40 ? -6.77 12.234 7.395 1 96.25 40 SER B C 1
ATOM 2478 O O . SER B 1 40 ? -7.082 12.102 6.207 1 96.25 40 SER B O 1
ATOM 2480 N N . ASP B 1 41 ? -7.699 12.156 8.336 1 97.12 41 ASP B N 1
ATOM 2481 C CA . ASP B 1 41 ? -9.109 11.922 8.062 1 97.12 41 ASP B CA 1
ATOM 2482 C C . ASP B 1 41 ? -9.727 13.102 7.312 1 97.12 41 ASP B C 1
ATOM 2484 O O . ASP B 1 41 ? -10.641 12.93 6.504 1 97.12 41 ASP B O 1
ATOM 2488 N N . LEU B 1 42 ? -9.234 14.312 7.582 1 97.5 42 LEU B N 1
ATOM 2489 C CA . LEU B 1 42 ? -9.719 15.516 6.91 1 97.5 42 LEU B CA 1
ATOM 2490 C C . LEU B 1 42 ? -9.352 15.492 5.426 1 97.5 42 LEU B C 1
ATOM 2492 O O . LEU B 1 42 ? -10.023 16.141 4.609 1 97.5 42 LEU B O 1
ATOM 2496 N N . THR B 1 43 ? -8.32 14.719 5.133 1 94.5 43 THR B N 1
ATOM 2497 C CA . THR B 1 43 ? -7.824 14.641 3.764 1 94.5 43 THR B CA 1
ATOM 2498 C C . THR B 1 43 ? -8.461 13.461 3.027 1 94.5 43 THR B C 1
ATOM 2500 O O . THR B 1 43 ? -9.125 13.648 2.01 1 94.5 43 THR B O 1
ATOM 2503 N N . PHE B 1 44 ? -8.414 12.312 3.59 1 92.75 44 PHE B N 1
ATOM 2504 C CA . PHE B 1 44 ? -8.727 11.117 2.807 1 92.75 44 PHE B CA 1
ATOM 2505 C C . PHE B 1 44 ? -10.156 10.664 3.057 1 92.75 44 PHE B C 1
ATOM 2507 O O . PHE B 1 44 ? -10.938 10.508 2.115 1 92.75 44 PHE B O 1
ATOM 2514 N N . LEU B 1 45 ? -10.508 10.516 4.289 1 95.31 45 LEU B N 1
ATOM 2515 C CA . LEU B 1 45 ? -11.836 9.977 4.602 1 95.31 45 LEU B CA 1
ATOM 2516 C C . LEU B 1 45 ? -12.922 10.984 4.246 1 95.31 45 LEU B C 1
ATOM 2518 O O . LEU B 1 45 ? -13.914 10.625 3.602 1 95.31 45 LEU B O 1
ATOM 2522 N N . TRP B 1 46 ? -12.734 12.266 4.652 1 96.19 46 TRP B N 1
ATOM 2523 C CA . TRP B 1 46 ? -13.711 13.312 4.367 1 96.19 46 TRP B CA 1
ATOM 2524 C C . TRP B 1 46 ? -13.945 13.445 2.867 1 96.19 46 TRP B C 1
ATOM 2526 O O . TRP B 1 46 ? -15.094 13.5 2.416 1 96.19 46 TRP B O 1
ATOM 2536 N N . GLU B 1 47 ? -12.859 13.453 2.1 1 93.81 47 GLU B N 1
ATOM 2537 C CA . GLU B 1 47 ? -12.961 13.648 0.656 1 93.81 47 GLU B CA 1
ATOM 2538 C C . GLU B 1 47 ? -13.695 12.492 -0.008 1 93.81 47 GLU B C 1
ATOM 2540 O O . GLU B 1 47 ? -14.484 12.703 -0.934 1 93.81 47 GLU B O 1
ATOM 2545 N N . GLU B 1 48 ? -13.492 11.336 0.484 1 94.12 48 GLU B N 1
ATOM 2546 C CA . GLU B 1 48 ? -14.07 10.156 -0.156 1 94.12 48 GLU B CA 1
ATOM 2547 C C . GLU B 1 48 ? -15.523 9.969 0.249 1 94.12 48 GLU B C 1
ATOM 2549 O O . GLU B 1 48 ? -16.375 9.641 -0.588 1 94.12 48 GLU B O 1
ATOM 2554 N N . CYS B 1 49 ? -15.82 10.188 1.556 1 96.69 49 CYS B N 1
ATOM 2555 C CA . CYS B 1 49 ? -17.188 9.898 1.987 1 96.69 49 CYS B CA 1
ATOM 2556 C C . CYS B 1 49 ? -17.5 10.594 3.309 1 96.69 49 CYS B C 1
ATOM 2558 O O . CYS B 1 49 ? -17.188 10.062 4.379 1 96.69 49 CYS B O 1
ATOM 2560 N N . PRO B 1 50 ? -18.266 11.633 3.279 1 97 50 PRO B N 1
ATOM 2561 C CA . PRO B 1 50 ? -18.656 12.344 4.5 1 97 50 PRO B CA 1
ATOM 2562 C C . PRO B 1 50 ? -19.469 11.477 5.461 1 97 50 PRO B C 1
ATOM 2564 O O . PRO B 1 50 ? -19.391 11.656 6.676 1 97 50 PRO B O 1
ATOM 2567 N N . ARG B 1 51 ? -20.188 10.539 4.902 1 96.69 51 ARG B N 1
ATOM 2568 C CA . ARG B 1 51 ? -20.953 9.648 5.77 1 96.69 51 ARG B CA 1
ATOM 2569 C C . ARG B 1 51 ? -20.031 8.773 6.613 1 96.69 51 ARG B C 1
ATOM 2571 O O . ARG B 1 51 ? -20.188 8.688 7.832 1 96.69 51 ARG B O 1
ATOM 2578 N N . CYS B 1 52 ? -19.109 8.117 5.941 1 96.31 52 CYS B N 1
ATOM 2579 C CA . CYS B 1 52 ? -18.172 7.273 6.664 1 96.31 52 CYS B CA 1
ATOM 2580 C C . CYS B 1 52 ? -17.375 8.086 7.676 1 96.31 52 CYS B C 1
ATOM 2582 O O . CYS B 1 52 ? -17.047 7.59 8.758 1 96.31 52 CYS B O 1
ATOM 2584 N N . PHE B 1 53 ? -17.078 9.352 7.312 1 97.75 53 PHE B N 1
ATOM 2585 C CA . PHE B 1 53 ? -16.391 10.266 8.227 1 97.75 53 PHE B CA 1
ATOM 2586 C C . PHE B 1 53 ? -17.234 10.508 9.477 1 97.75 53 PHE B C 1
ATOM 2588 O O . PHE B 1 53 ? -16.75 10.359 10.594 1 97.75 53 PHE B O 1
ATOM 2595 N N . TYR B 1 54 ? -18.453 10.789 9.281 1 97.19 54 TYR B N 1
ATOM 2596 C CA . TYR B 1 54 ? -19.391 11 10.367 1 97.19 54 TYR B CA 1
ATOM 2597 C C . TYR B 1 54 ? -19.453 9.781 11.281 1 97.19 54 TYR B C 1
ATOM 2599 O O . TYR B 1 54 ? -19.359 9.914 12.508 1 97.19 54 TYR B O 1
ATOM 2607 N N . LEU B 1 55 ? -19.562 8.617 10.688 1 95.81 55 LEU B N 1
ATOM 2608 C CA . LEU B 1 55 ? -19.719 7.387 11.453 1 95.81 55 LEU B CA 1
ATOM 2609 C C . LEU B 1 55 ? -18.453 7.086 12.258 1 95.81 55 LEU B C 1
ATOM 2611 O O . LEU B 1 55 ? -18.547 6.594 13.383 1 95.81 55 LEU B O 1
ATOM 2615 N N . LYS B 1 56 ? -17.312 7.355 11.703 1 95.94 56 LYS B N 1
ATOM 2616 C CA . LYS B 1 56 ? -16.062 7.141 12.422 1 95.94 56 LYS B CA 1
ATOM 2617 C C . LYS B 1 56 ? -15.992 8.023 13.672 1 95.94 56 LYS B C 1
ATOM 2619 O O . LYS B 1 56 ? -15.648 7.547 14.75 1 95.94 56 LYS B O 1
ATOM 2624 N N . VAL B 1 57 ? -16.312 9.266 13.477 1 95.81 57 VAL B N 1
ATOM 2625 C CA . VAL B 1 57 ? -16.156 10.234 14.555 1 95.81 57 VAL B CA 1
ATOM 2626 C C . VAL B 1 57 ? -17.203 9.977 15.641 1 95.81 57 VAL B C 1
ATOM 2628 O O . VAL B 1 57 ? -16.891 9.984 16.828 1 95.81 57 VAL B O 1
ATOM 2631 N N . HIS B 1 58 ? -18.469 9.625 15.273 1 94.31 58 HIS B N 1
ATOM 2632 C CA . HIS B 1 58 ? -19.562 9.516 16.234 1 94.31 58 HIS B CA 1
ATOM 2633 C C . HIS B 1 58 ? -19.656 8.109 16.812 1 94.31 58 HIS B C 1
ATOM 2635 O O . HIS B 1 58 ? -19.969 7.934 18 1 94.31 58 HIS B O 1
ATOM 2641 N N . ARG B 1 59 ? -19.359 7.09 15.945 1 91.81 59 ARG B N 1
ATOM 2642 C CA . ARG B 1 59 ? -19.688 5.727 16.359 1 91.81 59 ARG B CA 1
ATOM 2643 C C . ARG B 1 59 ? -18.422 4.863 16.422 1 91.81 59 ARG B C 1
ATOM 2645 O O . ARG B 1 59 ? -18.5 3.662 16.688 1 91.81 59 ARG B O 1
ATOM 2652 N N . LYS B 1 60 ? -17.312 5.43 16.109 1 91.69 60 LYS B N 1
ATOM 2653 C CA . LYS B 1 60 ? -16.062 4.68 16.047 1 91.69 60 LYS B CA 1
ATOM 2654 C C . LY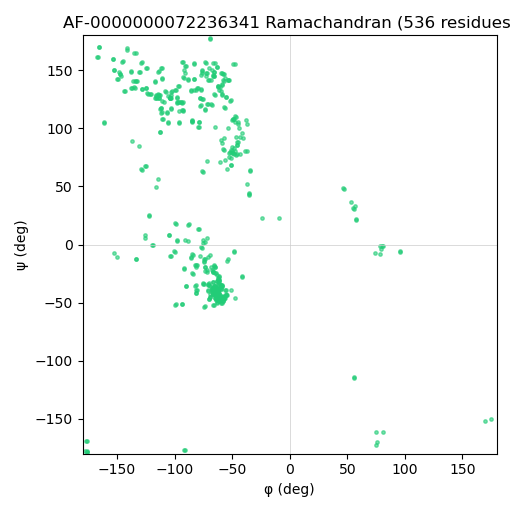S B 1 60 ? -16.188 3.484 15.109 1 91.69 60 LYS B C 1
ATOM 2656 O O . LYS B 1 60 ? -15.695 2.395 15.414 1 91.69 60 LYS B O 1
ATOM 2661 N N . SER B 1 61 ? -17.062 3.77 14.094 1 90.88 61 SER B N 1
ATOM 2662 C CA . SER B 1 61 ? -17.172 2.773 13.031 1 90.88 61 SER B CA 1
ATOM 2663 C C . SER B 1 61 ? -16.094 2.959 11.977 1 90.88 61 SER B C 1
ATOM 2665 O O . SER B 1 61 ? -16.172 3.873 11.156 1 90.88 61 SER B O 1
ATOM 2667 N N . TYR B 1 62 ? -15.172 2.111 12 1 92.75 62 TYR B N 1
ATOM 2668 C CA . TYR B 1 62 ? -14.023 2.234 11.117 1 92.75 62 TYR B CA 1
ATOM 2669 C C . TYR B 1 62 ? -14.203 1.38 9.867 1 92.75 62 TYR B C 1
ATOM 2671 O O . TYR B 1 62 ? -14.719 0.26 9.938 1 92.75 62 TYR B O 1
ATOM 2679 N N . ARG B 1 63 ? -13.859 1.979 8.734 1 93.19 63 ARG B N 1
ATOM 2680 C CA . ARG B 1 63 ? -13.703 1.15 7.539 1 93.19 63 ARG B CA 1
ATOM 2681 C C . ARG B 1 63 ? -12.68 0.049 7.762 1 93.19 63 ARG B C 1
ATOM 2683 O O . ARG B 1 63 ? -11.703 0.241 8.5 1 93.19 63 ARG B O 1
ATOM 2690 N N . PRO B 1 64 ? -12.953 -1.126 7.098 1 91.88 64 PRO B N 1
ATOM 2691 C CA . PRO B 1 64 ? -11.945 -2.182 7.199 1 91.88 64 PRO B CA 1
ATOM 2692 C C . PRO B 1 64 ? -10.578 -1.751 6.664 1 91.88 64 PRO B C 1
ATOM 2694 O O . PRO B 1 64 ? -10.508 -1.035 5.66 1 91.88 64 PRO B O 1
ATOM 2697 N N . ARG B 1 65 ? -9.586 -2.156 7.418 1 82.12 65 ARG B N 1
ATOM 2698 C CA . ARG B 1 65 ? -8.219 -1.884 6.984 1 82.12 65 ARG B CA 1
ATOM 2699 C C . ARG B 1 65 ? -7.621 -3.084 6.258 1 82.12 65 ARG B C 1
ATOM 2701 O O . ARG B 1 65 ? -7.707 -4.215 6.742 1 82.12 65 ARG B O 1
ATOM 2708 N N . LEU B 1 66 ? -7.34 -2.91 4.988 1 77.56 66 LEU B N 1
ATOM 2709 C CA . LEU B 1 66 ? -6.656 -3.977 4.266 1 77.56 66 LEU B CA 1
ATOM 2710 C C . LEU B 1 66 ? -5.172 -4.008 4.617 1 77.56 66 LEU B C 1
ATOM 2712 O O . LEU B 1 66 ? -4.594 -2.98 4.984 1 77.56 66 LEU B O 1
ATOM 2716 N N . PRO B 1 67 ? -4.633 -5.258 4.594 1 75.19 67 PRO B N 1
ATOM 2717 C CA . PRO B 1 67 ? -3.191 -5.332 4.836 1 75.19 67 PRO B CA 1
ATOM 2718 C C . PRO B 1 67 ? -2.391 -4.398 3.932 1 75.19 67 PRO B C 1
ATOM 2720 O O . PRO B 1 67 ? -2.707 -4.258 2.748 1 75.19 67 PRO B O 1
ATOM 2723 N N . PHE B 1 68 ? -1.611 -3.525 4.547 1 78.62 68 PHE B N 1
ATOM 2724 C CA . PHE B 1 68 ? -0.686 -2.625 3.871 1 78.62 68 PHE B CA 1
ATOM 2725 C C . PHE B 1 68 ? 0.749 -3.123 4.004 1 78.62 68 PHE B C 1
ATOM 2727 O O . PHE B 1 68 ? 1.179 -3.506 5.094 1 78.62 68 PHE B O 1
ATOM 2734 N N . PRO B 1 69 ? 1.441 -3.223 2.836 1 81.56 69 PRO B N 1
ATOM 2735 C CA . PRO B 1 69 ? 2.801 -3.76 2.916 1 81.56 69 PRO B CA 1
ATOM 2736 C C . PRO B 1 69 ? 3.684 -2.986 3.893 1 81.56 69 PRO B C 1
ATOM 2738 O O . PRO B 1 69 ? 3.809 -1.765 3.783 1 81.56 69 PRO B O 1
ATOM 2741 N N . SER B 1 70 ? 4.289 -3.654 4.801 1 85.06 70 SER B N 1
ATOM 2742 C CA . SER B 1 70 ? 5.09 -3.043 5.859 1 85.06 70 SER B CA 1
ATOM 2743 C C . SER B 1 70 ? 6.316 -2.336 5.285 1 85.06 70 SER B C 1
ATOM 2745 O O . SER B 1 70 ? 6.906 -1.478 5.945 1 85.06 70 SER B O 1
ATOM 2747 N N . VAL B 1 71 ? 6.676 -2.674 4.117 1 88.56 71 VAL B N 1
ATOM 2748 C CA . VAL B 1 71 ? 7.867 -2.102 3.498 1 88.56 71 VAL B CA 1
ATOM 2749 C C . VAL B 1 71 ? 7.695 -0.591 3.35 1 88.56 71 VAL B C 1
ATOM 2751 O O . VAL B 1 71 ? 8.672 0.158 3.393 1 88.56 71 VAL B O 1
ATOM 2754 N N . PHE B 1 72 ? 6.504 -0.149 3.23 1 84.88 72 PHE B N 1
ATOM 2755 C CA . PHE B 1 72 ? 6.277 1.286 3.107 1 84.88 72 PHE B CA 1
ATOM 2756 C C . PHE B 1 72 ? 6.629 2.004 4.402 1 84.88 72 PHE B C 1
ATOM 2758 O O . PHE B 1 72 ? 7.168 3.113 4.379 1 84.88 72 PHE B O 1
ATOM 2765 N N . GLY B 1 73 ? 6.254 1.345 5.445 1 86.94 73 GLY B N 1
ATOM 2766 C CA . GLY B 1 73 ? 6.684 1.883 6.727 1 86.94 73 GLY B CA 1
ATOM 2767 C C . GLY B 1 73 ? 8.195 1.942 6.871 1 86.94 73 GLY B C 1
ATOM 2768 O O . GLY B 1 73 ? 8.734 2.912 7.41 1 86.94 73 GLY B O 1
ATOM 2769 N N . ALA B 1 74 ? 8.828 0.956 6.324 1 87.94 74 ALA B N 1
ATOM 2770 C CA . ALA B 1 74 ? 10.281 0.911 6.395 1 87.94 74 ALA B CA 1
ATOM 2771 C C . ALA B 1 74 ? 10.906 2.01 5.539 1 87.94 74 ALA B C 1
ATOM 2773 O O . ALA B 1 74 ? 11.859 2.67 5.965 1 87.94 74 ALA B O 1
ATOM 2774 N N . ILE B 1 75 ? 10.375 2.131 4.375 1 90.19 75 ILE B N 1
ATOM 2775 C CA . ILE B 1 75 ? 10.836 3.174 3.465 1 90.19 75 ILE B CA 1
ATOM 2776 C C . ILE B 1 75 ? 10.641 4.543 4.109 1 90.19 75 ILE B C 1
ATOM 2778 O O . ILE B 1 75 ? 11.555 5.371 4.121 1 90.19 75 ILE B O 1
ATOM 2782 N N . ASP B 1 76 ? 9.523 4.719 4.648 1 91.88 76 ASP B N 1
ATOM 2783 C CA . ASP B 1 76 ? 9.211 5.965 5.34 1 91.88 76 ASP B CA 1
ATOM 2784 C C . ASP B 1 76 ? 10.172 6.207 6.5 1 91.88 76 ASP B C 1
ATOM 2786 O O . ASP B 1 76 ? 10.719 7.305 6.645 1 91.88 76 ASP B O 1
ATOM 2790 N N . GLN B 1 77 ? 10.406 5.258 7.258 1 92.25 77 GLN B N 1
ATOM 2791 C CA . GLN B 1 77 ? 11.281 5.363 8.414 1 92.25 77 GLN B CA 1
ATOM 2792 C C . GLN B 1 77 ? 12.711 5.699 7.996 1 92.25 77 GLN B C 1
ATOM 2794 O O . GLN B 1 77 ? 13.375 6.512 8.633 1 92.25 77 GLN B O 1
ATOM 2799 N N . GLN B 1 78 ? 13.164 5.094 6.98 1 92.62 78 GLN B N 1
ATOM 2800 C CA . GLN B 1 78 ? 14.523 5.34 6.508 1 92.62 78 GLN B CA 1
ATOM 2801 C C . GLN B 1 78 ? 14.688 6.781 6.027 1 92.62 78 GLN B C 1
ATOM 2803 O O . GLN B 1 78 ? 15.711 7.414 6.289 1 92.62 78 GLN B O 1
ATOM 2808 N N . MET B 1 79 ? 13.711 7.223 5.371 1 94.19 79 MET B N 1
ATOM 2809 C CA . MET B 1 79 ? 13.758 8.609 4.934 1 94.19 79 MET B CA 1
ATOM 2810 C C . MET B 1 79 ? 13.797 9.555 6.129 1 94.19 79 MET B C 1
ATOM 2812 O O . MET B 1 79 ? 14.633 10.453 6.191 1 94.19 79 MET B O 1
ATOM 2816 N N . LYS B 1 80 ? 12.898 9.352 7.051 1 95.25 80 LYS B N 1
ATOM 2817 C CA . LYS B 1 80 ? 12.844 10.18 8.25 1 95.25 80 LYS B CA 1
ATOM 2818 C C . LYS B 1 80 ? 14.18 10.18 8.984 1 95.25 80 LYS B C 1
ATOM 2820 O O . LYS B 1 80 ? 14.672 11.234 9.398 1 95.25 80 LYS B O 1
ATOM 2825 N N . GLN B 1 81 ? 14.75 9.055 9.07 1 93.19 81 GLN B N 1
ATOM 2826 C CA . GLN B 1 81 ? 16 8.914 9.805 1 93.19 81 GLN B CA 1
ATOM 2827 C C . GLN B 1 81 ? 17.141 9.641 9.102 1 93.19 81 GLN B C 1
ATOM 2829 O O . GLN B 1 81 ? 18.016 10.227 9.75 1 93.19 81 GLN B O 1
ATOM 2834 N N . PHE B 1 82 ? 17.172 9.602 7.859 1 94.56 82 PHE B N 1
ATOM 2835 C CA . PHE B 1 82 ? 18.203 10.305 7.117 1 94.56 82 PHE B CA 1
ATOM 2836 C C . PHE B 1 82 ? 18.203 11.789 7.461 1 94.56 82 PHE B C 1
ATOM 2838 O O . PHE B 1 82 ? 19.25 12.391 7.672 1 94.56 82 PHE B O 1
ATOM 2845 N N . PHE B 1 83 ? 17.062 12.367 7.504 1 94.94 83 PHE B N 1
ATOM 2846 C CA . PHE B 1 83 ? 16.922 13.812 7.668 1 94.94 83 PHE B CA 1
ATOM 2847 C C . PHE B 1 83 ? 17.047 14.203 9.133 1 94.94 83 PHE B C 1
ATOM 2849 O O . PHE B 1 83 ? 17.312 15.359 9.453 1 94.94 83 PHE B O 1
ATOM 2856 N N . SER B 1 84 ? 16.875 13.312 10.008 1 95.81 84 SER B N 1
ATOM 2857 C CA . SER B 1 84 ? 16.844 13.586 11.438 1 95.81 84 SER B CA 1
ATOM 2858 C C . SER B 1 84 ? 18.109 14.281 11.906 1 95.81 84 SER B C 1
ATOM 2860 O O . SER B 1 84 ? 19.203 13.742 11.758 1 95.81 84 SER B O 1
ATOM 2862 N N . GLY B 1 85 ? 17.938 15.516 12.422 1 95.44 85 GLY B N 1
ATOM 2863 C CA . GLY B 1 85 ? 19.016 16.266 13.031 1 95.44 85 GLY B CA 1
ATOM 2864 C C . GLY B 1 85 ? 19.906 16.969 12.016 1 95.44 85 GLY B C 1
ATOM 2865 O O . GLY B 1 85 ? 20.812 17.719 12.391 1 95.44 85 GLY B O 1
ATOM 2866 N N . LYS B 1 86 ? 19.688 16.859 10.766 1 94.88 86 LYS B N 1
ATOM 2867 C CA . LYS B 1 86 ? 20.562 17.422 9.734 1 94.88 86 LYS B CA 1
ATOM 2868 C C . LYS B 1 86 ? 20.109 18.828 9.359 1 94.88 86 LYS B C 1
ATOM 2870 O O . LYS B 1 86 ? 18.938 19.172 9.492 1 94.88 86 LYS B O 1
ATOM 2875 N N . ARG B 1 87 ? 21.094 19.578 8.898 1 95.25 87 ARG B N 1
ATOM 2876 C CA . ARG B 1 87 ? 20.781 20.875 8.312 1 95.25 87 ARG B CA 1
ATOM 2877 C C . ARG B 1 87 ? 20.594 20.766 6.801 1 95.25 87 ARG B C 1
ATOM 2879 O O . ARG B 1 87 ? 21.266 19.969 6.141 1 95.25 87 ARG B O 1
ATOM 2886 N N . THR B 1 88 ? 19.672 21.547 6.301 1 92.38 88 THR B N 1
ATOM 2887 C CA . THR B 1 88 ? 19.375 21.5 4.871 1 92.38 88 THR B CA 1
ATOM 2888 C C . THR B 1 88 ? 20.609 21.844 4.055 1 92.38 88 THR B C 1
ATOM 2890 O O . THR B 1 88 ? 20.828 21.297 2.98 1 92.38 88 THR B O 1
ATOM 2893 N N . ASP B 1 89 ? 21.438 22.75 4.496 1 89.12 89 ASP B N 1
ATOM 2894 C CA . ASP B 1 89 ? 22.578 23.219 3.719 1 89.12 89 ASP B CA 1
ATOM 2895 C C . ASP B 1 89 ? 23.641 22.125 3.598 1 89.12 89 ASP B C 1
ATOM 2897 O O . ASP B 1 89 ? 24.562 22.234 2.793 1 89.12 89 ASP B O 1
ATOM 2901 N N . GLU B 1 90 ? 23.469 21.031 4.348 1 88.75 90 GLU B N 1
ATOM 2902 C CA . GLU B 1 90 ? 24.391 19.906 4.262 1 88.75 90 GLU B CA 1
ATOM 2903 C C . GLU B 1 90 ? 24.188 19.125 2.973 1 88.75 90 GLU B C 1
ATOM 2905 O O . GLU B 1 90 ? 25.094 18.438 2.502 1 88.75 90 GLU B O 1
ATOM 2910 N N . PHE B 1 91 ? 22.969 19.266 2.391 1 86.12 91 PHE B N 1
ATOM 2911 C CA . PHE B 1 91 ? 22.734 18.391 1.248 1 86.12 91 PHE B CA 1
ATOM 2912 C C . PHE B 1 91 ? 21.734 19.031 0.286 1 86.12 91 PHE B C 1
ATOM 2914 O O . PHE B 1 91 ? 21.531 18.516 -0.821 1 86.12 91 PHE B O 1
ATOM 2921 N N . TRP B 1 92 ? 21.156 20.125 0.668 1 87.25 92 TRP B N 1
ATOM 2922 C CA . TRP B 1 92 ? 20.125 20.781 -0.136 1 87.25 92 TRP B CA 1
ATOM 2923 C C . TRP B 1 92 ? 20.328 22.281 -0.165 1 87.25 92 TRP B C 1
ATOM 2925 O O . TRP B 1 92 ? 19.688 23.016 0.599 1 87.25 92 TRP B O 1
ATOM 2935 N N . GLN B 1 93 ? 21.031 22.859 -1.021 1 77.12 93 GLN B N 1
ATOM 2936 C CA . GLN B 1 93 ? 21.5 24.25 -1.018 1 77.12 93 GLN B CA 1
ATOM 2937 C C . GLN B 1 93 ? 20.344 25.203 -1.255 1 77.12 93 GLN B C 1
ATOM 2939 O O . GLN B 1 93 ? 20.297 26.297 -0.677 1 77.12 93 GLN B O 1
ATOM 2944 N N . HIS B 1 94 ? 19.312 24.875 -2.041 1 80 94 HIS B N 1
ATOM 2945 C CA . HIS B 1 94 ? 18.25 25.828 -2.367 1 80 94 HIS B CA 1
ATOM 2946 C C . HIS B 1 94 ? 16.922 25.359 -1.801 1 80 94 HIS B C 1
ATOM 2948 O O . HIS B 1 94 ? 15.891 25.453 -2.477 1 80 94 HIS B O 1
ATOM 2954 N N . PHE B 1 95 ? 17.109 25.031 -0.473 1 85 95 PHE B N 1
ATOM 2955 C CA . PHE B 1 95 ? 15.859 24.688 0.188 1 85 95 PHE B CA 1
ATOM 2956 C C . PHE B 1 95 ? 15.016 25.938 0.416 1 85 95 PHE B C 1
ATOM 2958 O O . PHE B 1 95 ? 15.547 27.016 0.678 1 85 95 PHE B O 1
ATOM 2965 N N . PRO B 1 96 ? 13.734 25.812 0.33 1 78.94 96 PRO B N 1
ATOM 2966 C CA . PRO B 1 96 ? 12.883 27 0.498 1 78.94 96 PRO B CA 1
ATOM 2967 C C . PRO B 1 96 ? 13.172 27.75 1.793 1 78.94 96 PRO B C 1
ATOM 2969 O O . PRO B 1 96 ? 13.461 27.141 2.82 1 78.94 96 PRO B O 1
ATOM 2972 N N . ASN B 1 97 ? 13.109 29.094 1.631 1 79.56 97 ASN B N 1
ATOM 2973 C CA . ASN B 1 97 ? 13.297 30.047 2.719 1 79.56 97 ASN B CA 1
ATOM 2974 C C . ASN B 1 97 ? 14.602 29.797 3.469 1 79.56 97 ASN B C 1
ATOM 2976 O O . ASN B 1 97 ? 14.633 29.828 4.699 1 79.56 97 ASN B O 1
ATOM 2980 N N . ASN B 1 98 ? 15.57 29.438 2.816 1 80.62 98 ASN B N 1
ATOM 2981 C CA . ASN B 1 98 ? 16.953 29.297 3.264 1 80.62 98 ASN B CA 1
ATOM 2982 C C . ASN B 1 98 ? 17.125 28.062 4.145 1 80.62 98 ASN B C 1
ATOM 2984 O O . ASN B 1 98 ? 18.234 27.781 4.629 1 80.62 98 ASN B O 1
ATOM 2988 N N . GLY B 1 99 ? 16.125 27.422 4.496 1 90.56 99 GLY B N 1
ATOM 2989 C CA . GLY B 1 99 ? 16.219 26.125 5.16 1 90.56 99 GLY B CA 1
ATOM 2990 C C . GLY B 1 99 ? 16.5 26.234 6.648 1 90.56 99 GLY B C 1
ATOM 2991 O O . GLY B 1 99 ? 16.078 27.203 7.289 1 90.56 99 GLY B O 1
ATOM 2992 N N . GLY B 1 100 ? 16.953 25.234 7.27 1 94.38 100 GLY B N 1
ATOM 2993 C CA . GLY B 1 100 ? 17.234 25.094 8.688 1 94.38 100 GLY B CA 1
ATOM 2994 C C . GLY B 1 100 ? 17.656 23.688 9.07 1 94.38 100 GLY B C 1
ATOM 2995 O O . GLY B 1 100 ? 18.375 23.016 8.312 1 94.38 100 GLY B O 1
ATOM 2996 N N . ARG B 1 101 ? 17.312 23.375 10.336 1 96 101 ARG B N 1
ATOM 2997 C CA . ARG B 1 101 ? 17.703 22.062 10.852 1 96 101 ARG B CA 1
ATOM 2998 C C . ARG B 1 101 ? 16.469 21.203 11.117 1 96 101 ARG B C 1
ATOM 3000 O O . ARG B 1 101 ? 15.523 21.641 11.781 1 96 101 ARG B O 1
ATOM 3007 N N . PHE B 1 102 ? 16.531 19.984 10.555 1 95.38 102 PHE B N 1
ATOM 3008 C CA . PHE B 1 102 ? 15.461 19.047 10.836 1 95.38 102 PHE B CA 1
ATOM 3009 C C . PHE B 1 102 ? 15.461 18.641 12.305 1 95.38 102 PHE B C 1
ATOM 3011 O O . PHE B 1 102 ? 16.531 18.484 12.914 1 95.38 102 PHE B O 1
ATOM 3018 N N . ALA B 1 103 ? 14.25 18.438 12.805 1 92.19 103 ALA B N 1
ATOM 3019 C CA . ALA B 1 103 ? 14.102 17.938 14.164 1 92.19 103 ALA B CA 1
ATOM 3020 C C . ALA B 1 103 ? 14.828 16.594 14.344 1 92.19 103 ALA B C 1
ATOM 3022 O O . ALA B 1 103 ? 14.812 15.758 13.438 1 92.19 103 ALA B O 1
ATOM 3023 N N . THR B 1 104 ? 15.445 16.438 15.508 1 89.38 104 THR B N 1
ATOM 3024 C CA . THR B 1 104 ? 15.977 15.133 15.859 1 89.38 104 THR B CA 1
ATOM 3025 C C . THR B 1 104 ? 14.859 14.203 16.328 1 89.38 104 THR B C 1
ATOM 3027 O O . THR B 1 104 ? 14.164 14.492 17.297 1 89.38 104 THR B O 1
ATOM 3030 N N . LEU B 1 105 ? 14.719 13.141 15.609 1 86.81 105 LEU B N 1
ATOM 3031 C CA . LEU B 1 105 ? 13.602 12.234 15.867 1 86.81 105 LEU B CA 1
ATOM 3032 C C . LEU B 1 105 ? 13.938 11.266 17 1 86.81 105 LEU B C 1
ATOM 3034 O O . LEU B 1 105 ? 15.078 10.82 17.125 1 86.81 105 LEU B O 1
ATOM 3038 N N . PRO B 1 106 ? 12.875 11.039 17.75 1 80.25 106 PRO B N 1
ATOM 3039 C CA . PRO B 1 106 ? 13.055 9.977 18.734 1 80.25 106 PRO B CA 1
ATOM 3040 C C . PRO B 1 106 ? 13.164 8.586 18.109 1 80.25 106 PRO B C 1
ATOM 3042 O O . PRO B 1 106 ? 13.086 8.461 16.875 1 80.25 106 PRO B O 1
ATOM 3045 N N . ARG B 1 107 ? 13.359 7.668 18.922 1 71.94 107 ARG B N 1
ATOM 3046 C CA . ARG B 1 107 ? 13.492 6.293 18.438 1 71.94 107 ARG B CA 1
ATOM 3047 C C . ARG B 1 107 ? 12.234 5.84 17.703 1 71.94 107 ARG B C 1
ATOM 3049 O O . ARG B 1 107 ? 12.32 5.102 16.734 1 71.94 107 ARG B O 1
ATOM 3056 N N . SER B 1 108 ? 11.125 6.324 18.188 1 71.75 108 SER B N 1
ATOM 3057 C CA . SER B 1 108 ? 9.844 5.941 17.594 1 71.75 108 SER B CA 1
ATOM 3058 C C . SER B 1 108 ? 9.625 6.625 16.25 1 71.75 108 SER B C 1
ATOM 3060 O O . SER B 1 108 ? 8.727 6.25 15.5 1 71.75 108 SER B O 1
ATOM 3062 N N . SER B 1 109 ? 10.391 7.531 16 1 71.5 109 SER B N 1
ATOM 3063 C CA . SER B 1 109 ? 10.32 8.344 14.797 1 71.5 109 SER B CA 1
ATOM 3064 C C . SER B 1 109 ? 8.961 9.023 14.664 1 71.5 109 SER B C 1
ATOM 3066 O O . SER B 1 109 ? 8.492 9.273 13.547 1 71.5 109 SER B O 1
ATOM 3068 N N . ALA B 1 110 ? 8.312 9.141 15.75 1 76.94 110 ALA B N 1
ATOM 3069 C CA . ALA B 1 110 ? 6.988 9.758 15.734 1 76.94 110 ALA B CA 1
ATOM 3070 C C . ALA B 1 110 ? 6.941 10.984 16.641 1 76.94 110 ALA B C 1
ATOM 3072 O O . ALA B 1 110 ? 7.48 10.969 17.75 1 76.94 110 ALA B O 1
ATOM 3073 N N . ILE B 1 111 ? 6.449 12.047 16.062 1 87.19 111 ILE B N 1
ATOM 3074 C CA . ILE B 1 111 ? 6.195 13.266 16.828 1 87.19 111 ILE B CA 1
ATOM 3075 C C . ILE B 1 111 ? 4.688 13.492 16.953 1 87.19 111 ILE B C 1
ATOM 3077 O O . ILE B 1 111 ? 4.035 13.883 15.977 1 87.19 111 ILE B O 1
ATOM 3081 N N . TRP B 1 112 ? 4.184 13.281 18.156 1 90.44 112 TRP B N 1
ATOM 3082 C CA . TRP B 1 112 ? 2.754 13.461 18.391 1 90.44 112 TRP B CA 1
ATOM 3083 C C . TRP B 1 112 ? 2.432 14.914 18.719 1 90.44 112 TRP B C 1
ATOM 3085 O O . TRP B 1 112 ? 3.125 15.555 19.5 1 90.44 112 TRP B O 1
ATOM 3095 N N . ILE B 1 113 ? 1.392 15.414 18.016 1 91.12 113 ILE B N 1
ATOM 3096 C CA . ILE B 1 113 ? 0.948 16.781 18.281 1 91.12 113 ILE B CA 1
ATOM 3097 C C . ILE B 1 113 ? -0.564 16.797 18.5 1 91.12 113 ILE B C 1
ATOM 3099 O O . ILE B 1 113 ? -1.286 15.961 17.953 1 91.12 113 ILE B O 1
ATOM 3103 N N . GLU B 1 114 ? -0.991 17.719 19.344 1 93.38 114 GLU B N 1
ATOM 3104 C CA . GLU B 1 114 ? -2.406 17.922 19.641 1 93.38 114 GLU B CA 1
ATOM 3105 C C . GLU B 1 114 ? -2.721 19.406 19.828 1 93.38 114 GLU B C 1
ATOM 3107 O O . GLU B 1 114 ? -1.988 20.125 20.516 1 93.38 114 GLU B O 1
ATOM 3112 N N . SER B 1 115 ? -3.764 19.797 19.172 1 94.44 115 SER B N 1
ATOM 3113 C CA . SER B 1 115 ? -4.141 21.203 19.297 1 94.44 115 SER B CA 1
ATOM 3114 C C . SER B 1 115 ? -4.973 21.438 20.562 1 94.44 115 SER B C 1
ATOM 3116 O O . SER B 1 115 ? -5.59 20.5 21.078 1 94.44 115 SER B O 1
ATOM 3118 N N . ARG B 1 116 ? -4.918 22.688 21.016 1 92.5 116 ARG B N 1
ATOM 3119 C CA . ARG B 1 116 ? -5.988 23.109 21.922 1 92.5 116 ARG B CA 1
ATOM 3120 C C . ARG B 1 116 ? -7.336 23.125 21.203 1 92.5 116 ARG B C 1
ATOM 3122 O O . ARG B 1 116 ? -7.391 23.219 19.969 1 92.5 116 ARG B O 1
ATOM 3129 N N . PRO B 1 117 ? -8.383 23 21.969 1 93.69 117 PRO B N 1
ATOM 3130 C CA . PRO B 1 117 ? -9.695 23.047 21.312 1 93.69 117 PRO B CA 1
ATOM 3131 C C . PRO B 1 117 ? -9.914 24.359 20.562 1 93.69 117 PRO B C 1
ATOM 3133 O O . PRO B 1 117 ? -9.617 25.438 21.078 1 93.69 117 PRO B O 1
ATOM 3136 N N . LEU B 1 118 ? -10.289 24.203 19.359 1 92.56 118 LEU B N 1
ATOM 3137 C CA . LEU B 1 118 ? -10.656 25.328 18.5 1 92.56 118 LEU B CA 1
ATOM 3138 C C . LEU B 1 118 ? -12.172 25.531 18.5 1 92.56 118 LEU B C 1
ATOM 3140 O O . LEU B 1 118 ? -12.922 24.609 18.141 1 92.56 118 LEU B O 1
ATOM 3144 N N . LYS B 1 119 ? -12.539 26.656 18.859 1 92.12 119 LYS B N 1
ATOM 3145 C CA . LYS B 1 119 ? -13.969 26.938 18.875 1 92.12 119 LYS B CA 1
ATOM 3146 C C . LYS B 1 119 ? -14.484 27.219 17.453 1 92.12 119 LYS B C 1
ATOM 3148 O O . LYS B 1 119 ? -13.875 28 16.719 1 92.12 119 LYS B O 1
ATOM 3153 N N . MET B 1 120 ? -15.492 26.5 17.078 1 91.75 120 MET B N 1
ATOM 3154 C CA . MET B 1 120 ? -16.219 26.797 15.852 1 91.75 120 MET B CA 1
ATOM 3155 C C . MET B 1 120 ? -17.453 27.641 16.141 1 91.75 120 MET B C 1
ATOM 3157 O O . M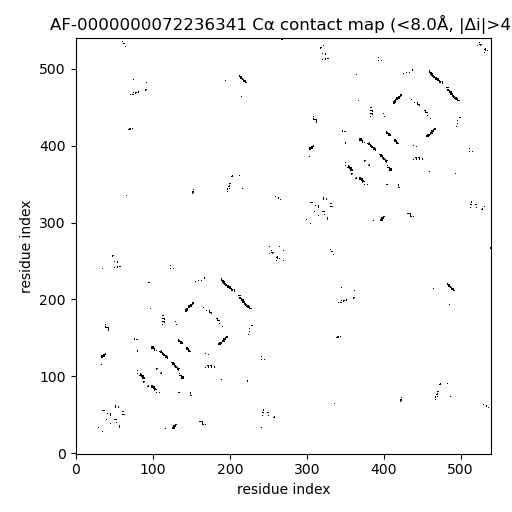ET B 1 120 ? -18.484 27.094 16.562 1 91.75 120 MET B O 1
ATOM 3161 N N . ALA B 1 121 ? -17.391 28.828 15.836 1 86.81 121 ALA B N 1
ATOM 3162 C CA . ALA B 1 121 ? -18.359 29.812 16.312 1 86.81 121 ALA B CA 1
ATOM 3163 C C . ALA B 1 121 ? -19.75 29.516 15.766 1 86.81 121 ALA B C 1
ATOM 3165 O O . ALA B 1 121 ? -20.734 29.625 16.484 1 86.81 121 ALA B O 1
ATOM 3166 N N . LYS B 1 122 ? -19.844 29.094 14.578 1 90.62 122 LYS B N 1
ATOM 3167 C CA . LYS B 1 122 ? -21.125 28.891 13.922 1 90.62 122 LYS B CA 1
ATOM 3168 C C . LYS B 1 122 ? -21.922 27.781 14.609 1 90.62 122 LYS B C 1
ATOM 3170 O O . LYS B 1 122 ? -23.156 27.766 14.539 1 90.62 122 LYS B O 1
ATOM 3175 N N . TYR B 1 123 ? -21.328 26.828 15.305 1 89.94 123 TYR B N 1
ATOM 3176 C CA . TYR B 1 123 ? -22.016 25.641 15.789 1 89.94 123 TYR B CA 1
ATOM 3177 C C . TYR B 1 123 ? -21.828 25.469 17.297 1 89.94 123 TYR B C 1
ATOM 3179 O O . TYR B 1 123 ? -22.375 24.547 17.891 1 89.94 123 TYR B O 1
ATOM 3187 N N . ASP B 1 124 ? -21.297 26.344 17.922 1 89.88 124 ASP B N 1
ATOM 3188 C CA . ASP B 1 124 ? -21.016 26.203 19.344 1 89.88 124 ASP B CA 1
ATOM 3189 C C . ASP B 1 124 ? -20.375 24.844 19.641 1 89.88 124 ASP B C 1
ATOM 3191 O O . ASP B 1 124 ? -20.859 24.094 20.484 1 89.88 124 ASP B O 1
ATOM 3195 N N . ALA B 1 125 ? -19.453 24.453 19 1 95 125 ALA B N 1
ATOM 3196 C CA . ALA B 1 125 ? -18.703 23.203 19.125 1 95 125 ALA B CA 1
ATOM 3197 C C . ALA B 1 125 ? -17.203 23.469 19.031 1 95 125 ALA B C 1
ATOM 3199 O O . ALA B 1 125 ? -16.781 24.562 18.672 1 95 125 ALA B O 1
ATOM 3200 N N . TRP B 1 126 ? -16.484 22.484 19.438 1 95.12 126 TRP B N 1
ATOM 3201 C CA . TRP B 1 126 ? -15.031 22.578 19.406 1 95.12 126 TRP B CA 1
ATOM 3202 C C . TRP B 1 126 ? -14.422 21.422 18.625 1 95.12 126 TRP B C 1
ATOM 3204 O O . TRP B 1 126 ? -15.016 20.328 18.547 1 95.12 126 TRP B O 1
ATOM 3214 N N . ILE B 1 127 ? -13.289 21.703 18.078 1 96.19 127 ILE B N 1
ATOM 3215 C CA . ILE B 1 127 ? -12.539 20.672 17.391 1 96.19 127 ILE B CA 1
ATOM 3216 C C . ILE B 1 127 ? -11.133 20.562 17.969 1 96.19 127 ILE B C 1
ATOM 3218 O O . ILE B 1 127 ? -10.5 21.594 18.25 1 96.19 127 ILE B O 1
ATOM 3222 N N . VAL B 1 128 ? -10.711 19.406 18.203 1 96.25 128 VAL B N 1
ATOM 3223 C CA . VAL B 1 128 ? -9.328 19.109 18.562 1 96.25 128 VAL B CA 1
ATOM 3224 C C . VAL B 1 128 ? -8.664 18.281 17.453 1 96.25 128 VAL B C 1
ATOM 3226 O O . VAL B 1 128 ? -9.234 17.297 16.984 1 96.25 128 VAL B O 1
ATOM 3229 N N . LEU B 1 129 ? -7.543 18.75 17.062 1 96.56 129 LEU B N 1
ATOM 3230 C CA . LEU B 1 129 ? -6.758 18.047 16.047 1 96.56 129 LEU B CA 1
ATOM 3231 C C . LEU B 1 129 ? -5.578 17.312 16.688 1 96.56 129 LEU B C 1
ATOM 3233 O O . LEU B 1 129 ? -4.801 17.922 17.422 1 96.56 129 LEU B O 1
ATOM 3237 N N . ARG B 1 130 ? -5.488 16.031 16.422 1 94.62 130 ARG B N 1
ATOM 3238 C CA . ARG B 1 130 ? -4.43 15.211 17 1 94.62 130 ARG B CA 1
ATOM 3239 C C . ARG B 1 130 ? -3.854 14.258 15.953 1 94.62 130 ARG B C 1
ATOM 3241 O O . ARG B 1 130 ? -4.598 13.633 15.195 1 94.62 130 ARG B O 1
ATOM 3248 N N . GLY B 1 131 ? -2.559 14.203 15.93 1 94.12 131 GLY B N 1
ATOM 3249 C CA . GLY B 1 131 ? -1.917 13.281 15 1 94.12 131 GLY B CA 1
ATOM 3250 C C . GLY B 1 131 ? -0.406 13.258 15.141 1 94.12 131 GLY B C 1
ATOM 3251 O O . GLY B 1 131 ? 0.148 13.828 16.078 1 94.12 131 GLY B O 1
ATOM 3252 N N . LYS B 1 132 ? 0.205 12.5 14.312 1 93.56 132 LYS B N 1
ATOM 3253 C CA . LYS B 1 132 ? 1.657 12.352 14.273 1 93.56 132 LYS B CA 1
ATOM 3254 C C . LYS B 1 132 ? 2.238 12.984 13.016 1 93.56 132 LYS B C 1
ATOM 3256 O O . LYS B 1 132 ? 1.813 12.672 11.898 1 93.56 132 LYS B O 1
ATOM 3261 N N . ILE B 1 133 ? 3.158 13.914 13.242 1 94.38 133 ILE B N 1
ATOM 3262 C CA . ILE B 1 133 ? 3.811 14.4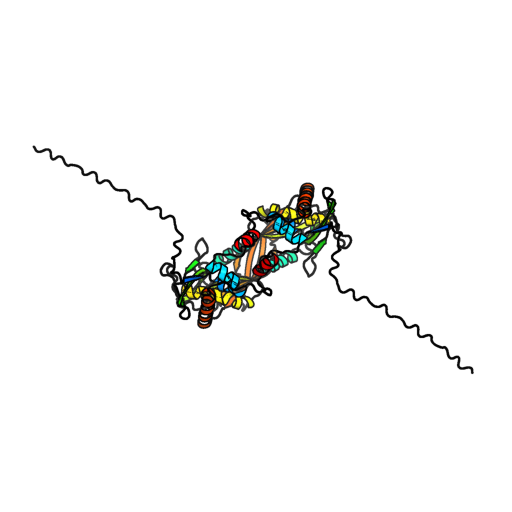92 12.07 1 94.38 133 ILE B CA 1
ATOM 3263 C C . ILE B 1 133 ? 5.098 13.727 11.773 1 94.38 133 ILE B C 1
ATOM 3265 O O . ILE B 1 133 ? 5.668 13.086 12.656 1 94.38 133 ILE B O 1
ATOM 3269 N N . ASP B 1 134 ? 5.543 13.789 10.555 1 95.19 134 ASP B N 1
ATOM 3270 C CA . ASP B 1 134 ? 6.777 13.117 10.164 1 95.19 134 ASP B CA 1
ATOM 3271 C C . ASP B 1 134 ? 8 13.852 10.703 1 95.19 134 ASP B C 1
ATOM 3273 O O . ASP B 1 134 ? 8.914 13.234 11.258 1 95.19 134 ASP B O 1
ATOM 3277 N N . SER B 1 135 ? 8.062 15.18 10.398 1 94.88 135 SER B N 1
ATOM 3278 C CA . SER B 1 135 ? 9.195 16 10.828 1 94.88 135 SER B CA 1
ATOM 3279 C C . SER B 1 135 ? 8.883 17.484 10.695 1 94.88 135 SER B C 1
ATOM 3281 O O . SER B 1 135 ? 7.801 17.859 10.242 1 94.88 135 SER B O 1
ATOM 3283 N N . TYR B 1 136 ? 9.758 18.297 11.258 1 94.5 136 TYR B N 1
ATOM 3284 C CA . TYR B 1 136 ? 9.766 19.734 11.047 1 94.5 136 TYR B CA 1
ATOM 3285 C C . TYR B 1 136 ? 11.188 20.281 11.039 1 94.5 136 TYR B C 1
ATOM 3287 O O . TYR B 1 136 ? 12.117 19.609 11.492 1 94.5 136 TYR B O 1
ATOM 3295 N N . LEU B 1 137 ? 11.312 21.438 10.414 1 94.56 137 LEU B N 1
ATOM 3296 C CA . LEU B 1 137 ? 12.57 22.172 10.406 1 94.56 137 LEU B CA 1
ATOM 3297 C C . LEU B 1 137 ? 12.523 23.344 11.383 1 94.56 137 LEU B C 1
ATOM 3299 O O . LEU B 1 137 ? 11.539 24.078 11.422 1 94.56 137 LEU B O 1
ATOM 3303 N N . GLN B 1 138 ? 13.578 23.406 12.172 1 94.31 138 GLN B N 1
ATOM 3304 C CA . GLN B 1 138 ? 13.867 24.703 12.781 1 94.31 138 GLN B CA 1
ATOM 3305 C C . GLN B 1 138 ? 14.555 25.641 11.789 1 94.31 138 GLN B C 1
ATOM 3307 O O . GLN B 1 138 ? 15.758 25.547 11.562 1 94.31 138 GLN B O 1
ATOM 3312 N N . MET B 1 139 ? 13.75 26.547 11.359 1 93.69 139 MET B N 1
ATOM 3313 C CA . MET B 1 139 ? 14.258 27.438 10.312 1 93.69 139 MET B CA 1
ATOM 3314 C C . MET B 1 139 ? 15.258 28.438 10.891 1 93.69 139 MET B C 1
ATOM 3316 O O . MET B 1 139 ? 15.18 28.781 12.07 1 93.69 139 MET B O 1
ATOM 3320 N N . ASP B 1 140 ? 16.109 28.938 9.984 1 93.12 140 ASP B N 1
ATOM 3321 C CA . ASP B 1 140 ? 17.125 29.875 10.422 1 93.12 140 ASP B CA 1
ATOM 3322 C C . ASP B 1 140 ? 16.5 31.203 10.867 1 93.12 140 ASP B C 1
ATOM 3324 O O . ASP B 1 140 ? 17.094 31.953 11.641 1 93.12 140 ASP B O 1
ATOM 3328 N N . ASP B 1 141 ? 15.336 31.469 10.469 1 91.88 141 ASP B N 1
ATOM 3329 C CA . ASP B 1 141 ? 14.672 32.719 10.844 1 91.88 141 ASP B CA 1
ATOM 3330 C C . ASP B 1 141 ? 13.875 32.531 12.133 1 91.88 141 ASP B C 1
ATOM 3332 O O . ASP B 1 141 ? 13.141 33.438 12.547 1 91.88 141 ASP B O 1
ATOM 3336 N N . GLY B 1 142 ? 13.938 31.391 12.75 1 91.81 142 GLY B N 1
ATOM 3337 C CA . GLY B 1 142 ? 13.312 31.156 14.039 1 91.81 142 GLY B CA 1
ATOM 3338 C C . GLY B 1 142 ? 11.938 30.516 13.93 1 91.81 142 GLY B C 1
ATOM 3339 O O . GLY B 1 142 ? 11.359 30.094 14.938 1 91.81 142 GLY B O 1
ATOM 3340 N N . THR B 1 143 ? 11.445 30.375 12.75 1 94.19 143 THR B N 1
ATOM 3341 C CA . THR B 1 143 ? 10.141 29.766 12.547 1 94.19 143 THR B CA 1
ATOM 3342 C C . THR B 1 143 ? 10.273 28.266 12.328 1 94.19 143 THR B C 1
ATOM 3344 O O . THR B 1 143 ? 11.359 27.703 12.461 1 94.19 143 THR B O 1
ATOM 3347 N N . LEU B 1 144 ? 9.141 27.641 12.078 1 94.44 144 LEU B N 1
ATOM 3348 C CA . LEU B 1 144 ? 9.125 26.203 11.805 1 94.44 144 LEU B CA 1
ATOM 3349 C C . LEU B 1 144 ? 8.766 25.938 10.344 1 94.44 144 LEU B C 1
ATOM 3351 O O . LEU B 1 144 ? 7.934 26.641 9.766 1 94.44 144 LEU B O 1
ATOM 3355 N N . GLY B 1 145 ? 9.414 24.922 9.82 1 95.56 145 GLY B N 1
ATOM 3356 C CA . GLY B 1 145 ? 9.016 24.328 8.555 1 95.56 145 GLY B CA 1
ATOM 3357 C C . GLY B 1 145 ? 8.461 22.938 8.688 1 95.56 145 GLY B C 1
ATOM 3358 O O . GLY B 1 145 ? 9.188 22 9.039 1 95.56 145 GLY B O 1
ATOM 3359 N N . LEU B 1 146 ? 7.207 22.797 8.406 1 95.94 146 LEU B N 1
ATOM 3360 C CA . LEU B 1 146 ? 6.559 21.5 8.508 1 95.94 146 LEU B CA 1
ATOM 3361 C C . LEU B 1 146 ? 6.828 20.656 7.27 1 95.94 146 LEU B C 1
ATOM 3363 O O . LEU B 1 146 ? 6.703 21.141 6.145 1 95.94 146 LEU B O 1
ATOM 3367 N N . VAL B 1 147 ? 7.219 19.375 7.508 1 95.75 147 VAL B N 1
ATOM 3368 C CA . VAL B 1 147 ? 7.57 18.531 6.375 1 95.75 147 VAL B CA 1
ATOM 3369 C C . VAL B 1 147 ? 6.922 17.156 6.539 1 95.75 147 VAL B C 1
ATOM 3371 O O . VAL B 1 147 ? 6.91 16.594 7.637 1 95.75 147 VAL B O 1
ATOM 3374 N N . ASP B 1 148 ? 6.344 16.656 5.508 1 96.25 148 ASP B N 1
ATOM 3375 C CA . ASP B 1 148 ? 5.879 15.289 5.371 1 96.25 148 ASP B CA 1
ATOM 3376 C C . ASP B 1 148 ? 6.625 14.562 4.254 1 96.25 148 ASP B C 1
ATOM 3378 O O . ASP B 1 148 ? 6.848 15.133 3.182 1 96.25 148 ASP B O 1
ATOM 3382 N N . PHE B 1 149 ? 6.945 13.328 4.496 1 95.44 149 PHE B N 1
ATOM 3383 C CA . PHE B 1 149 ? 7.699 12.547 3.518 1 95.44 149 PHE B CA 1
ATOM 3384 C C . PHE B 1 149 ? 6.77 11.656 2.703 1 95.44 149 PHE B C 1
ATOM 3386 O O . PHE B 1 149 ? 5.887 11.008 3.258 1 95.44 149 PHE B O 1
ATOM 3393 N N . LYS B 1 150 ? 6.992 11.703 1.373 1 94.94 150 LYS B N 1
ATOM 3394 C CA . LYS B 1 150 ? 6.211 10.867 0.467 1 94.94 150 LYS B CA 1
ATOM 3395 C C . LYS B 1 150 ? 7.109 10.156 -0.543 1 94.94 150 LYS B C 1
ATOM 3397 O O . LYS B 1 150 ? 8.086 10.734 -1.023 1 94.94 150 LYS B O 1
ATOM 3402 N N . THR B 1 151 ? 6.793 8.93 -0.825 1 92.81 151 THR B N 1
ATOM 3403 C CA . THR B 1 151 ? 7.277 8.211 -1.996 1 92.81 151 THR B CA 1
ATOM 3404 C C . THR B 1 151 ? 6.172 8.055 -3.037 1 92.81 151 THR B C 1
ATOM 3406 O O . THR B 1 151 ? 5.148 7.422 -2.775 1 92.81 151 THR B O 1
ATOM 3409 N N . SER B 1 152 ? 6.402 8.734 -4.172 1 90.44 152 SER B N 1
ATOM 3410 C CA . SER B 1 152 ? 5.27 8.82 -5.094 1 90.44 152 SER B CA 1
ATOM 3411 C C . SER B 1 152 ? 5.738 8.992 -6.531 1 90.44 152 SER B C 1
ATOM 3413 O O . SER B 1 152 ? 6.879 9.391 -6.773 1 90.44 152 SER B O 1
ATOM 3415 N N . GLN B 1 153 ? 4.746 8.625 -7.438 1 86 153 GLN B N 1
ATOM 3416 C CA . GLN B 1 153 ? 4.996 8.805 -8.867 1 86 153 GLN B CA 1
ATOM 3417 C C . GLN B 1 153 ? 4.25 10.023 -9.398 1 86 153 GLN B C 1
ATOM 3419 O O . GLN B 1 153 ? 4.477 10.445 -10.539 1 86 153 GLN B O 1
ATOM 3424 N N . ILE B 1 154 ? 3.387 10.641 -8.719 1 77.5 154 ILE B N 1
ATOM 3425 C CA . ILE B 1 154 ? 2.471 11.609 -9.312 1 77.5 154 ILE B CA 1
ATOM 3426 C C . ILE B 1 154 ? 3.008 13.023 -9.094 1 77.5 154 ILE B C 1
ATOM 3428 O O . ILE B 1 154 ? 2.424 13.992 -9.578 1 77.5 154 ILE B O 1
ATOM 3432 N N . GLY B 1 155 ? 4.086 13.25 -8.555 1 78.38 155 GLY B N 1
ATOM 3433 C CA . GLY B 1 155 ? 4.801 14.508 -8.469 1 78.38 155 GLY B CA 1
ATOM 3434 C C . GLY B 1 155 ? 3.982 15.625 -7.844 1 78.38 155 GLY B C 1
ATOM 3435 O O . GLY B 1 155 ? 3.447 15.461 -6.746 1 78.38 155 GLY B O 1
ATOM 3436 N N . ASN B 1 156 ? 3.678 16.625 -8.672 1 77.25 156 ASN B N 1
ATOM 3437 C CA . ASN B 1 156 ? 3.09 17.891 -8.219 1 77.25 156 ASN B CA 1
ATOM 3438 C C . ASN B 1 156 ? 1.616 17.719 -7.855 1 77.25 156 ASN B C 1
ATOM 3440 O O . ASN B 1 156 ? 1.046 18.547 -7.148 1 77.25 156 ASN B O 1
ATOM 3444 N N . ARG B 1 157 ? 0.991 16.703 -8.211 1 85.12 157 ARG B N 1
ATOM 3445 C CA . ARG B 1 157 ? -0.424 16.469 -7.93 1 85.12 157 ARG B CA 1
ATOM 3446 C C . ARG B 1 157 ? -0.638 16.062 -6.477 1 85.12 157 ARG B C 1
ATOM 3448 O O . ARG B 1 157 ? -1.772 16.031 -5.992 1 85.12 157 ARG B O 1
ATOM 3455 N N . LEU B 1 158 ? 0.449 15.945 -5.785 1 87.12 158 LEU B N 1
ATOM 3456 C CA . LEU B 1 158 ? 0.379 15.477 -4.402 1 87.12 158 LEU B CA 1
ATOM 3457 C C . LEU B 1 158 ? 0.013 16.625 -3.461 1 87.12 158 LEU B C 1
ATOM 3459 O O . LEU B 1 158 ? -0.727 16.422 -2.496 1 87.12 158 LEU B O 1
ATOM 3463 N N . ALA B 1 159 ? 0.515 17.781 -3.803 1 87.69 159 ALA B N 1
ATOM 3464 C CA . ALA B 1 159 ? 0.446 18.891 -2.857 1 87.69 159 ALA B CA 1
ATOM 3465 C C . ALA B 1 159 ? -1.001 19.203 -2.496 1 87.69 159 ALA B C 1
ATOM 3467 O O . ALA B 1 159 ? -1.358 19.25 -1.315 1 87.69 159 ALA B O 1
ATOM 3468 N N . PRO B 1 160 ? -1.877 19.359 -3.484 1 88.94 160 PRO B N 1
ATOM 3469 C CA . PRO B 1 160 ? -3.266 19.672 -3.131 1 88.94 160 PRO B CA 1
ATOM 3470 C C . PRO B 1 160 ? -3.922 18.578 -2.305 1 88.94 160 PRO B C 1
ATOM 3472 O O . PRO B 1 160 ? -4.77 18.859 -1.452 1 88.94 160 PRO B O 1
ATOM 3475 N N . ILE B 1 161 ? -3.541 17.391 -2.502 1 89.69 161 ILE B N 1
ATOM 3476 C CA . ILE B 1 161 ? -4.129 16.234 -1.819 1 89.69 161 ILE B CA 1
ATOM 3477 C C . ILE B 1 161 ? -3.842 16.328 -0.323 1 89.69 161 ILE B C 1
ATOM 3479 O O . ILE B 1 161 ? -4.719 16.047 0.501 1 89.69 161 ILE B O 1
ATOM 3483 N N . TYR B 1 162 ? -2.674 16.844 0.012 1 95.81 162 TYR B N 1
ATOM 3484 C CA . TYR B 1 162 ? -2.24 16.766 1.403 1 95.81 162 TYR B CA 1
ATOM 3485 C C . TYR B 1 162 ? -2.373 18.125 2.088 1 95.81 162 TYR B C 1
ATOM 3487 O O . TYR B 1 162 ? -1.956 18.297 3.236 1 95.81 162 TYR B O 1
ATOM 3495 N N . SER B 1 163 ? -2.967 19.094 1.461 1 97.38 163 SER B N 1
ATOM 3496 C CA . SER B 1 163 ? -3.066 20.453 1.978 1 97.38 163 SER B CA 1
ATOM 3497 C C . SER B 1 163 ? -3.816 20.484 3.305 1 97.38 163 SER B C 1
ATOM 3499 O O . SER B 1 163 ? -3.334 21.062 4.281 1 97.38 163 SER B O 1
ATOM 3501 N N . ARG B 1 164 ? -4.941 19.875 3.424 1 97.62 164 ARG B N 1
ATOM 3502 C CA . ARG B 1 164 ? -5.762 19.906 4.629 1 97.62 164 ARG B CA 1
ATOM 3503 C C . ARG B 1 164 ? -5.031 19.266 5.809 1 97.62 164 ARG B C 1
ATOM 3505 O O . ARG B 1 164 ? -5.078 19.781 6.926 1 97.62 164 ARG B O 1
ATOM 3512 N N . GLN B 1 165 ? -4.371 18.172 5.52 1 97.88 165 GLN B N 1
ATOM 3513 C CA . GLN B 1 165 ? -3.631 17.5 6.574 1 97.88 165 GLN B CA 1
ATOM 3514 C C . GLN B 1 165 ? -2.525 18.391 7.133 1 97.88 165 GLN B C 1
ATOM 3516 O O . GLN B 1 165 ? -2.402 18.547 8.352 1 97.88 165 GLN B O 1
ATOM 3521 N N . LEU B 1 166 ? -1.789 19 6.23 1 98.06 166 LEU B N 1
ATOM 3522 C CA . LEU B 1 166 ? -0.671 19.812 6.68 1 98.06 166 LEU B CA 1
ATOM 3523 C C . LEU B 1 166 ? -1.171 21.094 7.363 1 98.06 166 LEU B C 1
ATOM 3525 O O . LEU B 1 166 ? -0.541 21.578 8.297 1 98.06 166 LEU B O 1
ATOM 3529 N N . HIS B 1 167 ? -2.291 21.656 6.91 1 98.12 167 HIS B N 1
ATOM 3530 C CA . HIS B 1 167 ? -2.877 22.797 7.605 1 98.12 167 HIS B CA 1
ATOM 3531 C C . HIS B 1 167 ? -3.299 22.422 9.023 1 98.12 167 HIS B C 1
ATOM 3533 O O . HIS B 1 167 ? -3.115 23.203 9.953 1 98.12 167 HIS B O 1
ATOM 3539 N N . ALA B 1 168 ? -3.842 21.219 9.172 1 97.94 168 ALA B N 1
ATOM 3540 C CA . ALA B 1 168 ? -4.234 20.75 10.5 1 97.94 168 ALA B CA 1
ATOM 3541 C C . ALA B 1 168 ? -3.021 20.625 11.414 1 97.94 168 ALA B C 1
ATOM 3543 O O . ALA B 1 168 ? -3.072 21.016 12.578 1 97.94 168 ALA B O 1
ATOM 3544 N N . TYR B 1 169 ? -1.949 20.109 10.898 1 96.62 169 TYR B N 1
ATOM 3545 C CA . TYR B 1 169 ? -0.719 19.969 11.672 1 96.62 169 TYR B CA 1
ATOM 3546 C C . TYR B 1 169 ? -0.163 21.344 12.039 1 96.62 169 TYR B C 1
ATOM 3548 O O . TYR B 1 169 ? 0.249 21.562 13.18 1 96.62 169 TYR B O 1
ATOM 3556 N N . ALA B 1 170 ? -0.155 22.188 11.031 1 96.62 170 ALA B N 1
ATOM 3557 C CA . ALA B 1 170 ? 0.343 23.531 11.289 1 96.62 170 ALA B CA 1
ATOM 3558 C C . ALA B 1 170 ? -0.448 24.219 12.406 1 96.62 170 ALA B C 1
ATOM 3560 O O . ALA B 1 170 ? 0.135 24.812 13.305 1 96.62 170 ALA B O 1
ATOM 3561 N N . TRP B 1 171 ? -1.734 24.078 12.32 1 95.25 171 TRP B N 1
ATOM 3562 C CA . TRP B 1 171 ? -2.582 24.656 13.367 1 95.25 171 TRP B CA 1
ATOM 3563 C C . TRP B 1 171 ? -2.232 24.062 14.727 1 95.25 171 TRP B C 1
ATOM 3565 O O . TRP B 1 171 ? -2.119 24.797 15.711 1 95.25 171 TRP B O 1
ATOM 3575 N N . SER B 1 172 ? -2.062 22.812 14.781 1 94.44 172 SER B N 1
ATOM 3576 C CA . SER B 1 172 ? -1.759 22.125 16.047 1 94.44 172 SER B CA 1
ATOM 3577 C C . SER B 1 172 ? -0.415 22.578 16.594 1 94.44 172 SER B C 1
ATOM 3579 O O . SER B 1 172 ? -0.26 22.719 17.812 1 94.44 172 SER B O 1
ATOM 3581 N N . LEU B 1 173 ? 0.519 22.812 15.75 1 93.19 173 LEU B N 1
ATOM 3582 C CA . LEU B 1 173 ? 1.84 23.266 16.172 1 93.19 173 LEU B CA 1
ATOM 3583 C C . LEU B 1 173 ? 1.78 24.688 16.688 1 93.19 173 LEU B C 1
ATOM 3585 O O . LEU B 1 173 ? 2.48 25.031 17.641 1 93.19 173 LEU B O 1
ATOM 3589 N N . GLU B 1 174 ? 0.949 25.438 16.109 1 94 174 GLU B N 1
ATOM 3590 C CA . GLU B 1 174 ? 0.857 26.859 16.469 1 94 174 GLU B CA 1
ATOM 3591 C C . GLU B 1 174 ? -0.06 27.062 17.672 1 94 174 GLU B C 1
ATOM 3593 O O . GLU B 1 174 ? 0.02 28.094 18.344 1 94 174 GLU B O 1
ATOM 3598 N N . ASN B 1 175 ? -0.974 26.125 17.875 1 92 175 ASN B N 1
ATOM 3599 C CA . ASN B 1 175 ? -1.924 26.172 18.984 1 92 175 ASN B CA 1
ATOM 3600 C C . ASN B 1 175 ? -1.928 24.859 19.766 1 92 175 ASN B C 1
ATOM 3602 O O . ASN B 1 175 ? -2.965 24.203 19.891 1 92 175 ASN B O 1
ATOM 3606 N N . PRO B 1 176 ? -0.795 24.562 20.406 1 91.56 176 PRO B N 1
ATOM 3607 C CA . PRO B 1 176 ? -0.665 23.266 21.062 1 91.56 176 PRO B CA 1
ATOM 3608 C C . PRO B 1 176 ? -1.422 23.188 22.375 1 91.56 176 PRO B C 1
ATOM 3610 O O . PRO B 1 176 ? -1.608 24.219 23.047 1 91.56 176 PRO B O 1
ATOM 3613 N N . LEU B 1 177 ? -1.806 21.953 22.562 1 87.38 177 LEU B N 1
ATOM 3614 C CA . LEU B 1 177 ? -2.262 21.703 23.922 1 87.38 177 LEU B CA 1
ATOM 3615 C C . LEU B 1 177 ? -1.114 21.844 24.922 1 87.38 177 LEU B C 1
ATOM 3617 O O . LEU B 1 177 ? 0.019 21.453 24.625 1 87.38 177 LEU B O 1
ATOM 3621 N N . GLU B 1 178 ? -1.322 22.578 25.922 1 72.88 178 GLU B N 1
ATOM 3622 C CA . GLU B 1 178 ? -0.297 22.938 26.906 1 72.88 178 GLU B CA 1
ATOM 3623 C C . GLU B 1 178 ? 0.578 21.734 27.25 1 72.88 178 GLU B C 1
ATOM 3625 O O . GLU B 1 178 ? 1.78 21.875 27.484 1 72.88 178 GLU B O 1
ATOM 3630 N N . THR B 1 179 ? 0.037 20.531 27.141 1 62.28 179 THR B N 1
ATOM 3631 C CA . THR B 1 179 ? 0.79 19.359 27.562 1 62.28 179 THR B CA 1
ATOM 3632 C C . THR B 1 179 ? 1.693 18.859 26.438 1 62.28 179 THR B C 1
ATOM 3634 O O . THR B 1 179 ? 2.549 18 26.641 1 62.28 179 THR B O 1
ATOM 3637 N N . THR B 1 180 ? 1.59 19.328 25.141 1 60.03 180 THR B N 1
ATOM 3638 C CA . THR B 1 180 ? 2.264 18.766 23.969 1 60.03 180 THR B CA 1
ATOM 3639 C C . THR B 1 180 ? 3.719 19.219 23.922 1 60.03 180 THR B C 1
ATOM 3641 O O . THR B 1 180 ? 4.543 18.609 23.25 1 60.03 180 THR B O 1
ATOM 3644 N N . GLY B 1 181 ? 4.227 19.766 24.969 1 57.03 181 GLY B N 1
ATOM 3645 C CA . GLY B 1 181 ? 5.637 20.125 25 1 57.03 181 GLY B CA 1
ATOM 3646 C C . GLY B 1 181 ? 5.961 21.359 24.188 1 57.03 181 GLY B C 1
ATOM 3647 O O . GLY B 1 181 ? 5.059 22.016 23.656 1 57.03 181 GLY B O 1
ATOM 3648 N N . PRO B 1 182 ? 7.312 21.641 24.047 1 55.53 182 PRO B N 1
ATOM 3649 C CA . PRO B 1 182 ? 7.914 22.906 23.625 1 55.53 182 PRO B CA 1
ATOM 3650 C C . PRO B 1 182 ? 7.746 23.172 22.125 1 55.53 182 PRO B C 1
ATOM 3652 O O . PRO B 1 182 ? 8.289 24.156 21.609 1 55.53 182 PRO B O 1
ATOM 3655 N N . LEU B 1 183 ? 7.031 22.203 21.453 1 61.44 183 LEU B N 1
ATOM 3656 C CA . LEU B 1 183 ? 7.07 22.547 20.031 1 61.44 183 LEU B CA 1
ATOM 3657 C C . LEU B 1 183 ? 6.121 23.688 19.719 1 61.44 183 LEU B C 1
ATOM 3659 O O . LEU B 1 183 ? 4.961 23.469 19.375 1 61.44 183 LEU B O 1
ATOM 3663 N N . ILE B 1 184 ? 6.402 24.875 20.312 1 66 184 ILE B N 1
ATOM 3664 C CA . ILE B 1 184 ? 5.586 26.031 19.969 1 66 184 ILE B CA 1
ATOM 3665 C C . ILE B 1 184 ? 6.355 26.938 19.016 1 66 184 ILE B C 1
ATOM 3667 O O . ILE B 1 184 ? 7.523 27.266 19.266 1 66 184 ILE B O 1
ATOM 3671 N N . GLY B 1 185 ? 5.754 27.047 17.812 1 84 185 GLY B N 1
ATOM 3672 C CA . GLY B 1 185 ? 6.336 28 16.891 1 84 185 GLY B CA 1
ATOM 3673 C C . GLY B 1 185 ? 5.441 28.312 15.711 1 84 185 GLY B C 1
ATOM 3674 O O . GLY B 1 185 ? 4.434 27.641 15.492 1 84 185 GLY B O 1
ATOM 3675 N N . ILE B 1 186 ? 5.805 29.438 15.117 1 93.12 186 ILE B N 1
ATOM 3676 C CA . ILE B 1 186 ? 5.105 29.844 13.906 1 93.12 186 ILE B CA 1
ATOM 3677 C C . ILE B 1 186 ? 5.574 29 12.727 1 93.12 186 ILE B C 1
ATOM 3679 O O . ILE B 1 186 ? 6.777 28.875 12.477 1 93.12 186 ILE B O 1
ATOM 3683 N N . VAL B 1 187 ? 4.613 28.375 12.062 1 96.06 187 VAL B N 1
ATOM 3684 C CA . VAL B 1 187 ? 4.934 27.609 10.867 1 96.06 187 VAL B CA 1
ATOM 3685 C C . VAL B 1 187 ? 4.961 28.531 9.648 1 96.06 187 VAL B C 1
ATOM 3687 O O . VAL B 1 187 ? 3.908 28.969 9.172 1 96.06 187 VAL B O 1
ATOM 3690 N N . SER B 1 188 ? 6.094 28.828 9.148 1 94.25 188 SER B N 1
ATOM 3691 C CA . SER B 1 188 ? 6.238 29.766 8.047 1 94.25 188 SER B CA 1
ATOM 3692 C C . SER B 1 188 ? 6.219 29.062 6.699 1 94.25 188 SER B C 1
ATOM 3694 O O . SER B 1 188 ? 6.004 29.688 5.66 1 94.25 188 SER B O 1
ATOM 3696 N N . ASN B 1 189 ? 6.508 27.719 6.781 1 93.56 189 ASN B N 1
ATOM 3697 C CA . ASN B 1 189 ? 6.566 26.906 5.578 1 93.56 189 ASN B CA 1
ATOM 3698 C C . ASN B 1 189 ? 6.086 25.484 5.844 1 93.56 189 ASN B C 1
ATOM 3700 O O . ASN B 1 189 ? 6.25 24.969 6.949 1 93.56 189 ASN B O 1
ATOM 3704 N N . MET B 1 190 ? 5.445 24.969 4.828 1 96.5 190 MET B N 1
ATOM 3705 C CA . MET B 1 190 ? 5.051 23.562 4.91 1 96.5 190 MET B CA 1
ATOM 3706 C C . MET B 1 190 ? 5.07 22.922 3.529 1 96.5 190 MET B C 1
ATOM 3708 O O . MET B 1 190 ? 4.844 23.594 2.52 1 96.5 190 MET B O 1
ATOM 3712 N N . GLY B 1 191 ? 5.406 21.656 3.508 1 96.5 191 GLY B N 1
ATOM 3713 C CA . GLY B 1 191 ? 5.469 20.969 2.227 1 96.5 191 GLY B CA 1
ATOM 3714 C C . GLY B 1 191 ? 5.809 19.5 2.352 1 96.5 191 GLY B C 1
ATOM 3715 O O . GLY B 1 191 ? 5.852 18.953 3.459 1 96.5 191 GLY B O 1
ATOM 3716 N N . LEU B 1 192 ? 5.906 18.906 1.198 1 96.62 192 LEU B N 1
ATOM 3717 C CA . LEU B 1 192 ? 6.25 17.484 1.077 1 96.62 192 LEU B CA 1
ATOM 3718 C C . LEU B 1 192 ? 7.668 17.312 0.541 1 96.62 192 LEU B C 1
ATOM 3720 O O . LEU B 1 192 ? 8.078 18.031 -0.379 1 96.62 192 LEU B O 1
ATOM 3724 N N . ILE B 1 193 ? 8.398 16.5 1.188 1 95.19 193 ILE B N 1
ATOM 3725 C CA . ILE B 1 193 ? 9.594 15.969 0.545 1 95.19 193 ILE B CA 1
ATOM 3726 C C . ILE B 1 193 ? 9.258 14.641 -0.135 1 95.19 193 ILE B C 1
ATOM 3728 O O . ILE B 1 193 ? 8.93 13.656 0.534 1 95.19 193 ILE B O 1
ATOM 3732 N N . THR B 1 194 ? 9.375 14.641 -1.454 1 94.81 194 THR B N 1
ATOM 3733 C CA . THR B 1 194 ? 8.883 13.5 -2.223 1 94.81 194 THR B CA 1
ATOM 3734 C C . THR B 1 194 ? 10.031 12.797 -2.945 1 94.81 194 THR B C 1
ATOM 3736 O O . THR B 1 194 ? 10.836 13.453 -3.611 1 94.81 194 THR B O 1
ATOM 3739 N N . PHE B 1 195 ? 10.07 11.523 -2.732 1 94.69 195 PHE B N 1
ATOM 3740 C CA . PHE B 1 195 ? 10.977 10.672 -3.498 1 94.69 195 PHE B CA 1
ATOM 3741 C C . PHE B 1 195 ? 10.242 10.008 -4.656 1 94.69 195 PHE B C 1
ATOM 3743 O O . PHE B 1 195 ? 9.195 9.391 -4.465 1 94.69 195 PHE B O 1
ATOM 3750 N N . HIS B 1 196 ? 10.797 10.172 -5.891 1 93.81 196 HIS B N 1
ATOM 3751 C CA . HIS B 1 196 ? 10.25 9.578 -7.105 1 93.81 196 HIS B CA 1
ATOM 3752 C C . HIS B 1 196 ? 11.188 8.516 -7.672 1 93.81 196 HIS B C 1
ATOM 3754 O O . HIS B 1 196 ? 12.102 8.836 -8.43 1 93.81 196 HIS B O 1
ATOM 3760 N N . PRO B 1 197 ? 10.883 7.277 -7.316 1 92.81 197 PRO B N 1
ATOM 3761 C CA . PRO B 1 197 ? 11.758 6.246 -7.867 1 92.81 197 PRO B CA 1
ATOM 3762 C C . PRO B 1 197 ? 11.719 6.188 -9.391 1 92.81 197 PRO B C 1
ATOM 3764 O O . PRO B 1 197 ? 10.641 6.203 -9.984 1 92.81 197 PRO B O 1
ATOM 3767 N N . GLN B 1 198 ? 12.906 6.07 -10.016 1 92.44 198 GLN B N 1
ATOM 3768 C CA . GLN B 1 198 ? 12.977 6.137 -11.469 1 92.44 198 GLN B CA 1
ATOM 3769 C C . GLN B 1 198 ? 13.852 5.016 -12.023 1 92.44 198 GLN B C 1
ATOM 3771 O O . GLN B 1 198 ? 13.828 4.746 -13.227 1 92.44 198 GLN B O 1
ATOM 3776 N N . SER B 1 199 ? 14.578 4.355 -11.195 1 93.94 199 SER B N 1
ATOM 3777 C CA . SER B 1 199 ? 15.484 3.322 -11.688 1 93.94 199 SER B CA 1
ATOM 3778 C C . SER B 1 199 ? 15.719 2.248 -10.625 1 93.94 199 SER B C 1
ATOM 3780 O O . SER B 1 199 ? 15.594 2.512 -9.43 1 93.94 199 SER B O 1
ATOM 3782 N N . PHE B 1 200 ? 15.969 1.072 -11.125 1 95.94 200 PHE B N 1
ATOM 3783 C CA . PHE B 1 200 ? 16.406 -0.053 -10.305 1 95.94 200 PHE B CA 1
ATOM 3784 C C . PHE B 1 200 ? 17.734 -0.605 -10.82 1 95.94 200 PHE B C 1
ATOM 3786 O O . PHE B 1 200 ? 17.906 -0.804 -12.023 1 95.94 200 PHE B O 1
ATOM 3793 N N . GLN B 1 201 ? 18.703 -0.765 -9.891 1 94.56 201 GLN B N 1
ATOM 3794 C CA . GLN B 1 201 ? 20.016 -1.267 -10.273 1 94.56 201 GLN B CA 1
ATOM 3795 C C . GLN B 1 201 ? 20.5 -2.344 -9.312 1 94.56 201 GLN B C 1
ATOM 3797 O O . GLN B 1 201 ? 20.234 -2.264 -8.109 1 94.56 201 GLN B O 1
ATOM 3802 N N . VAL B 1 202 ? 21.109 -3.334 -9.867 1 93.56 202 VAL B N 1
ATOM 3803 C CA . VAL B 1 202 ? 21.75 -4.371 -9.055 1 93.56 202 VAL B CA 1
ATOM 3804 C C . VAL B 1 202 ? 23.266 -4.168 -9.055 1 93.56 202 VAL B C 1
ATOM 3806 O O . VAL B 1 202 ? 23.875 -3.955 -10.102 1 93.56 202 VAL B O 1
ATOM 3809 N N . ASP B 1 203 ? 23.781 -4.094 -7.828 1 86.94 203 ASP B N 1
ATOM 3810 C CA . ASP B 1 203 ? 25.234 -3.977 -7.691 1 86.94 203 ASP B CA 1
ATOM 3811 C C . ASP B 1 203 ? 25.922 -5.332 -7.871 1 86.94 203 ASP B C 1
ATOM 3813 O O . ASP B 1 203 ? 25.922 -6.156 -6.953 1 86.94 203 ASP B O 1
ATOM 3817 N N . ALA B 1 204 ? 26.484 -5.555 -9.055 1 73.44 204 ALA B N 1
ATOM 3818 C CA . ALA B 1 204 ? 27.094 -6.832 -9.422 1 73.44 204 ALA B CA 1
ATOM 3819 C C . ALA B 1 204 ? 28.516 -6.949 -8.852 1 73.44 204 ALA B C 1
ATOM 3821 O O . ALA B 1 204 ? 29.141 -8 -8.961 1 73.44 204 ALA B O 1
ATOM 3822 N N . SER B 1 205 ? 29.047 -5.812 -8.492 1 65.12 205 SER B N 1
ATOM 3823 C CA . SER B 1 205 ? 30.422 -5.875 -8.023 1 65.12 205 SER B CA 1
ATOM 3824 C C . SER B 1 205 ? 30.578 -6.875 -6.883 1 65.12 205 SER B C 1
ATOM 3826 O O . SER B 1 205 ? 31.688 -7.258 -6.531 1 65.12 205 SER B O 1
ATOM 3828 N N . SER B 1 206 ? 29.422 -7.262 -6.352 1 54.81 206 SER B N 1
ATOM 3829 C CA . SER B 1 206 ? 29.531 -8.203 -5.242 1 54.81 206 SER B CA 1
ATOM 3830 C C . SER B 1 206 ? 29.953 -9.586 -5.73 1 54.81 206 SER B C 1
ATOM 3832 O O . SER B 1 206 ? 29.953 -10.547 -4.965 1 54.81 206 SER B O 1
ATOM 3834 N N . PHE B 1 207 ? 30.266 -9.664 -7.035 1 52.56 207 PHE B N 1
ATOM 3835 C CA . PHE B 1 207 ? 30.656 -10.938 -7.629 1 52.56 207 PHE B CA 1
ATOM 3836 C C . PHE B 1 207 ? 31.703 -11.641 -6.77 1 52.56 207 PHE B C 1
ATOM 3838 O O . PHE B 1 207 ? 31.766 -12.875 -6.742 1 52.56 207 PHE B O 1
ATOM 3845 N N . LEU B 1 208 ? 32.562 -10.836 -6.441 1 49.69 208 LEU B N 1
ATOM 3846 C CA . LEU B 1 208 ? 33.75 -11.531 -5.969 1 49.69 208 LEU B CA 1
ATOM 3847 C C . LEU B 1 208 ? 33.5 -12.219 -4.637 1 49.69 208 LEU B C 1
ATOM 3849 O O . LEU B 1 208 ? 34.188 -13.156 -4.266 1 49.69 208 LEU B O 1
ATOM 3853 N N . SER B 1 209 ? 32.781 -11.57 -3.609 1 52.41 209 SER B N 1
ATOM 3854 C CA . SER B 1 209 ? 32.812 -12.039 -2.229 1 52.41 209 SER B CA 1
ATOM 3855 C C . SER B 1 209 ? 31.453 -12.586 -1.806 1 52.41 209 SER B C 1
ATOM 3857 O O . SER B 1 209 ? 30.422 -12.219 -2.377 1 52.41 209 SER B O 1
ATOM 3859 N N . GLN B 1 210 ? 31.375 -13.984 -1.471 1 58.62 210 GLN B N 1
ATOM 3860 C CA . GLN B 1 210 ? 30.328 -14.664 -0.721 1 58.62 210 GLN B CA 1
ATOM 3861 C C . GLN B 1 210 ? 29.359 -13.656 -0.103 1 58.62 210 GLN B C 1
ATOM 3863 O O . GLN B 1 210 ? 28.781 -13.922 0.953 1 58.62 210 GLN B O 1
ATOM 3868 N N . LYS B 1 211 ? 29.281 -12.414 -0.693 1 66.31 211 LYS B N 1
ATOM 3869 C CA . LYS B 1 211 ? 28.422 -11.383 -0.097 1 66.31 211 LYS B CA 1
ATOM 3870 C C . LYS B 1 211 ? 27.031 -11.406 -0.702 1 66.31 211 LYS B C 1
ATOM 3872 O O . LYS B 1 211 ? 26.859 -11.781 -1.863 1 66.31 211 LYS B O 1
ATOM 3877 N N . PRO B 1 212 ? 26.094 -11.008 0.13 1 77.62 212 PRO B N 1
ATOM 3878 C CA . PRO B 1 212 ? 24.703 -10.906 -0.359 1 77.62 212 PRO B CA 1
ATOM 3879 C C . PRO B 1 212 ? 24.562 -9.883 -1.485 1 77.62 212 PRO B C 1
ATOM 3881 O O . PRO B 1 212 ? 25.25 -8.859 -1.491 1 77.62 212 PRO B O 1
ATOM 3884 N N . LEU B 1 213 ? 23.844 -10.203 -2.525 1 89 213 LEU B N 1
ATOM 3885 C CA . LEU B 1 213 ? 23.578 -9.305 -3.645 1 89 213 LEU B CA 1
ATOM 3886 C C . LEU B 1 213 ? 22.828 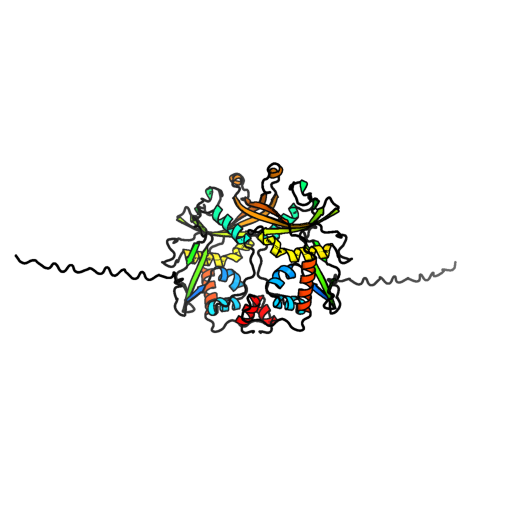-8.062 -3.178 1 89 213 LEU B C 1
ATOM 3888 O O . LEU B 1 213 ? 21.891 -8.164 -2.383 1 89 213 LEU B O 1
ATOM 3892 N N . GLU B 1 214 ? 23.281 -6.863 -3.609 1 92.94 214 GLU B N 1
ATOM 3893 C CA . GLU B 1 214 ? 22.656 -5.598 -3.246 1 92.94 214 GLU B CA 1
ATOM 3894 C C . GLU B 1 214 ? 22.031 -4.918 -4.465 1 92.94 214 GLU B C 1
ATOM 3896 O O . GLU B 1 214 ? 22.469 -5.141 -5.594 1 92.94 214 GLU B O 1
ATOM 3901 N N . ALA B 1 215 ? 21.016 -4.223 -4.207 1 95.31 215 ALA B N 1
ATOM 3902 C CA . ALA B 1 215 ? 20.344 -3.443 -5.242 1 95.31 215 ALA B CA 1
ATOM 3903 C C . ALA B 1 215 ? 19.875 -2.096 -4.695 1 95.31 215 ALA B C 1
ATOM 3905 O O . ALA B 1 215 ? 20 -1.827 -3.498 1 95.31 215 ALA B O 1
ATOM 3906 N N . SER B 1 216 ? 19.453 -1.19 -5.586 1 95.88 216 SER B N 1
ATOM 3907 C CA . SER B 1 216 ? 18.984 0.123 -5.156 1 95.88 216 SER B CA 1
ATOM 3908 C C . SER B 1 216 ? 17.922 0.673 -6.105 1 95.88 216 SER B C 1
ATOM 3910 O O . SER B 1 216 ? 17.984 0.431 -7.312 1 95.88 216 SER B O 1
ATOM 3912 N N . PHE B 1 217 ? 16.984 1.311 -5.523 1 95.5 217 PHE B N 1
ATOM 3913 C CA . PHE B 1 217 ? 16.109 2.195 -6.277 1 95.5 217 PHE B CA 1
ATOM 3914 C C . PHE B 1 217 ? 16.609 3.635 -6.223 1 95.5 217 PHE B C 1
ATOM 3916 O O . PHE B 1 217 ? 16.797 4.191 -5.137 1 95.5 217 PHE B O 1
ATOM 3923 N N . GLY B 1 218 ? 16.859 4.219 -7.395 1 95.25 218 GLY B N 1
ATOM 3924 C CA . GLY B 1 218 ? 17.25 5.613 -7.492 1 95.25 218 GLY B CA 1
ATOM 3925 C C . GLY B 1 218 ? 16.203 6.492 -8.133 1 95.25 218 GLY B C 1
ATOM 3926 O O . GLY B 1 218 ? 15.375 6.012 -8.914 1 95.25 218 GLY B O 1
ATOM 3927 N N . GLY B 1 219 ? 16.219 7.734 -7.75 1 94.38 219 GLY B N 1
ATOM 3928 C CA . GLY B 1 219 ? 15.258 8.656 -8.336 1 94.38 219 GLY B CA 1
ATOM 3929 C C . GLY B 1 219 ? 15.445 10.086 -7.867 1 94.38 219 GLY B C 1
ATOM 3930 O O . GLY B 1 219 ? 16.469 10.422 -7.266 1 94.38 219 GLY B O 1
ATOM 3931 N N . ARG B 1 220 ? 14.461 10.844 -8.211 1 92.81 220 ARG B N 1
ATOM 3932 C CA . ARG B 1 220 ? 14.508 12.266 -7.906 1 92.81 220 ARG B CA 1
ATOM 3933 C C . ARG B 1 220 ? 13.93 12.547 -6.523 1 92.81 220 ARG B C 1
ATOM 3935 O O . ARG B 1 220 ? 12.953 11.922 -6.117 1 92.81 220 ARG B O 1
ATOM 3942 N N . LEU B 1 221 ? 14.57 13.5 -5.824 1 93.44 221 LEU B N 1
ATOM 3943 C CA . LEU B 1 221 ? 14.078 14.039 -4.559 1 93.44 221 LEU B CA 1
ATOM 3944 C C . LEU B 1 221 ? 13.695 15.508 -4.707 1 93.44 221 LEU B C 1
ATOM 3946 O O . LEU B 1 221 ? 14.508 16.328 -5.156 1 93.44 221 LEU B O 1
ATOM 3950 N N . GLU B 1 222 ? 12.438 15.766 -4.301 1 92.06 222 GLU B N 1
ATOM 3951 C CA . GLU B 1 222 ? 11.945 17.125 -4.512 1 92.06 222 GLU B CA 1
ATOM 3952 C C . GLU B 1 222 ? 11.172 17.625 -3.295 1 92.06 222 GLU B C 1
ATOM 3954 O O . GLU B 1 222 ? 10.609 16.828 -2.541 1 92.06 222 GLU B O 1
ATOM 3959 N N . TYR B 1 223 ? 11.273 18.938 -3.115 1 93.31 223 TYR B N 1
ATOM 3960 C CA . TYR B 1 223 ? 10.398 19.594 -2.156 1 93.31 223 TYR B CA 1
ATOM 3961 C C . TYR B 1 223 ? 9.203 20.234 -2.855 1 93.31 223 TYR B C 1
ATOM 3963 O O . TYR B 1 223 ? 9.367 21.031 -3.777 1 93.31 223 TYR B O 1
ATOM 3971 N N . LEU B 1 224 ? 8.023 19.844 -2.469 1 94.06 224 LEU B N 1
ATOM 3972 C CA . LEU B 1 224 ? 6.773 20.406 -2.973 1 94.06 224 LEU B CA 1
ATOM 3973 C C . LEU B 1 224 ? 6.125 21.312 -1.93 1 94.06 224 LEU B C 1
ATOM 3975 O O . LEU B 1 224 ? 5.535 20.828 -0.963 1 94.06 224 LEU B O 1
ATOM 3979 N N . PRO B 1 225 ? 6.223 22.609 -2.133 1 94.62 225 PRO B N 1
ATOM 3980 C CA . PRO B 1 225 ? 5.621 23.516 -1.155 1 94.62 225 PRO B CA 1
ATOM 3981 C C . PRO B 1 225 ? 4.094 23.484 -1.175 1 94.62 225 PRO B C 1
ATOM 3983 O O . PRO B 1 225 ? 3.492 23.312 -2.238 1 94.62 225 PRO B O 1
ATOM 3986 N N . ILE B 1 226 ? 3.533 23.562 -0.065 1 96.38 226 ILE B N 1
ATOM 3987 C CA . ILE B 1 226 ? 2.094 23.734 0.086 1 96.38 226 ILE B CA 1
ATOM 3988 C C . ILE B 1 226 ? 1.799 25.125 0.662 1 96.38 226 ILE B C 1
ATOM 3990 O O . ILE B 1 226 ? 2.188 25.422 1.792 1 96.38 226 ILE B O 1
ATOM 3994 N N . PRO B 1 227 ? 1.088 25.953 -0.108 1 95.62 227 PRO B N 1
ATOM 3995 C CA . PRO B 1 227 ? 0.806 27.297 0.37 1 95.62 227 PRO B CA 1
ATOM 3996 C C . PRO B 1 227 ? -0.108 27.312 1.594 1 95.62 227 PRO B C 1
ATOM 3998 O O . PRO B 1 227 ? -1.023 26.5 1.695 1 95.62 227 PRO B O 1
ATOM 4001 N N . ARG B 1 228 ? 0.199 28.312 2.449 1 95.62 228 ARG B N 1
ATOM 4002 C CA . ARG B 1 228 ? -0.665 28.531 3.607 1 95.62 228 ARG B CA 1
ATOM 4003 C C . ARG B 1 228 ? -1.981 29.172 3.193 1 95.62 228 ARG B C 1
ATOM 4005 O O . ARG B 1 228 ? -1.987 30.25 2.586 1 95.62 228 ARG B O 1
ATOM 4012 N N . GLU B 1 229 ? -3.01 28.469 3.4 1 96.69 229 GLU B N 1
ATOM 4013 C CA . GLU B 1 229 ? -4.363 28.969 3.178 1 96.69 229 GLU B CA 1
ATOM 4014 C C . GLU B 1 229 ? -5.227 28.797 4.426 1 96.69 229 GLU B C 1
ATOM 4016 O O . GLU B 1 229 ? -6.262 28.125 4.387 1 96.69 229 GLU B O 1
ATOM 4021 N N . ASP B 1 230 ? -4.859 29.547 5.426 1 96.06 230 ASP B N 1
ATOM 4022 C CA . ASP B 1 230 ? -5.402 29.328 6.762 1 96.06 230 ASP B CA 1
ATOM 4023 C C . ASP B 1 230 ? -6.895 29.641 6.809 1 96.06 230 ASP B C 1
ATOM 4025 O O . ASP B 1 230 ? -7.676 28.906 7.418 1 96.06 230 ASP B O 1
ATOM 4029 N N . ASP B 1 231 ? -7.289 30.703 6.184 1 96.44 231 ASP B N 1
ATOM 4030 C CA . ASP B 1 231 ? -8.695 31.094 6.211 1 96.44 231 ASP B CA 1
ATOM 4031 C C . ASP B 1 231 ? -9.562 30.031 5.531 1 96.44 231 ASP B C 1
ATOM 4033 O O . ASP B 1 231 ? -10.625 29.672 6.043 1 96.44 231 ASP B O 1
ATOM 4037 N N . ARG B 1 232 ? -9.102 29.562 4.418 1 96.75 232 ARG B N 1
ATOM 4038 C CA . ARG B 1 232 ? -9.82 28.516 3.703 1 96.75 232 ARG B CA 1
ATOM 4039 C C . ARG B 1 232 ? -9.914 27.25 4.543 1 96.75 232 ARG B C 1
ATOM 4041 O O . ARG B 1 232 ? -10.938 26.562 4.531 1 96.75 232 ARG B O 1
ATOM 4048 N N . PHE B 1 233 ? -8.883 26.953 5.227 1 97.31 233 PHE B N 1
ATOM 4049 C CA . PHE B 1 233 ? -8.859 25.766 6.074 1 97.31 233 PHE B CA 1
ATOM 4050 C C . PHE B 1 233 ? -9.852 25.891 7.227 1 97.31 233 PHE B C 1
ATOM 4052 O O . PHE B 1 233 ? -10.57 24.953 7.547 1 97.31 233 PHE B O 1
ATOM 4059 N N . LEU B 1 234 ? -9.898 27.062 7.867 1 95.81 234 LEU B N 1
ATOM 4060 C CA . LEU B 1 234 ? -10.836 27.297 8.961 1 95.81 234 LEU B CA 1
ATOM 4061 C C . LEU B 1 234 ? -12.281 27.203 8.469 1 95.81 234 LEU B C 1
ATOM 4063 O O . LEU B 1 234 ? -13.141 26.656 9.164 1 95.81 234 LEU B O 1
ATOM 4067 N N . ASP B 1 235 ? -12.523 27.688 7.273 1 96.38 235 ASP B N 1
ATOM 4068 C CA . ASP B 1 235 ? -13.844 27.547 6.668 1 96.38 235 ASP B CA 1
ATOM 4069 C C . ASP B 1 235 ? -14.203 26.078 6.461 1 96.38 235 ASP B C 1
ATOM 4071 O O . ASP B 1 235 ? -15.336 25.672 6.703 1 96.38 235 ASP B O 1
ATOM 4075 N N . PHE B 1 236 ? -13.234 25.406 6.043 1 97.44 236 PHE B N 1
ATOM 4076 C CA . PHE B 1 236 ? -13.422 23.969 5.844 1 97.44 236 PHE B CA 1
ATOM 4077 C C . PHE B 1 236 ? -13.758 23.281 7.156 1 97.44 236 PHE B C 1
ATOM 4079 O O . PHE B 1 236 ? -14.656 22.438 7.207 1 97.44 236 PHE B O 1
ATOM 4086 N N . LEU B 1 237 ? -13.078 23.625 8.219 1 97.44 237 LEU B N 1
ATOM 4087 C CA . LEU B 1 237 ? -13.352 23.031 9.516 1 97.44 237 LEU B CA 1
ATOM 4088 C C . LEU B 1 237 ? -14.781 23.328 9.961 1 97.44 237 LEU B C 1
ATOM 4090 O O . LEU B 1 237 ? -15.422 22.5 10.609 1 97.44 237 LEU B O 1
ATOM 4094 N N . GLU B 1 238 ? -15.258 24.469 9.586 1 96.62 238 GLU B N 1
ATOM 4095 C CA . GLU B 1 238 ? -16.641 24.797 9.891 1 96.62 238 GLU B CA 1
ATOM 4096 C C . GLU B 1 238 ? -17.594 23.844 9.172 1 96.62 238 GLU B C 1
ATOM 4098 O O . GLU B 1 238 ? -18.609 23.422 9.742 1 96.62 238 GLU B O 1
ATOM 4103 N N . GLN B 1 239 ? -17.25 23.516 7.949 1 96.88 239 GLN B N 1
ATOM 4104 C CA . GLN B 1 239 ? -18.062 22.547 7.207 1 96.88 239 GLN B CA 1
ATOM 4105 C C . GLN B 1 239 ? -18.016 21.188 7.879 1 96.88 239 GLN B C 1
ATOM 4107 O O . GLN B 1 239 ? -19.047 20.5 7.953 1 96.88 239 GLN B O 1
ATOM 4112 N N . VAL B 1 240 ? -16.859 20.812 8.312 1 97.88 240 VAL B N 1
ATOM 4113 C CA . VAL B 1 240 ? -16.688 19.547 8.992 1 97.88 240 VAL B CA 1
ATOM 4114 C C . VAL B 1 240 ? -17.578 19.484 10.227 1 97.88 240 VAL B C 1
ATOM 4116 O O . VAL B 1 240 ? -18.328 18.516 10.414 1 97.88 240 VAL B O 1
ATOM 4119 N N . VAL B 1 241 ? -17.531 20.531 11.039 1 96.88 241 VAL B N 1
ATOM 4120 C CA . VAL B 1 241 ? -18.328 20.562 12.258 1 96.88 241 VAL B CA 1
ATOM 4121 C C . VAL B 1 241 ? -19.812 20.625 11.906 1 96.88 241 VAL B C 1
ATOM 4123 O O . VAL B 1 241 ? -20.641 20.016 12.594 1 96.88 241 VAL B O 1
ATOM 4126 N N . GLY B 1 242 ? -20.141 21.328 10.859 1 96.5 242 GLY B N 1
ATOM 4127 C CA . GLY B 1 242 ? -21.516 21.328 10.391 1 96.5 242 GLY B CA 1
ATOM 4128 C C . GLY B 1 242 ? -22.062 19.938 10.109 1 96.5 242 GLY B C 1
ATOM 4129 O O . GLY B 1 242 ? -23.203 19.625 10.461 1 96.5 242 GLY B O 1
ATOM 4130 N N . LEU B 1 243 ? -21.266 19.141 9.477 1 97.31 243 LEU B N 1
ATOM 4131 C CA . LEU B 1 243 ? -21.656 17.75 9.234 1 97.31 243 LEU B CA 1
ATOM 4132 C C . LEU B 1 243 ? -21.812 17 10.547 1 97.31 243 LEU B C 1
ATOM 4134 O O . LEU B 1 243 ? -22.812 16.297 10.75 1 97.31 243 LEU B O 1
ATOM 4138 N N . LEU B 1 244 ? -20.844 17.188 11.5 1 96.75 244 LEU B N 1
ATOM 4139 C CA . LEU B 1 244 ? -20.781 16.391 12.727 1 96.75 244 LEU B CA 1
ATOM 4140 C C . LEU B 1 244 ? -21.875 16.797 13.695 1 96.75 244 LEU B C 1
ATOM 4142 O O . LEU B 1 244 ? -22.219 16.047 14.617 1 96.75 244 LEU B O 1
ATOM 4146 N N . LYS B 1 245 ? -22.406 17.953 13.5 1 96.06 245 LYS B N 1
ATOM 4147 C CA . LYS B 1 245 ? -23.469 18.438 14.391 1 96.06 245 LYS B CA 1
ATOM 4148 C C . LYS B 1 245 ? -24.828 17.906 13.953 1 96.06 245 LYS B C 1
ATOM 4150 O O . LYS B 1 245 ? -25.812 18.047 14.688 1 96.06 245 LYS B O 1
ATOM 4155 N N . GLN B 1 246 ? -24.891 17.297 12.812 1 95.38 246 GLN B N 1
ATOM 4156 C CA . GLN B 1 246 ? -26.156 16.672 12.406 1 95.38 246 GLN B CA 1
ATOM 4157 C C . GLN B 1 246 ? -26.547 15.555 13.352 1 95.38 246 GLN B C 1
ATOM 4159 O O . GLN B 1 246 ? -25.688 14.875 13.914 1 95.38 246 GLN B O 1
ATOM 4164 N N . GLU B 1 247 ? -27.797 15.328 13.438 1 94.88 247 GLU B N 1
ATOM 4165 C CA . GLU B 1 247 ? -28.312 14.328 14.367 1 94.88 247 GLU B CA 1
ATOM 4166 C C . GLU B 1 247 ? -28.062 12.914 13.859 1 94.88 247 GLU B C 1
ATOM 4168 O O . GLU B 1 247 ? -27.875 11.992 14.656 1 94.88 247 GLU B O 1
ATOM 4173 N N . GLN B 1 248 ? -28.125 12.852 12.547 1 95.44 248 GLN B N 1
ATOM 4174 C CA . GLN B 1 248 ? -27.938 11.539 11.938 1 95.44 248 GLN B CA 1
ATOM 4175 C C . GLN B 1 248 ? -26.875 11.594 10.836 1 95.44 248 GLN B C 1
ATOM 4177 O O . GLN B 1 248 ? -26.625 12.656 10.258 1 95.44 248 GLN B O 1
ATOM 4182 N N . ALA B 1 249 ? -26.3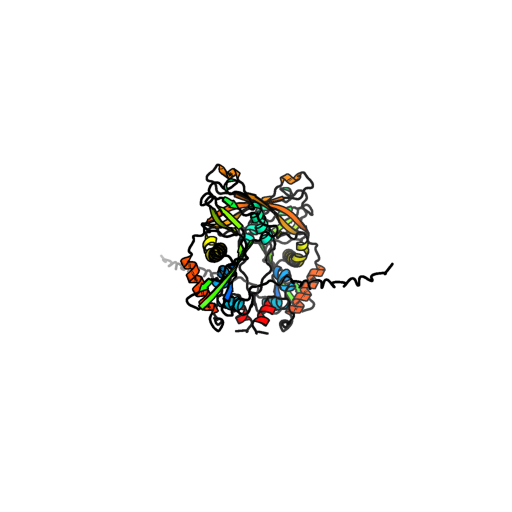12 10.383 10.594 1 95.31 249 ALA B N 1
ATOM 4183 C CA . ALA B 1 249 ? -25.375 10.281 9.484 1 95.31 249 ALA B CA 1
ATOM 4184 C C . ALA B 1 249 ? -26.078 10.516 8.148 1 95.31 249 ALA B C 1
ATOM 4186 O O . ALA B 1 249 ? -27.25 10.188 7.992 1 95.31 249 ALA B O 1
ATOM 4187 N N . PRO B 1 250 ? -25.375 11.078 7.188 1 95.5 250 PRO B N 1
ATOM 4188 C CA . PRO B 1 250 ? -25.969 11.133 5.852 1 95.5 250 PRO B CA 1
ATOM 4189 C C . PRO B 1 250 ? -26.438 9.766 5.355 1 95.5 250 PRO B C 1
ATOM 4191 O O . PRO B 1 250 ? -25.797 8.75 5.617 1 95.5 250 PRO B O 1
ATOM 4194 N N . VAL B 1 251 ? -27.531 9.773 4.699 1 93.88 251 VAL B N 1
ATOM 4195 C CA . VAL B 1 251 ? -28.078 8.531 4.156 1 93.88 251 VAL B CA 1
ATOM 4196 C C . VAL B 1 251 ? -27.234 8.07 2.975 1 93.88 251 VAL B C 1
ATOM 4198 O O . VAL B 1 251 ? -26.609 8.883 2.293 1 93.88 251 VAL B O 1
ATOM 4201 N N . ILE B 1 252 ? -27.188 6.742 2.873 1 93.19 252 ILE B N 1
ATOM 4202 C CA . ILE B 1 252 ? -26.453 6.219 1.731 1 93.19 252 ILE B CA 1
ATOM 4203 C C . ILE B 1 252 ? -27.234 6.484 0.446 1 93.19 252 ILE B C 1
ATOM 4205 O O . ILE B 1 252 ? -28.375 6.043 0.305 1 93.19 252 ILE B O 1
ATOM 4209 N N . ASP B 1 253 ? -26.547 7.199 -0.391 1 90.81 253 ASP B N 1
ATOM 4210 C CA . ASP B 1 253 ? -27.062 7.375 -1.749 1 90.81 253 ASP B CA 1
ATOM 4211 C C . ASP B 1 253 ? -26.734 6.16 -2.615 1 90.81 253 ASP B C 1
ATOM 4213 O O . ASP B 1 253 ? -25.578 5.73 -2.691 1 90.81 253 ASP B O 1
ATOM 4217 N N . TYR B 1 254 ? -27.719 5.699 -3.352 1 90.19 254 TYR B N 1
ATOM 4218 C CA . TYR B 1 254 ? -27.5 4.516 -4.18 1 90.19 254 TYR B CA 1
ATOM 4219 C C . TYR B 1 254 ? -26.484 4.793 -5.273 1 90.19 254 TYR B C 1
ATOM 4221 O O . TYR B 1 254 ? -25.859 3.863 -5.801 1 90.19 254 TYR B O 1
ATOM 4229 N N . GLN B 1 255 ? -26.266 6.02 -5.531 1 92.75 255 GLN B N 1
ATOM 4230 C CA . GLN B 1 255 ? -25.297 6.387 -6.559 1 92.75 255 GLN B CA 1
ATOM 4231 C C . GLN B 1 255 ? -23.969 6.766 -5.938 1 92.75 255 GLN B C 1
ATOM 4233 O O . GLN B 1 255 ? -23.109 7.355 -6.602 1 92.75 255 GLN B O 1
ATOM 4238 N N . THR B 1 256 ? -23.828 6.324 -4.691 1 94.81 256 THR B N 1
ATOM 4239 C CA . THR B 1 256 ? -22.594 6.668 -3.984 1 94.81 256 THR B CA 1
ATOM 4240 C C . THR B 1 256 ? -21.375 6.145 -4.734 1 94.81 256 THR B C 1
ATOM 4242 O O . THR B 1 256 ? -21.438 5.074 -5.352 1 94.81 256 THR B O 1
ATOM 4245 N N . GLN B 1 257 ? -20.312 6.883 -4.629 1 93.5 257 GLN B N 1
ATOM 4246 C CA . GLN B 1 257 ? -19.031 6.441 -5.199 1 93.5 257 GLN B CA 1
ATOM 4247 C C . GLN B 1 257 ? -18.125 5.852 -4.129 1 93.5 257 GLN B C 1
ATOM 4249 O O . GLN B 1 257 ? -17.031 5.379 -4.43 1 93.5 257 GLN B O 1
ATOM 4254 N N . CYS B 1 258 ? -18.547 5.938 -2.879 1 95.19 258 CYS B N 1
ATOM 4255 C CA . CYS B 1 258 ? -17.797 5.332 -1.79 1 95.19 258 CYS B CA 1
ATOM 4256 C C . CYS B 1 258 ? -17.828 3.811 -1.878 1 95.19 258 CYS B C 1
ATOM 4258 O O . CYS B 1 258 ? -18.891 3.205 -1.787 1 95.19 258 CYS B O 1
ATOM 4260 N N . PRO B 1 259 ? -16.672 3.184 -1.991 1 93.69 259 PRO B N 1
ATOM 4261 C CA . PRO B 1 259 ? -16.672 1.727 -2.143 1 93.69 259 PRO B CA 1
ATOM 4262 C C . PRO B 1 259 ? -17.234 1.004 -0.927 1 93.69 259 PRO B C 1
ATOM 4264 O O . PRO B 1 259 ? -17.828 -0.075 -1.063 1 93.69 259 PRO B O 1
ATOM 4267 N N . PHE B 1 260 ? -17.172 1.608 0.181 1 93.69 260 PHE B N 1
ATOM 4268 C CA . PHE B 1 260 ? -17.656 0.953 1.392 1 93.69 260 PHE B CA 1
ATOM 4269 C C . PHE B 1 260 ? -19.172 1.07 1.502 1 93.69 260 PHE B C 1
ATOM 4271 O O . PHE B 1 260 ? -19.844 0.119 1.902 1 93.69 260 PHE B O 1
ATOM 4278 N N . CYS B 1 261 ? -19.688 2.211 1.143 1 94.31 261 CYS B N 1
ATOM 4279 C CA . CYS B 1 261 ? -21.141 2.352 1.103 1 94.31 261 CYS B CA 1
ATOM 4280 C C . CYS B 1 261 ? -21.734 1.477 0.009 1 94.31 261 CYS B C 1
ATOM 4282 O O . CYS B 1 261 ? -22.797 0.876 0.202 1 94.31 261 CYS B O 1
ATOM 4284 N N . GLN B 1 262 ? -21.062 1.37 -1.124 1 92.69 262 GLN B N 1
ATOM 4285 C CA . GLN B 1 262 ? -21.5 0.472 -2.186 1 92.69 262 GLN B CA 1
ATOM 4286 C C . GLN B 1 262 ? -21.516 -0.978 -1.709 1 92.69 262 GLN B C 1
ATOM 4288 O O . GLN B 1 262 ? -22.422 -1.735 -2.035 1 92.69 262 GLN B O 1
ATOM 4293 N N . TYR B 1 263 ? -20.438 -1.279 -0.984 1 92.62 263 TYR B N 1
ATOM 4294 C CA . TYR B 1 263 ? -20.328 -2.631 -0.447 1 92.62 263 TYR B CA 1
ATOM 4295 C C . TYR B 1 263 ? -21.5 -2.951 0.471 1 92.62 263 TYR B C 1
ATOM 4297 O O . TYR B 1 263 ? -22.062 -4.051 0.42 1 92.62 263 TYR B O 1
ATOM 4305 N N . LEU B 1 264 ? -21.938 -2.016 1.241 1 91.25 264 LEU B N 1
ATOM 4306 C CA . LEU B 1 264 ? -23.078 -2.195 2.133 1 91.25 264 LEU B CA 1
ATOM 4307 C C . LEU B 1 264 ? -24.375 -2.381 1.339 1 91.25 264 LEU B C 1
ATOM 4309 O O . LEU B 1 264 ? -25.203 -3.219 1.687 1 91.25 264 LEU B O 1
ATOM 4313 N N . ILE B 1 265 ? -24.5 -1.65 0.267 1 90.94 265 ILE B N 1
ATOM 4314 C CA . ILE B 1 265 ? -25.672 -1.787 -0.595 1 90.94 265 ILE B CA 1
ATOM 4315 C C . ILE B 1 265 ? -25.703 -3.188 -1.205 1 90.94 265 ILE B C 1
ATOM 4317 O O . ILE B 1 265 ? -26.734 -3.861 -1.178 1 90.94 265 ILE B O 1
ATOM 4321 N N . GLN B 1 266 ? -24.531 -3.58 -1.729 1 88 266 GLN B N 1
ATOM 4322 C CA . GLN B 1 266 ? -24.422 -4.867 -2.41 1 88 266 GLN B CA 1
ATOM 4323 C C . GLN B 1 266 ? -24.734 -6.02 -1.458 1 88 266 GLN B C 1
ATOM 4325 O O . GLN B 1 266 ? -25.281 -7.043 -1.875 1 88 266 GLN B O 1
ATOM 4330 N N . GLN B 1 267 ? -24.422 -5.844 -0.217 1 85.44 267 GLN B N 1
ATOM 4331 C CA . GLN B 1 267 ? -24.609 -6.91 0.763 1 85.44 267 GLN B CA 1
ATOM 4332 C C . GLN B 1 267 ? -26.016 -6.852 1.374 1 85.44 267 GLN B C 1
ATOM 4334 O O . GLN B 1 267 ? -26.328 -7.629 2.271 1 85.44 267 GLN B O 1
ATOM 4339 N N . GLY B 1 268 ? -26.938 -6.125 0.72 1 74.75 268 GLY B N 1
ATOM 4340 C CA . GLY B 1 268 ? -28.344 -6.07 1.094 1 74.75 268 GLY B CA 1
ATOM 4341 C C . GLY B 1 268 ? -28.609 -5.16 2.277 1 74.75 268 GLY B C 1
ATOM 4342 O O . GLY B 1 268 ? -29.656 -5.25 2.91 1 74.75 268 GLY B O 1
ATOM 4343 N N . LYS B 1 269 ? -27.594 -4.621 2.773 1 57.06 269 LYS B N 1
ATOM 4344 C CA . LYS B 1 269 ? -27.844 -3.857 3.992 1 57.06 269 LYS B CA 1
ATOM 4345 C C . LYS B 1 269 ? -28.453 -2.496 3.674 1 57.06 269 LYS B C 1
ATOM 4347 O O . LYS B 1 269 ? -28.922 -1.791 4.574 1 57.06 269 LYS B O 1
ATOM 4352 N N . VAL B 1 270 ? -28.516 -2.008 2.297 1 44.66 270 VAL B N 1
ATOM 4353 C CA . VAL B 1 270 ? -29.266 -0.756 2.305 1 44.66 270 VAL B CA 1
ATOM 4354 C C . VAL B 1 270 ? -30.703 -1.016 1.869 1 44.66 270 VAL B C 1
ATOM 4356 O O . VAL B 1 270 ? -30.969 -1.942 1.1 1 44.66 270 VAL B O 1
#

Foldseek 3Di:
DPPPPPPPPPPPPPPPPPPPPPVPPPPPPDDPFEWEDEQVCLQPVCVQDLLQSLCCRPPVDDDDDDDDDCVVVVVLLVVLQVQAQDWCVVPPVCDPPRTAHKHHADPVLWQKFKFDWDADPVQRGTYMYIDTFNIWGCDPVRAIEGEHEEEDAPPQVVQVSCQSSFLSVQNRLCGTDPVSPDSHGHHPWYWYWYWYFDDKDKDCVCVVPPDDTDMDTDGDIDTHTHDDDNVVSSVSVSVSSVQNPDPDRDDDDCPRPNPVSVVCVVVVND/DDPPPPPPPPPPPPPPPPPPPPVPPPPPPDDPFEWEDELVCLQPVCVQDLLQSLCCGPPVDDDDDDDDPCVVVVVLLVVLQVQAQDWCVVPPCCDPPRTAHKHHADPVLWQKFKFDWDADPVQRGTYMYIDTANIWGCGPVRAIEGEHEEEDAPPQVVQVSCQSSFLSVQNRLCGTDPVSPDSHGHHPWYWYWYWYFDDKAKDCVCVPDPDDTDMDTDGDIDTHTHDDDNVVSSVSVSVSSVQNPDPDRDDQDCPRPNPVSVVCVVVVND

Radius of gyration: 31.19 Å; Cα contacts (8 Å, |Δi|>4): 913; chains: 2; bounding box: 63×68×177 Å

Organism: Galdieria sulphuraria (NCBI:txid130081)